Protein 6BBW (pdb70)

InterPro domains:
  IPR022464 Streptococcal pilin isopeptide linkage domain [PF12892] (14-154)
  IPR022464 Streptococcal pilin isopeptide linkage domain [TIGR03786] (84-154)
  IPR038174 Streptococcal pilin isopeptide linker superfamily [G3DSA:2.60.40.3050] (8-154)
  IPR055382 Domain of unknown function DUF7601 [PF24547] (158-256)

Structure (mmCIF, N/CA/C/O backbone):
data_6BBW
#
_entry.id   6BBW
#
_cell.length_a   32.050
_cell.length_b   60.570
_cell.length_c   72.790
_cell.angle_alpha   90.77
_cell.angle_beta   91.77
_cell.angle_gamma   104.07
#
_symmetry.space_group_name_H-M   'P 1'
#
loop_
_entity.id
_entity.type
_entity.pdbx_description
1 polymer 'Major pilin backbone protein T-antigen, T3.2.'
2 non-polymer 'CALCIUM ION'
3 water water
#
loop_
_atom_site.group_PDB
_atom_site.id
_atom_site.type_symbol
_atom_site.label_atom_id
_atom_site.label_alt_id
_atom_site.label_comp_id
_atom_site.label_asym_id
_atom_site.label_entity_id
_atom_site.label_seq_id
_atom_site.pdbx_PDB_ins_code
_atom_site.Cartn_x
_atom_site.Cartn_y
_atom_site.Cartn_z
_atom_site.occupancy
_atom_site.B_iso_or_equiv
_atom_site.auth_seq_id
_atom_site.auth_comp_id
_atom_site.auth_asym_id
_atom_site.auth_atom_id
_atom_site.pdbx_PDB_model_num
ATOM 1 N N . ALA A 1 3 ? 7.171 41.589 20.298 1.00 31.06 3 ALA A N 1
ATOM 2 C CA . ALA A 1 3 ? 8.194 41.103 21.289 1.00 30.40 3 ALA A CA 1
ATOM 3 C C . ALA A 1 3 ? 8.761 39.761 20.843 1.00 28.05 3 ALA A C 1
ATOM 4 O O . ALA A 1 3 ? 8.031 38.768 20.698 1.00 28.32 3 ALA A O 1
ATOM 6 N N . GLY A 1 4 ? 10.062 39.760 20.588 1.00 25.03 4 GLY A N 1
ATOM 7 C CA . GLY A 1 4 ? 10.742 38.591 20.071 1.00 22.89 4 GLY A CA 1
ATOM 8 C C . GLY A 1 4 ? 10.533 38.352 18.591 1.00 21.80 4 GLY A C 1
ATOM 9 O O . GLY A 1 4 ? 10.948 37.311 18.103 1.00 19.28 4 GLY A O 1
ATOM 10 N N . VAL A 1 5 ? 9.901 39.298 17.878 1.00 21.49 5 VAL A N 1
ATOM 11 C CA . VAL A 1 5 ? 9.714 39.191 16.420 1.00 23.07 5 VAL A CA 1
ATOM 12 C C . VAL A 1 5 ? 10.290 40.440 15.719 1.00 23.91 5 VAL A C 1
ATOM 13 O O . VAL A 1 5 ? 9.765 41.532 15.882 1.00 24.99 5 VAL A O 1
ATOM 17 N N . SER A 1 6 ? 11.362 40.269 14.943 1.00 26.29 6 SER A N 1
ATOM 18 C CA . SER A 1 6 ? 11.968 41.353 14.173 1.00 27.42 6 SER A CA 1
ATOM 19 C C . SER A 1 6 ? 11.549 41.180 12.710 1.00 28.05 6 SER A C 1
ATOM 20 O O . SER A 1 6 ? 11.604 40.072 12.170 1.00 26.17 6 SER A O 1
ATOM 23 N N . GLU A 1 7 ? 11.125 42.266 12.071 1.00 28.73 7 GLU A N 1
ATOM 24 C CA . GLU A 1 7 ? 10.664 42.197 10.681 1.00 33.66 7 GLU A CA 1
ATOM 25 C C . GLU A 1 7 ? 11.731 42.555 9.651 1.00 34.00 7 GLU A C 1
ATOM 26 O O . GLU A 1 7 ? 11.404 42.934 8.521 1.00 37.08 7 GLU A O 1
ATOM 32 N N . ASN A 1 8 ? 12.998 42.453 10.029 1.00 32.32 8 ASN A N 1
ATOM 33 C CA . ASN A 1 8 ? 14.077 42.587 9.068 1.00 32.37 8 ASN A CA 1
ATOM 34 C C . ASN A 1 8 ? 14.947 41.309 9.091 1.00 28.86 8 ASN A C 1
ATOM 35 O O . ASN A 1 8 ? 14.463 40.228 9.498 1.00 27.19 8 ASN A O 1
ATOM 40 N N . ALA A 1 9 ? 16.171 41.417 8.584 1.00 24.84 9 ALA A N 1
ATOM 41 C CA . ALA A 1 9 ? 17.111 40.304 8.524 1.00 22.98 9 ALA A CA 1
ATOM 42 C C . ALA A 1 9 ? 18.154 40.370 9.643 1.00 20.68 9 ALA A C 1
ATOM 43 O O . ALA A 1 9 ? 19.149 39.633 9.612 1.00 19.45 9 ALA A O 1
ATOM 45 N N . LYS A 1 10 ? 17.923 41.224 10.648 1.00 19.70 10 LYS A N 1
ATOM 46 C CA . LYS A 1 10 ? 18.881 41.390 11.739 1.00 19.18 10 LYS A CA 1
ATOM 47 C C . LYS A 1 10 ? 18.284 40.873 13.035 1.00 17.87 10 LYS A C 1
ATOM 48 O O . LYS A 1 10 ? 17.113 41.120 13.328 1.00 17.77 10 LYS A O 1
ATOM 50 N N . LEU A 1 11 ? 19.094 40.135 13.784 1.00 16.33 11 LEU A N 1
ATOM 51 C CA . LEU A 1 11 ? 18.767 39.774 15.160 1.00 15.75 11 LEU A CA 1
ATOM 52 C C . LEU A 1 11 ? 19.599 40.628 16.119 1.00 14.61 11 LEU A C 1
ATOM 53 O O . LEU A 1 11 ? 20.825 40.544 16.143 1.00 14.55 11 LEU A O 1
ATOM 58 N N . ILE A 1 12 ? 18.909 41.373 16.963 1.00 14.14 12 ILE A N 1
ATOM 59 C CA . ILE A 1 12 ? 19.517 42.132 18.040 1.00 14.02 12 ILE A CA 1
ATOM 60 C C . ILE A 1 12 ? 19.736 41.195 19.215 1.00 13.27 12 ILE A C 1
ATOM 61 O O . ILE A 1 12 ? 18.850 40.448 19.589 1.00 13.01 12 ILE A O 1
ATOM 66 N N . VAL A 1 13 ? 20.926 41.250 19.777 1.00 13.05 13 VAL A N 1
ATOM 67 C CA . VAL A 1 13 ? 21.271 40.498 20.962 1.00 13.13 13 VAL A CA 1
ATOM 68 C C . VAL A 1 13 ? 21.724 41.532 21.961 1.00 13.29 13 VAL A C 1
ATOM 69 O O . VAL A 1 13 ? 22.634 42.308 21.681 1.00 13.61 13 VAL A O 1
ATOM 73 N N . LYS A 1 14 ? 21.096 41.540 23.136 1.00 13.13 14 LYS A N 1
ATOM 74 C CA . LYS A 1 14 ? 21.455 42.438 24.219 1.00 13.44 14 LYS A CA 1
ATOM 75 C C . LYS A 1 14 ? 22.225 41.731 25.340 1.00 12.42 14 LYS A C 1
ATOM 76 O O . LYS A 1 14 ? 22.096 40.533 25.558 1.00 11.43 14 LYS A O 1
ATOM 82 N N . LYS A 1 15 ? 23.058 42.502 26.023 1.00 11.78 15 LYS A N 1
ATOM 83 C CA . LYS A 1 15 ? 23.780 42.060 27.217 1.00 12.21 15 LYS A CA 1
ATOM 84 C C . LYS A 1 15 ? 23.347 42.966 28.356 1.00 12.20 15 LYS A C 1
ATOM 85 O O . LYS A 1 15 ? 23.310 44.190 28.184 1.00 12.18 15 LYS A O 1
ATOM 91 N N . THR A 1 16 ? 23.017 42.363 29.503 1.00 13.64 16 THR A N 1
ATOM 92 C CA . THR A 1 16 ? 22.618 43.080 30.720 1.00 13.82 16 THR A CA 1
ATOM 93 C C . THR A 1 16 ? 23.385 42.531 31.918 1.00 12.83 16 THR A C 1
ATOM 94 O O . THR A 1 16 ? 24.026 41.491 31.831 1.00 12.60 16 THR A O 1
ATOM 98 N N . PHE A 1 17 ? 23.339 43.265 33.022 1.00 13.05 17 PHE A N 1
ATOM 99 C CA . PHE A 1 17 ? 23.872 42.848 34.335 1.00 12.69 17 PHE A CA 1
ATOM 100 C C . PHE A 1 17 ? 22.789 43.261 35.321 1.00 13.68 17 PHE A C 1
ATOM 101 O O . PHE A 1 17 ? 22.835 44.347 35.880 1.00 12.16 17 PHE A O 1
ATOM 109 N N . ASP A 1 18 ? 21.788 42.395 35.471 1.00 14.94 18 ASP A N 1
ATOM 110 C CA . ASP A 1 18 ? 20.614 42.768 36.246 1.00 16.88 18 ASP A CA 1
ATOM 111 C C . ASP A 1 18 ? 20.932 43.146 37.692 1.00 16.97 18 ASP A C 1
ATOM 112 O O . ASP A 1 18 ? 20.273 44.043 38.244 1.00 17.84 18 ASP A O 1
ATOM 117 N N . SER A 1 19 ? 21.929 42.503 38.296 1.00 16.63 19 SER A N 1
ATOM 118 C CA . SER A 1 19 ? 22.281 42.788 39.704 1.00 17.26 19 SER A CA 1
ATOM 119 C C . SER A 1 19 ? 23.289 43.927 39.887 1.00 16.31 19 SER A C 1
ATOM 120 O O . SER A 1 19 ? 23.680 44.212 41.018 1.00 16.61 19 SER A O 1
ATOM 123 N N . TYR A 1 20 ? 23.717 44.575 38.797 1.00 14.59 20 TYR A N 1
ATOM 124 C CA . TYR A 1 20 ? 24.602 45.746 38.881 1.00 14.29 20 TYR A CA 1
ATOM 125 C C . TYR A 1 20 ? 23.805 47.036 38.994 1.00 14.52 20 TYR A C 1
ATOM 126 O O . TYR A 1 20 ? 23.322 47.582 37.987 1.00 15.77 20 TYR A O 1
ATOM 135 N N . THR A 1 21 ? 23.655 47.514 40.225 1.00 15.45 21 THR A N 1
ATOM 136 C CA . THR A 1 21 ? 22.846 48.696 40.498 1.00 16.22 21 THR A CA 1
ATOM 137 C C . THR A 1 21 ? 23.550 49.808 41.243 1.00 17.12 21 THR A C 1
ATOM 138 O O . THR A 1 21 ? 22.979 50.885 41.361 1.00 18.13 21 THR A O 1
ATOM 142 N N . ASP A 1 22 ? 24.778 49.580 41.714 1.00 18.00 22 ASP A N 1
ATOM 143 C CA . ASP A 1 22 ? 25.474 50.514 42.588 1.00 18.79 22 ASP A CA 1
ATOM 144 C C . ASP A 1 22 ? 26.517 51.249 41.765 1.00 21.16 22 ASP A C 1
ATOM 145 O O . ASP A 1 22 ? 27.476 50.638 41.317 1.00 18.66 22 ASP A O 1
ATOM 150 N N . ASN A 1 23 ? 26.320 52.554 41.566 1.00 22.41 23 ASN A N 1
ATOM 151 C CA . ASN A 1 23 ? 27.292 53.395 40.832 1.00 24.93 23 ASN A CA 1
ATOM 152 C C . ASN A 1 23 ? 28.715 53.358 41.367 1.00 23.32 23 ASN A C 1
ATOM 153 O O . ASN A 1 23 ? 29.654 53.513 40.599 1.00 22.06 23 ASN A O 1
ATOM 158 N N . GLU A 1 24 ? 28.869 53.178 42.672 1.00 22.97 24 GLU A N 1
ATOM 159 C CA . GLU A 1 24 ? 30.198 53.064 43.286 1.00 22.83 24 GLU A CA 1
ATOM 160 C C . GLU A 1 24 ? 30.975 51.843 42.826 1.00 20.05 24 GLU A C 1
ATOM 161 O O . GLU A 1 24 ? 32.210 51.849 42.874 1.00 20.36 24 GLU A O 1
ATOM 167 N N . VAL A 1 25 ? 30.259 50.790 42.434 1.00 16.02 25 VAL A N 1
ATOM 168 C CA . VAL A 1 25 ? 30.883 49.537 41.999 1.00 14.79 25 VAL A CA 1
ATOM 169 C C . VAL A 1 25 ? 31.470 49.713 40.595 1.00 13.10 25 VAL A C 1
ATOM 170 O O . VAL A 1 25 ? 30.861 50.324 39.737 1.00 12.35 25 VAL A O 1
A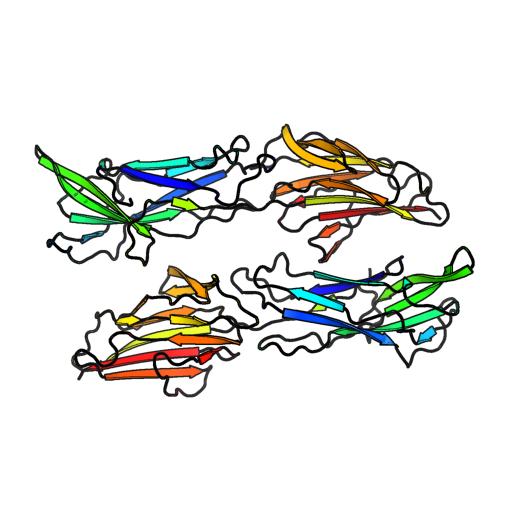TOM 174 N N . LEU A 1 26 ? 32.644 49.149 40.382 1.00 12.60 26 LEU A N 1
ATOM 175 C CA . LEU A 1 26 ? 33.331 49.251 39.094 1.00 12.87 26 LEU A CA 1
ATOM 176 C C . LEU A 1 26 ? 32.941 48.105 38.171 1.00 11.81 26 LEU A C 1
ATOM 177 O O . LEU A 1 26 ? 33.137 46.940 38.496 1.00 12.29 26 LEU A O 1
ATOM 182 N N . MET A 1 27 ? 32.405 48.455 37.009 1.00 12.53 27 MET A N 1
ATOM 183 C CA . MET A 1 27 ? 32.142 47.496 35.941 1.00 12.91 27 MET A CA 1
ATOM 184 C C . MET A 1 27 ? 33.474 46.942 35.431 1.00 13.27 27 MET A C 1
ATOM 185 O O . MET A 1 27 ? 34.352 47.729 35.061 1.00 13.41 27 MET A O 1
ATOM 190 N N . PRO A 1 28 ? 33.629 45.605 35.382 1.00 13.58 28 PRO A N 1
ATOM 191 C CA . PRO A 1 28 ? 34.906 45.133 34.808 1.00 13.28 28 PRO A CA 1
ATOM 192 C C . PRO A 1 28 ? 35.072 45.489 33.337 1.00 13.21 28 PRO A C 1
ATOM 193 O O . PRO A 1 28 ? 34.126 45.415 32.583 1.00 13.10 28 PRO A O 1
ATOM 197 N N . LYS A 1 29 ? 36.290 45.865 32.939 1.00 13.07 29 LYS A N 1
ATOM 198 C CA . LYS A 1 29 ? 36.618 46.006 31.526 1.00 13.91 29 LYS A CA 1
ATOM 199 C C . LYS A 1 29 ? 36.741 44.598 30.980 1.00 13.19 29 LYS A C 1
ATOM 200 O O . LYS A 1 29 ? 37.623 43.837 31.386 1.00 13.27 29 LYS A O 1
ATOM 206 N N . ALA A 1 30 ? 35.807 44.223 30.117 1.00 13.53 30 ALA A N 1
ATOM 207 C CA . ALA A 1 30 ? 35.641 42.836 29.691 1.00 13.51 30 ALA A CA 1
ATOM 208 C C . ALA A 1 30 ? 34.894 42.795 28.372 1.00 13.46 30 ALA A C 1
ATOM 209 O O . ALA A 1 30 ? 34.150 43.708 28.064 1.00 13.28 30 ALA A O 1
ATOM 211 N N . ASP A 1 31 ? 35.078 41.710 27.629 1.00 14.08 31 ASP A N 1
ATOM 212 C CA . ASP A 1 31 ? 34.366 41.453 26.383 1.00 14.95 31 ASP A CA 1
ATOM 213 C C . ASP A 1 31 ? 33.487 40.227 26.528 1.00 14.59 31 ASP A C 1
ATOM 214 O O . ASP A 1 31 ? 33.886 39.230 27.169 1.00 15.53 31 ASP A O 1
ATOM 219 N N . TYR A 1 32 ? 32.312 40.286 25.898 1.00 13.22 32 TYR A N 1
ATOM 220 C CA . TYR A 1 32 ? 31.372 39.171 25.864 1.00 12.63 32 TYR A CA 1
ATOM 221 C C . TYR A 1 32 ? 31.191 38.743 24.431 1.00 12.61 32 TYR A C 1
ATOM 222 O O . TYR A 1 32 ? 31.018 39.574 23.548 1.00 12.10 32 TYR A O 1
ATOM 231 N N . THR A 1 33 ? 31.240 37.438 24.214 1.00 12.92 33 THR A N 1
ATOM 232 C CA . THR A 1 33 ? 31.274 36.888 22.871 1.00 13.45 33 THR A CA 1
ATOM 233 C C . THR A 1 33 ? 30.058 36.025 22.637 1.00 13.24 33 THR A C 1
ATOM 234 O O . THR A 1 33 ? 29.792 35.121 23.412 1.00 13.23 33 THR A O 1
ATOM 238 N N . PHE A 1 34 ? 29.377 36.279 21.525 1.00 13.42 34 PHE A N 1
ATOM 239 C CA . PHE A 1 34 ? 28.107 35.622 21.191 1.00 14.08 34 PHE A CA 1
ATOM 240 C C . PHE A 1 34 ? 28.290 34.868 19.895 1.00 15.52 34 PHE A C 1
ATOM 241 O O . PHE A 1 34 ? 28.959 35.355 18.978 1.00 15.55 34 PHE A O 1
ATOM 249 N N . LYS A 1 35 ? 27.712 33.673 19.841 1.00 16.69 35 LYS A N 1
ATOM 250 C CA . LYS A 1 35 ? 27.793 32.835 18.666 1.00 17.94 35 LYS A CA 1
ATOM 251 C C . LYS A 1 35 ? 26.436 32.343 18.253 1.00 16.96 35 LYS A C 1
ATOM 252 O O . LYS A 1 35 ? 25.540 32.106 19.080 1.00 14.84 35 LYS A O 1
ATOM 258 N N . VAL A 1 36 ? 26.293 32.179 16.950 1.00 16.51 36 VAL A N 1
ATOM 259 C CA . VAL A 1 36 ? 25.086 31.635 16.370 1.00 16.63 36 VAL A CA 1
ATOM 260 C C . VAL A 1 36 ? 25.464 30.304 15.739 1.00 17.35 36 VAL A C 1
ATOM 261 O O . VAL A 1 36 ? 26.374 30.257 14.886 1.00 16.66 36 VAL A O 1
ATOM 265 N N . GLU A 1 37 ? 24.797 29.232 16.155 1.00 16.87 37 GLU A N 1
ATOM 266 C CA . GLU A 1 37 ? 25.038 27.890 15.622 1.00 17.66 37 GLU A CA 1
ATOM 267 C C . GLU A 1 37 ? 23.799 27.400 14.899 1.00 16.67 37 GLU A C 1
ATOM 268 O O . GLU A 1 37 ? 22.693 27.892 15.148 1.00 15.07 37 GLU A O 1
ATOM 274 N N . ALA A 1 38 ? 23.984 26.433 13.998 1.00 16.18 38 ALA A N 1
ATOM 275 C CA . ALA A 1 38 ? 22.852 25.682 13.460 1.00 16.64 38 ALA A CA 1
ATOM 276 C C . ALA A 1 38 ? 22.156 24.890 14.559 1.00 15.95 38 ALA A C 1
ATOM 277 O O . ALA A 1 38 ? 22.821 24.374 15.450 1.00 15.52 38 ALA A O 1
ATOM 279 N N . ASP A 1 39 ? 20.836 24.784 14.498 1.00 15.93 39 ASP A N 1
ATOM 280 C CA . ASP A 1 39 ? 20.152 23.764 15.274 1.00 17.62 39 ASP A CA 1
ATOM 281 C C . ASP A 1 39 ? 20.081 22.543 14.377 1.00 18.67 39 ASP A C 1
ATOM 282 O O . ASP A 1 39 ? 19.219 22.468 13.491 1.00 18.79 39 ASP A O 1
ATOM 287 N N . SER A 1 40 ? 20.985 21.591 14.618 1.00 20.23 40 SER A N 1
ATOM 288 C CA A SER A 1 40 ? 21.098 20.395 13.770 0.40 22.03 40 SER A CA 1
ATOM 289 C CA B SER A 1 40 ? 21.098 20.392 13.768 0.60 21.62 40 SER A CA 1
ATOM 290 C C . SER A 1 40 ? 19.917 19.431 13.900 1.00 22.87 40 SER A C 1
ATOM 291 O O . SER A 1 40 ? 19.774 18.516 13.077 1.00 25.03 40 SER A O 1
ATOM 296 N N . THR A 1 41 ? 19.075 19.624 14.920 1.00 23.98 41 THR A N 1
ATOM 297 C CA . THR A 1 41 ? 17.895 18.781 15.128 1.00 25.86 41 THR A CA 1
ATOM 298 C C . THR A 1 41 ? 16.613 19.325 14.503 1.00 28.04 41 THR A C 1
ATOM 299 O O . THR A 1 41 ? 15.541 18.722 14.686 1.00 31.50 41 THR A O 1
ATOM 303 N N . ALA A 1 42 ? 16.696 20.453 13.788 1.00 27.42 42 ALA A N 1
ATOM 304 C CA . ALA A 1 42 ? 15.511 21.102 13.226 1.00 26.66 42 ALA A CA 1
ATOM 305 C C . ALA A 1 42 ? 14.868 20.234 12.131 1.00 28.05 42 ALA A C 1
ATOM 306 O O . ALA A 1 42 ? 15.557 19.771 11.217 1.00 26.91 42 ALA A O 1
ATOM 308 N N . SER A 1 43 ? 13.564 20.031 12.247 1.00 32.06 43 SER A N 1
ATOM 309 C CA . SER A 1 43 ? 12.773 19.194 11.339 1.00 35.80 43 SER A CA 1
ATOM 310 C C . SER A 1 43 ? 11.332 19.553 11.307 1.00 36.25 43 SER A C 1
ATOM 311 O O . SER A 1 43 ? 10.873 20.256 12.131 1.00 35.60 43 SER A O 1
ATOM 314 N N . GLY A 1 44 ? 10.612 19.028 10.324 1.00 41.64 44 GLY A N 1
ATOM 315 C CA . GLY A 1 44 ? 9.150 19.142 10.262 1.00 43.08 44 GLY A CA 1
ATOM 316 C C . GLY A 1 44 ? 8.638 20.353 9.511 1.00 44.32 44 GLY A C 1
ATOM 317 O O . GLY A 1 44 ? 9.285 20.810 8.560 1.00 46.14 44 GLY A O 1
ATOM 318 N N . LYS A 1 45 ? 7.473 20.856 9.938 1.00 44.37 45 LYS A N 1
ATOM 319 C CA . LYS A 1 45 ? 6.759 21.947 9.259 1.00 44.99 45 LYS A CA 1
ATOM 320 C C . LYS A 1 45 ? 5.964 22.846 10.213 1.00 44.58 45 LYS A C 1
ATOM 321 O O . LYS A 1 45 ? 5.485 22.386 11.246 1.00 47.40 45 LYS A O 1
ATOM 327 N N . THR A 1 46 ? 5.804 24.115 9.848 1.00 43.64 46 THR A N 1
ATOM 328 C CA . THR A 1 46 ? 5.071 25.069 10.683 1.00 43.87 46 THR A CA 1
ATOM 329 C C . THR A 1 46 ? 3.546 25.071 10.503 1.00 46.80 46 THR A C 1
ATOM 330 O O . THR A 1 46 ? 3.000 24.390 9.635 1.00 47.41 46 THR A O 1
ATOM 334 N N . LYS A 1 47 ? 2.884 25.857 11.349 1.00 46.20 47 LYS A N 1
ATOM 335 C CA . LYS A 1 47 ? 1.424 26.027 11.367 1.00 46.50 47 LYS A CA 1
ATOM 336 C C . LYS A 1 47 ? 0.791 26.197 9.977 1.00 45.62 47 LYS A C 1
ATOM 337 O O . LYS A 1 47 ? -0.250 25.598 9.702 1.00 44.00 47 LYS A O 1
ATOM 343 N N . ASP A 1 48 ? 1.408 27.012 9.116 1.00 43.35 48 ASP A N 1
ATOM 344 C CA . ASP A 1 48 ? 0.951 27.172 7.725 1.00 42.94 48 ASP A CA 1
ATOM 345 C C . ASP A 1 48 ? 1.665 26.213 6.741 1.00 43.07 48 ASP A C 1
ATOM 346 O O . ASP A 1 48 ? 1.624 26.438 5.533 1.00 45.63 48 ASP A O 1
ATOM 351 N N . GLY A 1 49 ? 2.313 25.181 7.272 1.00 41.99 49 GLY A N 1
ATOM 352 C CA . GLY A 1 49 ? 3.005 24.202 6.460 1.00 40.75 49 GLY A CA 1
ATOM 353 C C . GLY A 1 49 ? 4.407 24.476 5.922 1.00 40.21 49 GLY A C 1
ATOM 354 O O . GLY A 1 49 ? 4.844 23.777 5.053 1.00 39.42 49 GLY A O 1
ATOM 355 N N . LEU A 1 50 ? 5.084 25.491 6.450 1.00 38.96 50 LEU A N 1
ATOM 356 C CA . LEU A 1 50 ? 6.432 25.821 5.996 1.00 36.63 50 LEU A CA 1
ATOM 357 C C . LEU A 1 50 ? 7.454 24.837 6.558 1.00 36.38 50 LE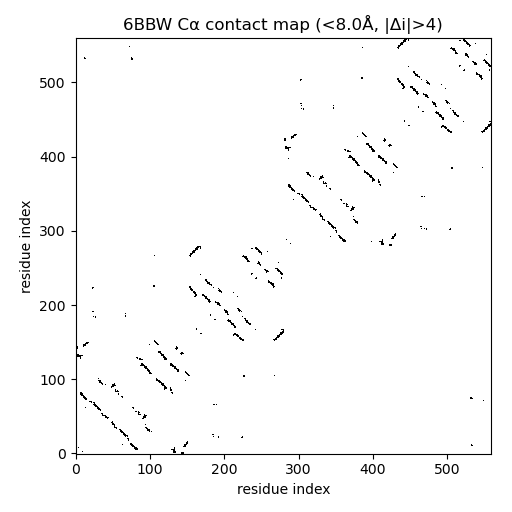U A C 1
ATOM 358 O O . LEU A 1 50 ? 7.325 24.384 7.695 1.00 37.63 50 LEU A O 1
ATOM 363 N N . GLU A 1 51 ? 8.468 24.507 5.762 1.00 34.42 51 GLU A N 1
ATOM 364 C CA . GLU A 1 51 ? 9.475 23.591 6.199 1.00 34.72 51 GLU A CA 1
ATOM 365 C C . GLU A 1 51 ? 10.532 24.138 7.211 1.00 33.06 51 GLU A C 1
ATOM 366 O O . GLU A 1 51 ? 11.132 25.139 6.980 1.00 25.65 51 GLU A O 1
ATOM 372 N N . ILE A 1 52 ? 10.718 23.397 8.305 1.00 30.49 52 ILE A N 1
ATOM 373 C CA . ILE A 1 52 ? 11.685 23.759 9.337 1.00 29.57 52 ILE A CA 1
ATOM 374 C C . ILE A 1 52 ? 12.986 23.005 9.072 1.00 28.24 52 ILE A C 1
ATOM 375 O O . ILE A 1 52 ? 12.978 21.774 8.940 1.00 30.13 52 ILE A O 1
ATOM 380 N N . LYS A 1 53 ? 14.086 23.753 9.010 1.00 25.12 53 LYS A N 1
ATOM 381 C CA . LYS A 1 53 ? 15.403 23.280 8.557 1.00 24.20 53 LYS A CA 1
ATOM 382 C C . LYS A 1 53 ? 16.536 23.793 9.470 1.00 21.66 53 LYS A C 1
ATOM 383 O O . LYS A 1 53 ? 16.415 24.869 10.041 1.00 20.70 53 LYS A O 1
ATOM 389 N N . PRO A 1 54 ? 17.674 23.075 9.544 1.00 20.05 54 PRO A N 1
ATOM 390 C CA . PRO A 1 54 ? 18.799 23.632 10.288 1.00 18.89 54 PRO A CA 1
ATOM 391 C C . PRO A 1 54 ? 19.308 24.926 9.677 1.00 18.76 54 PRO A C 1
ATOM 392 O O . PRO A 1 54 ? 19.376 25.062 8.457 1.00 17.17 54 PRO A O 1
ATOM 396 N N . GLY A 1 55 ? 19.650 25.875 10.535 1.00 17.69 55 GLY A N 1
ATOM 397 C CA . GLY A 1 55 ? 20.190 27.138 10.084 1.00 17.64 55 GLY A CA 1
ATOM 398 C C . GLY A 1 55 ? 21.518 26.994 9.360 1.00 17.92 55 GLY A C 1
ATOM 399 O O . GLY A 1 55 ? 22.301 26.093 9.656 1.00 17.05 55 GLY A O 1
ATOM 400 N N . ILE A 1 56 ? 21.733 27.871 8.381 1.00 17.93 56 ILE A N 1
ATOM 401 C CA . ILE A 1 56 ? 22.995 27.952 7.629 1.00 18.36 56 ILE A CA 1
ATOM 402 C C . ILE A 1 56 ? 23.855 29.032 8.266 1.00 17.67 56 ILE A C 1
ATOM 403 O O . ILE A 1 56 ? 23.442 30.192 8.333 1.00 17.61 56 ILE A O 1
ATOM 408 N N . VAL A 1 57 ? 25.044 28.668 8.734 1.00 19.24 57 VAL A N 1
ATOM 409 C CA . VAL A 1 57 ? 25.901 29.622 9.459 1.00 19.52 57 VAL A CA 1
ATOM 410 C C . VAL A 1 57 ? 26.978 30.294 8.610 1.00 20.33 57 VAL A C 1
ATOM 411 O O . VAL A 1 57 ? 27.566 31.280 9.038 1.00 19.18 57 VAL A O 1
ATOM 415 N N . ASN A 1 58 ? 27.277 29.753 7.433 1.00 21.30 58 ASN A N 1
ATOM 416 C CA . ASN A 1 58 ? 28.232 30.410 6.568 1.00 22.31 58 ASN A CA 1
ATOM 417 C C . ASN A 1 58 ? 27.740 31.805 6.167 1.00 21.18 58 ASN A C 1
ATOM 418 O O . ASN A 1 58 ? 26.640 31.953 5.643 1.00 20.57 58 ASN A O 1
ATOM 423 N N . GLY A 1 59 ? 28.555 32.822 6.452 1.00 18.50 59 GLY A N 1
ATOM 424 C CA . GLY A 1 59 ? 28.127 34.202 6.388 1.00 19.14 59 GLY A CA 1
ATOM 425 C C . GLY A 1 59 ? 28.035 34.879 7.739 1.00 19.40 59 GLY A C 1
ATOM 426 O O . GLY A 1 59 ? 28.129 36.100 7.807 1.00 20.64 59 GLY A O 1
ATOM 427 N N . LEU A 1 60 ? 27.855 34.095 8.805 1.00 20.02 60 LEU A N 1
ATOM 428 C CA . LEU A 1 60 ? 27.856 34.620 10.180 1.00 19.58 60 LEU A CA 1
ATOM 429 C C . LEU A 1 60 ? 29.227 34.453 10.843 1.00 19.96 60 LEU A C 1
ATOM 430 O O . LEU A 1 60 ? 29.986 33.542 10.520 1.00 19.64 60 LEU A O 1
ATOM 435 N N . THR A 1 61 ? 29.516 35.316 11.808 1.00 19.72 61 THR A N 1
ATOM 436 C CA . THR A 1 61 ? 30.714 35.221 12.630 1.00 20.28 61 THR A CA 1
ATOM 437 C C . THR A 1 61 ? 30.335 35.468 14.084 1.00 18.77 61 THR A C 1
ATOM 438 O O . THR A 1 61 ? 29.291 36.053 14.350 1.00 17.33 61 THR A O 1
ATOM 442 N N . GLU A 1 62 ? 31.213 35.076 14.995 1.00 18.03 62 GLU A N 1
ATOM 443 C CA . GLU A 1 62 ? 31.098 35.472 16.398 1.00 19.24 62 GLU A CA 1
ATOM 444 C C . GLU A 1 62 ? 31.096 37.003 16.495 1.00 18.57 62 GLU A C 1
ATOM 445 O O . GLU A 1 62 ? 31.788 37.676 15.735 1.00 18.82 62 GLU A O 1
ATOM 451 N N . GLN A 1 63 ? 30.298 37.558 17.404 1.00 17.42 63 GLN A N 1
ATOM 452 C CA . GLN A 1 63 ? 30.285 39.006 17.641 1.00 17.13 63 GLN A CA 1
ATOM 453 C C . GLN A 1 63 ? 30.504 39.337 19.097 1.00 16.20 63 GLN A C 1
ATOM 454 O O . GLN A 1 63 ? 30.191 38.533 19.962 1.00 15.15 63 GLN A O 1
ATOM 460 N N . ILE A 1 64 ? 31.097 40.504 19.340 1.00 15.55 64 ILE A N 1
ATOM 461 C CA . ILE A 1 64 ? 31.554 40.871 20.669 1.00 16.36 64 ILE A CA 1
ATOM 462 C C . ILE A 1 64 ? 30.840 42.132 21.132 1.00 15.78 64 ILE A C 1
ATOM 463 O O . ILE A 1 64 ? 30.604 43.054 20.351 1.00 16.19 64 ILE A O 1
ATOM 468 N N . ILE A 1 65 ? 30.497 42.145 22.422 1.00 14.58 65 ILE A N 1
ATOM 469 C CA . ILE A 1 65 ? 30.078 43.360 23.105 1.00 13.86 65 ILE A CA 1
ATOM 470 C C . ILE A 1 65 ? 31.112 43.669 24.183 1.00 13.61 65 ILE A C 1
ATOM 471 O O . ILE A 1 65 ? 31.455 42.790 24.972 1.00 14.37 65 ILE A O 1
ATOM 476 N N . SER A 1 66 ? 31.587 44.911 24.226 1.00 14.40 66 SER A N 1
ATOM 477 C CA . SER A 1 66 ? 32.655 45.299 25.123 1.00 14.46 66 SER A CA 1
ATOM 478 C C . SER A 1 66 ? 32.179 46.280 26.175 1.00 14.02 66 SER A C 1
ATOM 479 O O . SER A 1 66 ? 31.357 47.170 25.892 1.00 13.48 66 SER A O 1
ATOM 482 N N . TYR A 1 67 ? 32.717 46.107 27.378 1.00 13.44 67 TYR A N 1
ATOM 483 C CA . TYR A 1 67 ? 32.536 47.044 28.464 1.00 13.21 67 TYR A CA 1
ATOM 484 C C . TYR A 1 67 ? 33.839 47.572 28.997 1.00 13.62 67 TYR A C 1
ATOM 485 O O . TYR A 1 67 ? 34.862 46.885 28.934 1.00 12.92 67 TYR A O 1
ATOM 494 N N . THR A 1 68 ? 33.786 48.803 29.517 1.00 14.00 68 THR A N 1
ATOM 495 C CA . THR A 1 68 ? 34.899 49.401 30.258 1.00 14.66 68 THR A CA 1
ATOM 496 C C . THR A 1 68 ? 34.522 49.811 31.683 1.00 14.51 68 THR A C 1
ATOM 497 O O . THR A 1 68 ? 33.336 49.838 32.067 1.00 13.78 68 THR A O 1
ATOM 501 N N . ASN A 1 69 ? 35.538 50.197 32.459 1.00 14.32 69 ASN A N 1
ATOM 502 C CA . ASN A 1 69 ? 35.301 50.729 33.810 1.00 14.19 69 ASN A CA 1
ATOM 503 C C . ASN A 1 69 ? 34.447 52.000 33.814 1.00 14.88 69 ASN A C 1
ATOM 504 O O . ASN A 1 69 ? 33.871 52.335 34.850 1.00 14.47 69 ASN A O 1
ATOM 509 N N . THR A 1 70 ? 34.386 52.708 32.684 1.00 14.96 70 THR A N 1
ATOM 510 C CA . THR A 1 70 ? 33.539 53.889 32.536 1.00 16.35 70 THR A CA 1
ATOM 511 C C . THR A 1 70 ? 32.045 53.565 32.507 1.00 15.52 70 THR A C 1
ATOM 512 O O . THR A 1 70 ? 31.240 54.429 32.811 1.00 16.15 70 THR A O 1
ATOM 516 N N . ASP A 1 71 ? 31.671 52.336 32.153 1.00 15.65 71 ASP A N 1
ATOM 517 C CA . ASP A 1 71 ? 30.253 51.960 32.138 1.00 15.42 71 ASP A CA 1
ATOM 518 C C . ASP A 1 71 ? 29.719 51.834 33.556 1.00 15.21 71 ASP A C 1
ATOM 519 O O . ASP A 1 71 ? 30.433 51.440 34.450 1.00 13.58 71 ASP A O 1
ATOM 524 N N . LYS A 1 72 ? 28.447 52.199 33.728 1.00 15.28 72 LYS A N 1
ATOM 525 C CA . LYS A 1 72 ? 27.822 52.303 35.028 1.00 16.08 72 LYS A CA 1
ATOM 526 C C . LYS A 1 72 ? 26.438 51.643 34.965 1.00 15.47 72 LYS A C 1
ATOM 527 O O . LYS A 1 72 ? 25.991 51.236 33.887 1.00 16.64 72 LYS A O 1
ATOM 533 N N . PRO A 1 73 ? 25.739 51.532 36.059 1.00 16.63 73 PRO A N 1
ATOM 534 C CA . PRO A 1 73 ? 24.450 50.861 35.972 1.00 17.69 73 PRO A CA 1
ATOM 535 C C . PRO A 1 73 ? 23.507 51.442 34.915 1.00 19.82 73 PRO A C 1
ATOM 536 O O . PRO A 1 73 ? 22.777 50.722 34.300 1.00 20.58 73 PRO A O 1
ATOM 540 N N . ASP A 1 74 ? 23.583 52.728 34.684 1.00 22.17 74 ASP A N 1
ATOM 541 C CA . ASP A 1 74 ? 22.727 53.355 33.716 1.00 24.79 74 ASP A CA 1
ATOM 542 C C . ASP A 1 74 ? 23.134 53.096 32.248 1.00 24.19 74 ASP A C 1
ATOM 543 O O . ASP A 1 74 ? 22.345 53.304 31.356 1.00 23.39 74 ASP A O 1
ATOM 548 N N . SER A 1 75 ? 24.377 52.663 32.020 1.00 22.08 75 SER A N 1
ATOM 549 C CA . SER A 1 75 ? 24.861 52.319 30.678 1.00 20.41 75 SER A CA 1
ATOM 550 C C . SER A 1 75 ? 25.230 50.837 30.539 1.00 18.12 75 SER A C 1
ATOM 551 O O . SER A 1 75 ? 25.989 50.446 29.634 1.00 16.95 75 SER A O 1
ATOM 554 N N . LYS A 1 76 ? 24.656 50.007 31.409 1.00 15.51 76 LYS A N 1
ATOM 555 C CA . LYS A 1 76 ? 24.999 48.597 31.470 1.00 15.23 76 LYS A CA 1
ATOM 556 C C . LYS A 1 76 ? 24.398 47.734 30.374 1.00 14.20 76 LYS A C 1
ATOM 557 O O . LYS A 1 76 ? 24.868 46.622 30.174 1.00 14.17 76 LYS A O 1
ATOM 563 N N . VAL A 1 77 ? 23.381 48.219 29.657 1.00 14.22 77 VAL A N 1
ATOM 564 C CA . VAL A 1 77 ? 22.743 47.388 28.640 1.00 13.83 77 VAL A CA 1
ATOM 565 C C . VAL A 1 77 ? 23.344 47.803 27.303 1.00 13.96 77 VAL A C 1
ATOM 566 O O . VAL A 1 77 ? 23.255 48.956 26.949 1.00 15.30 77 VAL A O 1
ATOM 570 N N . LYS A 1 78 ? 23.953 46.854 26.597 1.00 13.49 78 LYS A N 1
ATOM 571 C CA . LYS A 1 78 ? 24.567 47.067 25.292 1.00 14.41 78 LYS A CA 1
ATOM 572 C C . LYS A 1 78 ? 24.053 46.004 24.336 1.00 14.90 78 LYS A C 1
ATOM 573 O O . LYS A 1 78 ? 23.340 45.089 24.739 1.00 15.11 78 LYS A O 1
ATOM 579 N N . SER A 1 79 ? 24.380 46.141 23.056 1.00 14.58 79 SER A N 1
ATOM 580 C CA . SER A 1 79 ? 23.882 45.202 22.074 1.00 15.43 79 SER A CA 1
ATOM 581 C C . SER A 1 79 ? 24.813 44.996 20.906 1.00 15.96 79 SER A C 1
ATOM 582 O O . SER A 1 79 ? 25.709 45.818 20.654 1.00 15.82 79 SER A O 1
ATOM 585 N N . THR A 1 80 ? 24.585 43.887 20.211 1.00 15.55 80 THR A N 1
ATOM 586 C CA . THR A 1 80 ? 25.222 43.594 18.923 1.00 16.47 80 THR A CA 1
ATOM 587 C C . THR A 1 80 ? 24.109 43.060 18.001 1.00 17.70 80 THR A C 1
ATOM 588 O O . THR A 1 80 ? 23.008 42.739 18.477 1.00 17.79 80 THR A O 1
ATOM 592 N N . GLU A 1 81 ? 24.367 43.033 16.694 1.00 19.40 81 GLU A N 1
ATOM 593 C CA . GLU A 1 81 ? 23.349 42.634 15.717 1.00 20.79 81 GLU A CA 1
ATOM 594 C C . GLU A 1 81 ? 23.909 41.627 14.740 1.00 20.87 81 GLU A C 1
ATOM 595 O O . GLU A 1 81 ? 24.936 41.887 14.103 1.00 22.10 81 GLU A O 1
ATOM 601 N N . PHE A 1 82 ? 23.249 40.478 14.622 1.00 19.14 82 PHE A N 1
ATOM 602 C CA . PHE A 1 82 ? 23.645 39.464 13.643 1.00 18.62 82 PHE A CA 1
ATOM 603 C C . PHE A 1 82 ? 22.847 39.680 12.363 1.00 18.11 82 PHE A C 1
ATOM 604 O O . PHE A 1 82 ? 21.624 39.715 12.387 1.00 18.66 82 PHE A O 1
ATOM 612 N N . ASP A 1 83 ? 23.549 39.828 11.246 1.00 17.44 83 ASP A N 1
ATOM 613 C CA . ASP A 1 83 ? 22.921 40.154 9.982 1.00 17.26 83 ASP A CA 1
ATOM 614 C C . ASP A 1 83 ? 22.725 38.876 9.161 1.00 16.23 83 ASP A C 1
ATOM 615 O O . ASP A 1 83 ? 23.683 38.364 8.547 1.00 16.04 83 ASP A O 1
ATOM 620 N N . PHE A 1 84 ? 21.494 38.361 9.154 1.00 14.45 84 PHE A N 1
ATOM 621 C CA . PHE A 1 84 ? 21.194 37.115 8.414 1.00 15.03 84 PHE A CA 1
ATOM 622 C C . PHE A 1 84 ? 21.095 37.303 6.915 1.00 16.27 84 PHE A C 1
ATOM 623 O O . PHE A 1 84 ? 21.065 36.308 6.168 1.00 17.13 84 PHE A O 1
ATOM 631 N N . SER A 1 85 ? 21.053 38.559 6.469 1.00 17.16 85 SER A N 1
ATOM 632 C CA . SER A 1 85 ? 21.095 38.859 5.034 1.00 18.83 85 SER A CA 1
ATOM 633 C C . SER A 1 85 ? 22.432 38.484 4.395 1.00 20.22 85 SER A C 1
ATOM 634 O O . SER A 1 85 ? 22.487 38.373 3.170 1.00 19.17 85 SER A O 1
ATOM 637 N N . LYS A 1 86 ? 23.489 38.299 5.202 1.00 20.86 86 LYS A N 1
ATOM 638 C CA . LYS A 1 86 ? 24.781 37.780 4.728 1.00 23.35 86 LYS A CA 1
ATOM 639 C C . LYS A 1 86 ? 24.815 36.274 4.456 1.00 22.34 86 LYS A C 1
ATOM 640 O O . LYS A 1 86 ? 25.806 35.777 3.909 1.00 22.10 86 LYS A O 1
ATOM 646 N N . VAL A 1 87 ? 23.773 35.551 4.874 1.00 19.59 87 VAL A N 1
ATOM 647 C CA . VAL A 1 87 ? 23.627 34.118 4.626 1.00 19.07 87 VAL A CA 1
ATOM 648 C C . VAL A 1 87 ? 22.889 33.910 3.303 1.00 18.36 87 VAL A C 1
ATOM 649 O O . VAL A 1 87 ? 21.952 34.626 2.982 1.00 17.34 87 VAL A O 1
ATOM 653 N N . VAL A 1 88 ? 23.343 32.933 2.535 1.00 18.38 88 VAL A N 1
ATOM 654 C CA . VAL A 1 88 ? 22.685 32.547 1.298 1.00 18.40 88 VAL A CA 1
ATOM 655 C C . VAL A 1 88 ? 21.727 31.412 1.606 1.00 17.87 88 VAL A C 1
ATOM 656 O O . VAL A 1 88 ? 22.164 30.310 1.927 1.00 18.34 88 VAL A O 1
ATOM 660 N N . PHE A 1 89 ? 20.418 31.694 1.563 1.00 17.44 89 PHE A N 1
ATOM 661 C CA . PHE A 1 89 ? 19.401 30.661 1.757 1.00 17.46 89 PHE A CA 1
ATOM 662 C C . PHE A 1 89 ? 18.999 30.124 0.387 1.00 17.67 89 PHE A C 1
ATOM 663 O O . PHE A 1 89 ? 18.693 30.912 -0.501 1.00 17.48 89 PHE A O 1
ATOM 671 N N . PRO A 1 90 ? 18.971 28.787 0.223 1.00 18.93 90 PRO A N 1
ATOM 672 C CA . PRO A 1 90 ? 18.617 28.164 -1.073 1.00 19.11 90 PRO A CA 1
ATOM 673 C C . PRO A 1 90 ? 17.133 28.019 -1.362 1.00 19.35 90 PRO A C 1
ATOM 674 O O . PRO A 1 90 ? 16.766 27.517 -2.430 1.00 20.23 90 PRO A O 1
ATOM 678 N N . GLY A 1 91 ? 16.272 28.430 -0.443 1.00 19.78 91 GLY A N 1
ATOM 679 C CA . GLY A 1 91 ? 14.846 28.276 -0.628 1.00 19.33 91 GLY A CA 1
ATOM 680 C C . GLY A 1 91 ? 14.031 28.776 0.545 1.00 19.67 91 GLY A C 1
ATOM 681 O O . GLY A 1 91 ? 14.584 29.106 1.611 1.00 17.84 91 GLY A O 1
ATOM 682 N N . ILE A 1 92 ? 12.718 28.781 0.327 1.00 20.77 92 ILE A N 1
ATOM 683 C CA . ILE A 1 92 ? 11.695 29.139 1.322 1.00 21.90 92 ILE A CA 1
ATOM 684 C C . ILE A 1 92 ? 11.801 28.186 2.522 1.00 21.31 92 ILE A C 1
ATOM 685 O O . ILE A 1 92 ? 12.063 26.999 2.363 1.00 20.43 92 ILE A O 1
ATOM 690 N N . GLY A 1 93 ? 11.600 28.708 3.725 1.00 19.51 93 GLY A N 1
ATOM 691 C CA . GLY A 1 93 ? 11.715 27.889 4.915 1.00 19.28 93 GLY A CA 1
ATOM 692 C C . GLY A 1 93 ? 11.914 28.665 6.196 1.00 17.90 93 GLY A C 1
ATOM 693 O O . GLY A 1 93 ? 12.107 29.874 6.182 1.00 16.90 93 GLY A O 1
ATOM 694 N N . VAL A 1 94 ? 11.838 27.931 7.298 1.00 18.34 94 VAL A N 1
ATOM 695 C CA . VAL A 1 94 ? 12.184 28.424 8.618 1.00 18.54 94 VAL A CA 1
ATOM 696 C C . VAL A 1 94 ? 13.516 27.790 8.950 1.00 17.37 94 VAL A C 1
ATOM 697 O O . VAL A 1 94 ? 13.634 26.586 9.004 1.00 17.93 94 VAL A O 1
ATOM 701 N N . TYR A 1 95 ? 14.527 28.623 9.139 1.00 16.74 95 TYR A N 1
ATOM 702 C CA . TYR A 1 95 ? 15.863 28.147 9.358 1.00 16.07 95 TYR A CA 1
ATOM 703 C C . TYR A 1 95 ? 16.147 28.417 10.829 1.00 15.35 95 TYR A C 1
ATOM 704 O O . TYR A 1 95 ? 16.032 29.557 11.285 1.00 14.23 95 TYR A O 1
ATOM 713 N N . ARG A 1 96 ? 16.517 27.362 11.552 1.00 15.54 96 ARG A N 1
ATOM 714 C CA . ARG A 1 96 ? 16.592 27.409 12.998 1.00 15.77 96 ARG A CA 1
ATOM 715 C C . ARG A 1 96 ? 18.003 27.391 13.530 1.00 14.60 96 ARG A C 1
ATOM 716 O O . ARG A 1 96 ? 18.794 26.499 13.213 1.00 14.77 96 ARG A O 1
ATOM 724 N N . TYR A 1 97 ? 18.280 28.359 14.398 1.00 12.92 97 TYR A N 1
ATOM 725 C CA . TYR A 1 97 ? 19.593 28.582 14.936 1.00 12.06 97 TYR A CA 1
ATOM 726 C C . TYR A 1 97 ? 19.529 28.541 16.456 1.00 11.93 97 TYR A C 1
ATOM 727 O O . TYR A 1 97 ? 18.457 28.658 17.042 1.00 11.32 97 TYR A O 1
ATOM 736 N N . ILE A 1 98 ? 20.690 28.381 17.074 1.00 12.18 98 ILE A N 1
ATOM 737 C CA . ILE A 1 98 ? 20.835 28.465 18.521 1.00 12.85 98 ILE A CA 1
ATOM 738 C C . ILE A 1 98 ? 21.824 29.583 18.778 1.00 12.93 98 ILE A C 1
ATOM 739 O O . ILE A 1 98 ? 22.929 29.568 18.198 1.00 13.58 98 ILE A O 1
ATOM 744 N N . VAL A 1 99 ? 21.461 30.531 19.646 1.00 12.39 99 VAL A N 1
ATOM 745 C CA . VAL A 1 99 ? 22.336 31.652 19.993 1.00 12.05 99 VAL A CA 1
ATOM 746 C C . VAL A 1 99 ? 22.771 31.519 21.448 1.00 12.19 99 VAL A C 1
ATOM 747 O O . VAL A 1 99 ? 21.950 31.220 22.319 1.00 12.37 99 VAL A O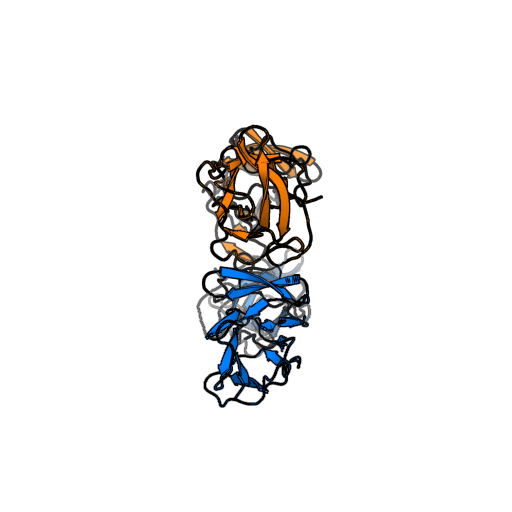 1
ATOM 751 N N . SER A 1 100 ? 24.066 31.718 21.699 1.00 11.69 100 SER A N 1
ATOM 752 C CA . SER A 1 100 ? 24.627 31.590 23.025 1.00 11.69 100 SER A CA 1
ATOM 753 C C . SER A 1 100 ? 25.762 32.566 23.310 1.00 12.32 100 SER A C 1
ATOM 754 O O . SER A 1 100 ? 26.243 33.271 22.414 1.00 11.59 100 SER A O 1
ATOM 757 N N . GLU A 1 101 ? 26.115 32.650 24.586 1.00 12.64 101 GLU A N 1
ATOM 758 C CA . GLU A 1 101 ? 27.256 33.436 25.039 1.00 13.82 101 GLU A CA 1
ATOM 759 C C . GLU A 1 101 ? 28.388 32.477 25.385 1.00 14.58 101 GLU A C 1
ATOM 760 O O . GLU A 1 101 ? 28.164 31.478 26.060 1.00 15.73 101 GLU A O 1
ATOM 766 N N . LYS A 1 102 ? 29.602 32.785 24.923 1.00 15.16 102 LYS A N 1
ATOM 767 C CA . LYS A 1 102 ? 30.753 32.003 25.280 1.00 15.70 102 LYS A CA 1
ATOM 768 C C . LYS A 1 102 ? 31.127 32.269 26.741 1.00 16.01 102 LYS A C 1
ATOM 769 O O . LYS A 1 102 ? 30.943 33.385 27.252 1.00 15.08 102 LYS A O 1
ATOM 775 N N . GLN A 1 103 ? 31.610 31.230 27.425 1.00 16.28 103 GLN A N 1
ATOM 776 C CA . GLN A 1 103 ? 32.204 31.388 28.754 1.00 17.68 103 GLN A CA 1
ATOM 777 C C . GLN A 1 103 ? 33.549 32.067 28.625 1.00 17.97 103 GLN A C 1
ATOM 778 O O . GLN A 1 103 ? 34.440 31.524 28.004 1.00 18.23 103 GLN A O 1
ATOM 784 N N . GLY A 1 104 ? 33.684 33.251 29.207 1.00 17.62 104 GLY A N 1
ATOM 785 C CA . GLY A 1 104 ? 34.967 33.942 29.288 1.00 16.92 104 GLY A CA 1
ATOM 786 C C . GLY A 1 104 ? 35.792 33.436 30.453 1.00 16.52 104 GLY A C 1
ATOM 787 O O . GLY A 1 104 ? 35.476 32.394 31.046 1.00 17.36 104 GLY A O 1
ATOM 788 N N . ASP A 1 105 ? 36.863 34.163 30.766 1.00 16.75 105 ASP A N 1
ATOM 789 C CA . ASP A 1 105 ? 37.825 33.754 31.807 1.00 16.95 105 ASP A CA 1
ATOM 790 C C . ASP A 1 105 ? 38.173 34.831 32.847 1.00 16.62 105 ASP A C 1
ATOM 791 O O . ASP A 1 105 ? 39.147 34.679 33.610 1.00 17.97 105 ASP A O 1
ATOM 796 N N . VAL A 1 106 ? 37.369 35.887 32.931 1.00 15.12 106 VAL A N 1
ATOM 797 C CA . VAL A 1 106 ? 37.662 36.981 33.858 1.00 15.69 106 VAL A CA 1
ATOM 798 C C . VAL A 1 106 ? 37.235 36.598 35.276 1.00 16.40 106 VAL A C 1
ATOM 799 O O . VAL A 1 106 ? 36.083 36.224 35.498 1.00 16.21 106 VAL A O 1
ATOM 803 N N . GLU A 1 107 ? 38.169 36.707 36.220 1.00 16.86 107 GLU A N 1
ATOM 804 C CA . GLU A 1 107 ? 37.890 36.500 37.645 1.00 17.10 107 GLU A CA 1
ATOM 805 C C . GLU A 1 107 ? 36.709 37.318 38.145 1.00 15.89 107 GLU A C 1
ATOM 806 O O . GLU A 1 107 ? 36.594 38.505 37.870 1.00 15.70 107 GLU A O 1
ATOM 808 N N . GLY A 1 108 ? 35.808 36.649 38.847 1.00 16.51 108 GLY A N 1
ATOM 809 C CA . GLY A 1 108 ? 34.674 37.317 39.435 1.00 16.54 108 GLY A CA 1
ATOM 810 C C . GLY A 1 108 ? 33.454 37.387 38.550 1.00 16.43 108 GLY A C 1
ATOM 811 O O . GLY A 1 108 ? 32.398 37.773 39.034 1.00 16.64 108 GLY A O 1
ATOM 812 N N . ILE A 1 109 ? 33.562 37.017 37.273 1.00 15.84 109 ILE A N 1
ATOM 813 C CA . ILE A 1 109 ? 32.439 37.180 36.341 1.00 14.59 109 ILE A CA 1
ATOM 814 C C . ILE A 1 109 ? 31.726 35.862 36.144 1.00 14.05 109 ILE A C 1
ATOM 815 O O . ILE A 1 109 ? 32.347 34.827 35.963 1.00 15.30 109 ILE A O 1
ATOM 820 N N . THR A 1 110 ? 30.405 35.916 36.198 1.00 13.79 110 THR A N 1
ATOM 821 C CA . THR A 1 110 ? 29.571 34.760 35.893 1.00 13.58 110 THR A CA 1
ATOM 822 C C . THR A 1 110 ? 28.921 35.023 34.533 1.00 12.90 110 THR A C 1
ATOM 823 O O . THR A 1 110 ? 28.213 36.005 34.359 1.00 12.56 110 THR A O 1
ATOM 827 N N . TYR A 1 111 ? 29.180 34.128 33.593 1.00 13.72 111 TYR A N 1
ATOM 828 C CA . TYR A 1 111 ? 28.709 34.253 32.219 1.00 13.67 111 TYR A CA 1
ATOM 829 C C . TYR A 1 111 ? 27.434 33.437 32.052 1.00 13.96 111 TYR A C 1
ATOM 830 O O . TYR A 1 111 ? 27.418 32.262 32.396 1.00 14.47 111 TYR A O 1
ATOM 839 N N . ASP A 1 112 ? 26.400 34.074 31.506 1.00 13.61 112 ASP A N 1
ATOM 840 C CA . ASP A 1 112 ? 25.097 33.444 31.229 1.00 13.16 112 ASP A CA 1
ATOM 841 C C . ASP A 1 112 ? 25.284 32.153 30.416 1.00 13.81 112 ASP A C 1
ATOM 842 O O . ASP A 1 112 ? 25.969 32.146 29.367 1.00 12.79 112 ASP A O 1
ATOM 847 N N . THR A 1 113 ? 24.701 31.062 30.915 1.00 13.72 113 THR A N 1
ATOM 848 C CA . THR A 1 113 ? 24.699 29.775 30.219 1.00 14.24 113 THR A CA 1
ATOM 849 C C . THR A 1 113 ? 23.447 29.506 29.388 1.00 13.86 113 THR A C 1
ATOM 850 O O . THR A 1 113 ? 23.406 28.504 28.671 1.00 13.91 113 THR A O 1
ATOM 854 N N . LYS A 1 114 ? 22.440 30.368 29.474 1.00 14.30 114 LYS A N 1
ATOM 855 C CA . LYS A 1 114 ? 21.169 30.159 28.764 1.00 14.43 114 LYS A CA 1
ATOM 856 C C . LYS A 1 114 ? 21.374 30.296 27.265 1.00 14.74 114 LYS A C 1
ATOM 857 O O . LYS A 1 114 ? 22.214 31.067 26.826 1.00 14.55 114 LYS A O 1
ATOM 859 N N . LYS A 1 115 ? 20.622 29.543 26.484 1.00 14.62 115 LYS A N 1
ATOM 860 C CA . LYS A 1 115 ? 20.650 29.707 25.037 1.00 15.26 115 LYS A CA 1
ATOM 861 C C . LYS A 1 115 ? 19.267 30.056 24.507 1.00 14.57 115 LYS A C 1
ATOM 862 O O . LYS A 1 115 ? 18.251 29.899 25.199 1.00 14.68 115 LYS A O 1
ATOM 868 N N . TRP A 1 116 ? 19.255 30.507 23.263 1.00 13.56 116 TRP A N 1
ATOM 869 C CA . TRP A 1 116 ? 18.079 31.050 22.611 1.00 13.08 116 TRP A CA 1
ATOM 870 C C . TRP A 1 116 ? 17.887 30.338 21.283 1.00 13.20 116 TRP A C 1
ATOM 871 O O . TRP A 1 116 ? 18.863 30.126 20.551 1.00 12.18 116 TRP A O 1
ATOM 882 N N . THR A 1 117 ? 16.645 29.925 21.012 1.00 12.72 117 THR A N 1
ATOM 883 C CA A THR A 1 117 ? 16.236 29.429 19.704 0.55 13.60 117 THR A CA 1
ATOM 884 C CA B THR A 1 117 ? 16.231 29.440 19.701 0.45 13.46 117 THR A CA 1
ATOM 885 C C . THR A 1 117 ? 15.838 30.629 18.826 1.00 13.69 117 THR A C 1
ATOM 886 O O . THR A 1 117 ? 15.042 31.464 19.237 1.00 13.81 117 THR A O 1
ATOM 893 N N . VAL A 1 118 ? 16.417 30.708 17.625 1.00 13.43 118 VAL A N 1
ATOM 894 C CA . VAL A 1 118 ? 16.165 31.791 16.693 1.00 13.15 118 VAL A CA 1
ATOM 895 C C . VAL A 1 118 ? 15.705 31.175 15.370 1.00 13.61 118 VAL A C 1
ATOM 896 O O . VAL A 1 118 ? 16.445 30.404 14.744 1.00 13.26 118 VAL A O 1
ATOM 900 N N . ASP A 1 119 ? 14.452 31.456 15.012 1.00 14.96 119 ASP A N 1
ATOM 901 C CA . ASP A 1 119 ? 13.828 30.971 13.780 1.00 15.63 119 ASP A CA 1
ATOM 902 C C . ASP A 1 119 ? 13.807 32.094 12.746 1.00 14.91 119 ASP A C 1
ATOM 903 O O . ASP A 1 119 ? 13.159 33.118 12.931 1.00 13.96 119 ASP A O 1
ATOM 908 N N . VAL A 1 120 ? 14.491 31.877 11.631 1.00 15.09 120 VAL A N 1
ATOM 909 C CA . VAL A 1 120 ? 14.566 32.844 10.566 1.00 15.12 120 VAL A CA 1
ATOM 910 C C . VAL A 1 120 ? 13.616 32.379 9.466 1.00 15.45 120 VAL A C 1
ATOM 911 O O . VAL A 1 120 ? 13.844 31.347 8.831 1.00 14.86 120 VAL A O 1
ATOM 915 N N . TYR A 1 121 ? 12.552 33.147 9.262 1.00 16.24 121 TYR A N 1
ATOM 916 C CA . TYR A 1 121 ? 11.519 32.834 8.279 1.00 17.33 121 TYR A CA 1
ATOM 917 C C . TYR A 1 121 ? 11.954 33.448 6.985 1.00 16.10 121 TYR A C 1
ATOM 918 O O . TYR A 1 121 ? 12.054 34.659 6.872 1.00 16.59 121 TYR A O 1
ATOM 927 N N . VAL A 1 122 ? 12.216 32.601 6.000 1.00 15.85 122 VAL A N 1
ATOM 928 C CA . VAL A 1 122 ? 12.812 33.028 4.742 1.00 15.43 122 VAL A CA 1
ATOM 929 C C . VAL A 1 122 ? 11.746 32.947 3.630 1.00 16.15 122 VAL A C 1
ATOM 930 O O . VAL A 1 122 ? 11.081 31.915 3.461 1.00 15.87 122 VAL A O 1
ATOM 934 N N . GLY A 1 123 ? 11.601 34.057 2.900 1.00 17.03 123 GLY A N 1
ATOM 935 C CA . GLY A 1 123 ? 10.648 34.218 1.798 1.00 17.76 123 GLY A CA 1
ATOM 936 C C . GLY A 1 123 ? 11.345 34.548 0.473 1.00 18.73 123 GLY A C 1
ATOM 937 O O . GLY A 1 123 ? 12.582 34.583 0.374 1.00 16.50 123 GLY A O 1
ATOM 938 N N . ASN A 1 124 ? 10.541 34.819 -0.549 1.00 20.67 124 ASN A N 1
ATOM 939 C CA . ASN A 1 124 ? 11.066 35.206 -1.868 1.00 21.93 124 ASN A CA 1
ATOM 940 C C . ASN A 1 124 ? 11.600 36.634 -1.834 1.00 21.18 124 ASN A C 1
ATOM 941 O O . ASN A 1 124 ? 10.989 37.515 -1.256 1.00 21.87 124 ASN A O 1
ATOM 946 N N . LYS A 1 125 ? 12.763 36.858 -2.425 1.00 22.56 125 LYS A N 1
ATOM 947 C CA . LYS A 1 125 ? 13.324 38.196 -2.514 1.00 22.52 125 LYS A CA 1
ATOM 948 C C . LYS A 1 125 ? 12.892 38.770 -3.848 1.00 22.72 125 LYS A C 1
ATOM 949 O O . LYS A 1 125 ? 12.847 38.045 -4.846 1.00 21.96 125 LYS A O 1
ATOM 955 N N . GLU A 1 126 ? 12.572 40.061 -3.867 1.00 23.58 126 GLU A N 1
ATOM 956 C CA . GLU A 1 126 ? 12.196 40.694 -5.113 1.00 24.20 126 GLU A CA 1
ATOM 957 C C . GLU A 1 126 ? 13.415 40.693 -6.045 1.00 22.61 126 GLU A C 1
ATOM 958 O O . GLU A 1 126 ? 14.512 41.060 -5.638 1.00 21.09 126 GLU A O 1
ATOM 964 N N . GLY A 1 127 ? 13.211 40.219 -7.274 1.00 24.28 127 GLY A N 1
ATOM 965 C CA . GLY A 1 127 ? 14.284 40.113 -8.265 1.00 25.04 127 GLY A CA 1
ATOM 966 C C . GLY A 1 127 ? 14.979 38.756 -8.338 1.00 25.77 127 GLY A C 1
ATOM 967 O O . GLY A 1 127 ? 15.841 38.547 -9.195 1.00 26.10 127 GLY A O 1
ATOM 968 N N . GLY A 1 128 ? 14.633 37.844 -7.434 1.00 24.00 128 GLY A N 1
ATOM 969 C CA . GLY A 1 128 ? 15.139 36.479 -7.464 1.00 23.80 128 GLY A CA 1
ATOM 970 C C . GLY A 1 128 ? 15.797 36.098 -6.158 1.00 22.25 128 GLY A C 1
ATOM 971 O O . GLY A 1 128 ? 16.273 36.951 -5.421 1.00 22.44 128 GLY A O 1
ATOM 972 N N . GLY A 1 129 ? 15.809 34.803 -5.871 1.00 21.78 129 GLY A N 1
ATOM 973 C CA . GLY A 1 129 ? 16.429 34.302 -4.649 1.00 20.49 129 GLY A CA 1
ATOM 974 C C . GLY A 1 129 ? 15.572 34.541 -3.426 1.00 19.55 129 GLY A C 1
ATOM 975 O O . GLY A 1 129 ? 14.369 34.781 -3.533 1.00 19.69 129 GLY A O 1
ATOM 976 N N . PHE A 1 130 ? 16.210 34.491 -2.256 1.00 18.37 130 PHE A N 1
ATOM 977 C CA . PHE A 1 130 ? 15.502 34.380 -0.982 1.00 18.58 130 PHE A CA 1
ATOM 978 C C . PHE A 1 130 ? 16.152 35.252 0.082 1.00 18.04 130 PHE A C 1
ATOM 979 O O . PHE A 1 130 ? 17.350 35.576 0.024 1.00 16.94 130 PHE A O 1
ATOM 987 N N . GLU A 1 131 ? 15.347 35.627 1.063 1.00 17.83 131 GLU A N 1
ATOM 988 C CA . GLU A 1 131 ? 15.847 36.457 2.164 1.00 17.47 131 GLU A CA 1
ATOM 989 C C . GLU A 1 131 ? 15.010 36.269 3.398 1.00 16.36 131 GLU A C 1
ATOM 990 O O . GLU A 1 131 ? 13.837 35.901 3.280 1.00 15.29 131 GLU A O 1
ATOM 996 N N . PRO A 1 132 ? 15.592 36.569 4.581 1.00 16.35 132 PRO A N 1
ATOM 997 C CA . PRO A 1 132 ? 14.767 36.642 5.797 1.00 16.20 132 PRO A CA 1
ATOM 998 C C . PRO A 1 132 ? 13.635 37.667 5.692 1.00 16.52 132 PRO A C 1
ATOM 999 O O . PRO A 1 132 ? 13.875 38.790 5.227 1.00 17.04 132 PRO A O 1
ATOM 1003 N N . LYS A 1 133 ? 12.428 37.269 6.097 1.00 17.76 133 LYS A N 1
ATOM 1004 C CA . LYS A 1 133 ? 11.272 38.181 6.266 1.00 18.21 133 LYS A CA 1
ATOM 1005 C C . LYS A 1 133 ? 10.919 38.506 7.724 1.00 19.78 133 LYS A C 1
ATOM 1006 O O . LYS A 1 133 ? 10.521 39.638 8.033 1.00 20.75 133 LYS A O 1
ATOM 1012 N N . PHE A 1 134 ? 11.012 37.501 8.594 1.00 20.68 134 PHE A N 1
ATOM 1013 C CA . PHE A 1 134 ? 10.784 37.665 10.042 1.00 21.11 134 PHE A CA 1
ATOM 1014 C C . PHE A 1 134 ? 11.852 36.870 10.779 1.00 18.63 134 PHE A C 1
ATOM 1015 O O . PHE A 1 134 ? 12.265 35.829 10.294 1.00 18.60 134 PHE A O 1
ATOM 1023 N N . ILE A 1 135 ? 12.255 37.324 11.961 1.00 15.64 135 ILE A N 1
ATOM 1024 C CA . ILE A 1 135 ? 13.116 36.524 12.842 1.00 15.01 135 ILE A CA 1
ATOM 1025 C C . ILE A 1 135 ? 12.391 36.417 14.196 1.00 14.43 135 ILE A C 1
ATOM 1026 O O . ILE A 1 135 ? 11.978 37.430 14.752 1.00 15.90 135 ILE A O 1
ATOM 1031 N N . VAL A 1 136 ? 12.235 35.192 14.684 1.00 14.25 136 VAL A N 1
ATOM 1032 C CA . VAL A 1 136 ? 11.532 34.919 15.946 1.00 13.68 136 VAL A CA 1
ATOM 1033 C C . VAL A 1 136 ? 12.497 34.290 16.951 1.00 12.93 136 VAL A C 1
ATOM 1034 O O . VAL A 1 136 ? 13.154 33.280 16.643 1.00 12.31 136 VAL A O 1
ATOM 1038 N N . SER A 1 137 ? 12.590 34.876 18.138 1.00 12.74 137 SER A N 1
ATOM 1039 C CA . SER A 1 137 ? 13.474 34.362 19.176 1.00 13.42 137 SER A CA 1
ATOM 1040 C C . SER A 1 137 ? 12.693 33.957 20.410 1.00 13.64 137 SER A C 1
ATOM 1041 O O . SER A 1 137 ? 11.687 34.599 20.796 1.00 13.18 137 SER A O 1
ATOM 1044 N N . LYS A 1 138 ? 13.167 32.888 21.030 1.00 14.37 138 LYS A N 1
ATOM 1045 C CA . LYS A 1 138 ? 12.608 32.379 22.288 1.00 15.50 138 LYS A CA 1
ATOM 1046 C C . LYS A 1 138 ? 13.738 31.800 23.101 1.00 15.46 138 LYS A C 1
ATOM 1047 O O . LYS A 1 138 ? 14.739 31.346 22.537 1.00 15.12 138 LYS A O 1
ATOM 1053 N N A GLU A 1 139 ? 13.601 31.802 24.420 0.43 16.16 139 GLU A N 1
ATOM 1054 N N B GLU A 1 139 ? 13.596 31.810 24.420 0.57 16.40 139 GLU A N 1
ATOM 1055 C CA A GLU A 1 139 ? 14.565 31.116 25.271 0.43 16.90 139 GLU A CA 1
ATOM 1056 C CA B GLU A 1 139 ? 14.532 31.086 25.278 0.57 17.34 139 GLU A CA 1
ATOM 1057 C C A GLU A 1 139 ? 14.470 29.632 24.928 0.43 17.69 139 GLU A C 1
ATOM 1058 C C B GLU A 1 139 ? 14.463 29.622 24.867 0.57 17.95 139 GLU A C 1
ATOM 1059 O O A GLU A 1 139 ? 13.371 29.112 24.741 0.43 17.62 139 GLU A O 1
ATOM 1060 O O B GLU A 1 139 ? 13.380 29.104 24.571 0.57 17.40 139 GLU A O 1
ATOM 1071 N N . GLN A 1 140 ? 15.619 28.973 24.784 1.00 18.08 140 GLN A N 1
ATOM 1072 C CA . GLN A 1 140 ? 15.667 27.562 24.412 1.00 20.11 140 GLN A CA 1
ATOM 1073 C C . GLN A 1 140 ? 14.952 26.746 25.510 1.00 22.21 140 GLN A C 1
ATOM 1074 O O . GLN A 1 140 ? 15.076 27.052 26.695 1.00 24.08 140 GLN A O 1
ATOM 1080 N N . GLY A 1 141 ? 14.168 25.768 25.088 1.00 24.31 141 GLY A N 1
ATOM 1081 C CA . GLY A 1 141 ? 13.269 25.033 25.991 1.00 28.17 141 GLY A CA 1
ATOM 1082 C C . GLY A 1 141 ? 12.011 25.785 26.438 1.00 28.43 141 GLY A C 1
ATOM 1083 O O . GLY A 1 141 ? 11.368 25.376 27.416 1.00 32.56 141 GLY A O 1
ATOM 1084 N N . THR A 1 142 ? 11.668 26.886 25.750 1.00 28.81 142 THR A N 1
ATOM 1085 C CA . THR A 1 142 ? 10.422 27.635 26.016 1.00 27.26 142 THR A CA 1
ATOM 1086 C C . THR A 1 142 ? 9.680 27.914 24.709 1.00 26.85 142 THR A C 1
ATOM 1087 O O . THR A 1 142 ? 10.264 27.838 23.622 1.00 27.81 142 THR A O 1
ATOM 1091 N N . ASP A 1 143 ? 8.389 28.224 24.823 1.00 26.72 143 ASP A N 1
ATOM 1092 C CA . ASP A 1 143 ? 7.522 28.595 23.691 1.00 26.92 143 ASP A CA 1
ATOM 1093 C C . ASP A 1 143 ? 7.114 30.081 23.770 1.00 23.93 143 ASP A C 1
ATOM 1094 O O . ASP A 1 143 ? 6.146 30.505 23.144 1.00 25.41 143 ASP A O 1
ATOM 1099 N N . VAL A 1 144 ? 7.868 30.878 24.514 1.00 21.56 144 VAL A N 1
ATOM 1100 C CA . VAL A 1 144 ? 7.533 32.274 24.760 1.00 20.26 144 VAL A CA 1
ATOM 1101 C C . VAL A 1 144 ? 8.401 33.185 23.900 1.00 19.59 144 VAL A C 1
ATOM 1102 O O . VAL A 1 144 ? 9.622 33.224 24.097 1.00 18.66 144 VAL A O 1
ATOM 1106 N N . LYS A 1 145 ? 7.787 33.938 22.977 1.00 18.50 145 LYS A N 1
ATOM 1107 C CA . LYS A 1 145 ? 8.549 34.861 22.114 1.00 18.43 145 LYS A CA 1
ATOM 1108 C C . LYS A 1 145 ? 9.086 36.007 22.972 1.00 17.07 145 LYS A C 1
ATOM 1109 O O . LYS A 1 145 ? 8.346 36.624 23.737 1.00 15.10 145 LYS A O 1
ATOM 1115 N N . LYS A 1 146 ? 10.376 36.295 22.843 1.00 15.38 146 LYS A N 1
ATOM 1116 C CA . LYS A 1 146 ? 11.075 37.184 23.753 1.00 16.03 146 LYS A CA 1
ATOM 1117 C C . LYS A 1 146 ? 12.365 37.684 23.055 1.00 15.99 146 LYS A C 1
ATOM 1118 O O . LYS A 1 146 ? 13.022 36.868 22.415 1.00 14.24 146 LYS A O 1
ATOM 1124 N N . PRO A 1 147 ? 12.718 38.982 23.187 1.00 15.41 147 PRO A N 1
ATOM 1125 C CA . PRO A 1 147 ? 13.992 39.413 22.576 1.00 15.03 147 PRO A CA 1
ATOM 1126 C C . PRO A 1 147 ? 15.191 38.777 23.277 1.00 14.60 147 PRO A C 1
ATOM 1127 O O . PRO A 1 147 ? 15.153 38.488 24.484 1.00 13.52 147 PRO A O 1
ATOM 1131 N N . VAL A 1 148 ? 16.262 38.572 22.518 1.00 13.73 148 VAL A N 1
ATOM 1132 C CA . VAL A 1 148 ? 17.429 37.866 23.022 1.00 13.46 148 VAL A CA 1
ATOM 1133 C C . VAL A 1 148 ? 18.195 38.774 23.965 1.00 13.81 148 VAL A C 1
ATOM 1134 O O . VAL A 1 148 ? 18.597 39.886 23.608 1.00 14.11 148 VAL A O 1
ATOM 1138 N N . ASN A 1 149 ? 18.408 38.278 25.173 1.00 14.03 149 ASN A N 1
ATOM 1139 C CA . ASN A 1 149 ? 19.069 39.013 26.212 1.00 15.92 149 ASN A CA 1
ATOM 1140 C C . ASN A 1 149 ? 19.911 38.029 26.995 1.00 14.90 149 ASN A C 1
ATOM 1141 O O . ASN A 1 149 ? 19.416 36.961 27.370 1.00 16.25 149 ASN A O 1
ATOM 1146 N N . PHE A 1 150 ? 21.181 38.372 27.213 1.00 12.44 150 PHE A N 1
ATOM 1147 C CA . PHE A 1 150 ? 22.063 37.585 28.050 1.00 12.15 150 PHE A CA 1
ATOM 1148 C C . PHE A 1 150 ? 22.395 38.390 29.277 1.00 12.14 150 PHE A C 1
ATOM 1149 O O . PHE A 1 150 ? 22.691 39.573 29.184 1.00 12.75 150 PHE A O 1
ATOM 1157 N N . ASN A 1 151 ? 22.311 37.754 30.434 1.00 12.75 151 ASN A N 1
ATOM 1158 C CA . ASN A 1 151 ? 22.512 38.415 31.692 1.00 12.73 151 ASN A CA 1
ATOM 1159 C C . ASN A 1 151 ? 23.737 37.879 32.365 1.00 12.26 151 ASN A C 1
ATOM 1160 O O . ASN A 1 151 ? 23.831 36.676 32.634 1.00 12.21 151 ASN A O 1
ATOM 1165 N N . ASN A 1 152 ? 24.713 38.753 32.598 1.00 12.64 152 ASN A N 1
ATOM 1166 C CA . ASN A 1 152 ? 25.896 38.373 33.346 1.00 12.60 152 ASN A CA 1
ATOM 1167 C C . ASN A 1 152 ? 25.899 39.004 34.713 1.00 12.66 152 ASN A C 1
ATOM 1168 O O . ASN A 1 152 ? 25.159 39.950 34.961 1.00 13.25 152 ASN A O 1
ATOM 1172 N N . SER A 1 153 ? 26.751 38.496 35.596 1.00 13.24 153 SER A N 1
ATOM 1173 C CA . SER A 1 153 ? 26.983 39.155 36.863 1.00 13.82 153 SER A CA 1
ATOM 1174 C C . SER A 1 153 ? 28.468 39.155 37.198 1.00 13.38 153 SER A C 1
ATOM 1175 O O . SER A 1 153 ? 29.270 38.391 36.635 1.00 13.77 153 SER A O 1
ATOM 1178 N N . PHE A 1 154 ? 28.831 39.998 38.137 1.00 12.77 154 PHE A N 1
ATOM 1179 C CA . PHE A 1 154 ? 30.164 39.944 38.668 1.00 12.90 154 PHE A CA 1
ATOM 1180 C C . PHE A 1 154 ? 30.164 40.219 40.163 1.00 12.69 154 PHE A C 1
ATOM 1181 O O . PHE A 1 154 ? 29.375 41.026 40.640 1.00 14.12 154 PHE A O 1
ATOM 1189 N N . ALA A 1 155 ? 31.050 39.535 40.871 1.00 13.03 155 ALA A N 1
ATOM 1190 C CA . ALA A 1 155 ? 31.222 39.677 42.327 1.00 12.78 155 ALA A CA 1
ATOM 1191 C C . ALA A 1 155 ? 32.101 40.874 42.674 1.00 13.18 155 ALA A C 1
ATOM 1192 O O . ALA A 1 155 ? 32.968 41.260 41.894 1.00 12.05 155 ALA A O 1
ATOM 1194 N N . THR A 1 156 ? 31.887 41.428 43.865 1.00 12.68 156 THR A N 1
ATOM 1195 C CA . THR A 1 156 ? 32.827 42.368 44.481 1.00 12.88 156 THR A CA 1
ATOM 1196 C C . THR A 1 156 ? 33.267 41.768 45.798 1.00 12.75 156 THR A C 1
ATOM 1197 O O . THR A 1 156 ? 32.719 40.776 46.233 1.00 13.55 156 THR A O 1
ATOM 1201 N N . THR A 1 157 ? 34.286 42.340 46.413 1.00 12.33 157 THR A N 1
ATOM 1202 C CA . THR A 1 157 ? 34.807 41.811 47.663 1.00 12.35 157 THR A CA 1
ATOM 1203 C C . THR A 1 157 ? 35.141 43.003 48.545 1.00 12.15 157 THR A C 1
ATOM 1204 O O . THR A 1 157 ? 34.635 44.089 48.312 1.00 12.23 157 THR A O 1
ATOM 1208 N N . SER A 1 158 ? 35.921 42.781 49.598 1.00 12.84 158 SER A N 1
ATOM 1209 C CA . SER A 1 158 ? 36.181 43.805 50.583 1.00 13.00 158 SER A CA 1
ATOM 1210 C C . SER A 1 158 ? 37.507 43.600 51.275 1.00 12.63 158 SER A C 1
ATOM 1211 O O . SER A 1 158 ? 38.072 42.500 51.299 1.00 12.61 158 SER A O 1
ATOM 1214 N N . LEU A 1 159 ? 37.986 44.684 51.855 1.00 13.17 159 LEU A N 1
ATOM 1215 C CA . LEU A 1 159 ? 39.169 44.671 52.692 1.00 13.93 159 LEU A CA 1
ATOM 1216 C C . LEU A 1 159 ? 38.993 45.596 53.859 1.00 14.71 159 LEU A C 1
ATOM 1217 O O . LEU A 1 159 ? 38.615 46.760 53.691 1.00 14.70 159 LEU A O 1
ATOM 1222 N N . LYS A 1 160 ? 39.305 45.073 55.039 1.00 16.14 160 LYS A N 1
ATOM 1223 C CA . LYS A 1 160 ? 39.338 45.840 56.268 1.00 17.79 160 LYS A CA 1
ATOM 1224 C C . LYS A 1 160 ? 40.747 45.711 56.842 1.00 18.20 160 LYS A C 1
ATOM 1225 O O . LYS A 1 160 ? 41.336 44.620 56.828 1.00 16.60 160 LYS A O 1
ATOM 1231 N N . VAL A 1 161 ? 41.279 46.838 57.313 1.00 18.28 161 VAL A N 1
ATOM 1232 C CA . VAL A 1 161 ? 42.568 46.891 57.966 1.00 18.93 161 VAL A CA 1
ATOM 1233 C C . VAL A 1 161 ? 42.380 47.564 59.315 1.00 20.35 161 VAL A C 1
ATOM 1234 O O . VAL A 1 161 ? 41.902 48.692 59.371 1.00 19.63 161 VAL A O 1
ATOM 1238 N N . LYS A 1 162 ? 42.762 46.863 60.390 1.00 21.27 162 LYS A N 1
ATOM 1239 C CA . LYS A 1 162 ? 42.591 47.350 61.763 1.00 22.08 162 LYS A CA 1
ATOM 1240 C C . LYS A 1 162 ? 43.933 47.380 62.500 1.00 22.94 162 LYS A C 1
ATOM 1241 O O . LYS A 1 162 ? 44.777 46.507 62.292 1.00 23.45 162 LYS A O 1
ATOM 1247 N N . LYS A 1 163 ? 44.119 48.390 63.353 1.00 25.27 163 LYS A N 1
ATOM 1248 C CA . LYS A 1 163 ? 45.296 48.485 64.238 1.00 24.88 163 LYS A CA 1
ATOM 1249 C C . LYS A 1 163 ? 44.876 48.122 65.647 1.00 25.19 163 LYS A C 1
ATOM 1250 O O . LYS A 1 163 ? 43.903 48.658 66.157 1.00 23.53 163 LYS A O 1
ATOM 1256 N N . ASN A 1 164 ? 45.621 47.193 66.256 1.00 26.87 164 ASN A N 1
ATOM 1257 C CA . ASN A 1 164 ? 45.564 46.923 67.689 1.00 28.58 164 ASN A CA 1
ATOM 1258 C C . ASN A 1 164 ? 46.946 47.204 68.267 1.00 29.52 164 ASN A C 1
ATOM 1259 O O . ASN A 1 164 ? 47.965 46.796 67.718 1.00 28.19 164 ASN A O 1
ATOM 1264 N N . VAL A 1 165 ? 46.974 47.947 69.364 1.00 34.80 165 VAL A N 1
ATOM 1265 C CA . VAL A 1 165 ? 48.217 48.244 70.065 1.00 34.82 165 VAL A CA 1
ATOM 1266 C C . VAL A 1 165 ? 48.088 47.511 71.388 1.00 35.30 165 VAL A C 1
ATOM 1267 O O . VAL A 1 165 ? 47.073 47.650 72.077 1.00 33.17 165 VAL A O 1
ATOM 1271 N N . SER A 1 166 ? 49.102 46.709 71.711 1.00 37.51 166 SER A N 1
ATOM 1272 C CA . SER A 1 166 ? 49.067 45.824 72.883 1.00 39.96 166 SER A CA 1
ATOM 1273 C C . SER A 1 166 ? 50.324 45.991 73.722 1.00 41.64 166 SER A C 1
ATOM 1274 O O . SER A 1 166 ? 51.264 46.694 73.327 1.00 41.71 166 SER A O 1
ATOM 1277 N N . GLY A 1 167 ? 50.319 45.347 74.889 1.00 44.28 167 GLY A N 1
ATOM 1278 C CA . GLY A 1 167 ? 51.462 45.337 75.806 1.00 45.01 167 GLY A CA 1
ATOM 1279 C C . GLY A 1 167 ? 51.250 46.276 76.982 1.00 47.02 167 GLY A C 1
ATOM 1280 O O . GLY A 1 167 ? 50.326 47.098 76.981 1.00 43.24 167 GLY A O 1
ATOM 1281 N N . ASN A 1 168 ? 52.093 46.127 78.002 1.00 48.69 168 ASN A N 1
ATOM 1282 C CA . ASN A 1 168 ? 52.063 47.003 79.176 1.00 49.33 168 ASN A CA 1
ATOM 1283 C C . ASN A 1 168 ? 52.341 48.468 78.821 1.00 49.76 168 ASN A C 1
ATOM 1284 O O . ASN A 1 168 ? 51.655 49.366 79.323 1.00 51.77 168 ASN A O 1
ATOM 1286 N N . THR A 1 169 ? 53.320 48.698 77.941 1.00 46.44 169 THR A N 1
ATOM 1287 C CA . THR A 1 169 ? 53.726 50.062 77.550 1.00 46.12 169 THR A CA 1
ATOM 1288 C C . THR A 1 169 ? 53.354 50.437 76.104 1.00 45.74 169 THR A C 1
ATOM 1289 O O . THR A 1 169 ? 54.003 51.294 75.496 1.00 44.66 169 THR A O 1
ATOM 1293 N N . GLY A 1 170 ? 52.318 49.793 75.561 1.00 45.01 170 GLY A N 1
ATOM 1294 C CA . GLY A 1 170 ? 51.777 50.155 74.253 1.00 42.01 170 GLY A CA 1
ATOM 1295 C C . GLY A 1 170 ? 50.997 51.452 74.370 1.00 39.77 170 GLY A C 1
ATOM 1296 O O . GLY A 1 170 ? 50.100 51.569 75.212 1.00 35.12 170 GLY A O 1
ATOM 1297 N N . GLU A 1 171 ? 51.338 52.418 73.514 1.00 39.60 171 GLU A N 1
ATOM 1298 C CA . GLU A 1 171 ? 50.775 53.771 73.568 1.00 37.63 171 GLU A CA 1
ATOM 1299 C C . GLU A 1 171 ? 49.409 53.778 72.886 1.00 37.39 171 GLU A C 1
ATOM 1300 O O . GLU A 1 171 ? 49.308 53.746 71.651 1.00 36.40 171 GLU A O 1
ATOM 1306 N N . LEU A 1 172 ? 48.362 53.848 73.698 1.00 35.42 172 LEU A N 1
ATOM 1307 C CA . LEU A 1 172 ? 46.997 53.632 73.225 1.00 36.29 172 LEU A CA 1
ATOM 1308 C C . LEU A 1 172 ? 46.389 54.782 72.382 1.00 37.00 172 LEU A C 1
ATOM 1309 O O . LEU A 1 172 ? 45.255 54.651 71.910 1.00 35.37 172 LEU A O 1
ATOM 1314 N N . GLN A 1 173 ? 47.138 55.878 72.195 1.00 37.36 173 GLN A N 1
ATOM 1315 C CA . GLN A 1 173 ? 46.745 56.979 71.293 1.00 37.50 173 GLN A CA 1
ATOM 1316 C C . GLN A 1 173 ? 47.780 57.328 70.209 1.00 35.67 173 GLN A C 1
ATOM 1317 O O . GLN A 1 173 ? 47.560 58.259 69.428 1.00 36.19 173 GLN A O 1
ATOM 1323 N N . LYS A 1 174 ? 48.889 56.594 70.144 1.00 35.11 174 LYS A N 1
ATOM 1324 C CA . LYS A 1 174 ? 49.888 56.791 69.092 1.00 34.32 174 LYS A CA 1
ATOM 1325 C C . LYS A 1 174 ? 49.275 56.551 67.702 1.00 36.28 174 LYS A C 1
ATOM 1326 O O . LYS A 1 174 ? 48.445 55.646 67.530 1.00 31.44 174 LYS A O 1
ATOM 1332 N N . GLU A 1 175 ? 49.686 57.370 66.731 1.00 36.77 175 GLU A N 1
ATOM 1333 C CA . GLU A 1 175 ? 49.183 57.277 65.362 1.00 36.88 175 GLU A CA 1
ATOM 1334 C C . GLU A 1 175 ? 50.237 56.621 64.508 1.00 36.93 175 GLU A C 1
ATOM 1335 O O . GLU A 1 175 ? 51.358 57.126 64.393 1.00 35.92 175 GLU A O 1
ATOM 1341 N N . PHE A 1 176 ? 49.873 55.482 63.917 1.00 34.91 176 PHE A N 1
ATOM 1342 C CA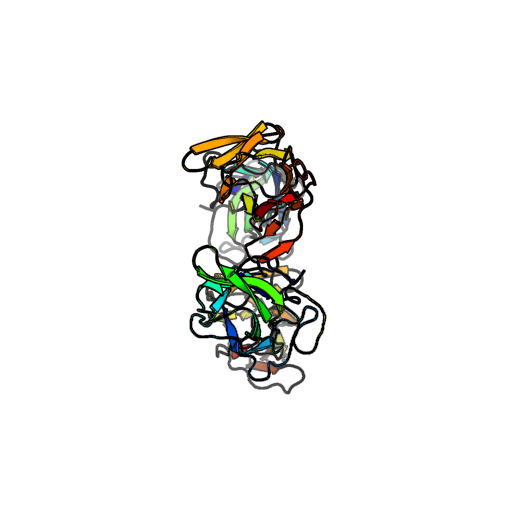 . PHE A 1 176 ? 50.758 54.761 63.022 1.00 33.46 176 PHE A CA 1
ATOM 1343 C C . PHE A 1 176 ? 50.359 55.102 61.604 1.00 32.43 176 PHE A C 1
ATOM 1344 O O . PHE A 1 176 ? 49.178 55.136 61.269 1.00 31.75 176 PHE A O 1
ATOM 1352 N N . ASP A 1 177 ? 51.363 55.375 60.788 1.00 34.26 177 ASP A N 1
ATOM 1353 C CA . ASP A 1 177 ? 51.178 55.696 59.396 1.00 35.29 177 ASP A CA 1
ATOM 1354 C C . ASP A 1 177 ? 51.020 54.392 58.627 1.00 31.94 177 ASP A C 1
ATOM 1355 O O . ASP A 1 177 ? 51.730 53.414 58.890 1.00 31.60 177 ASP A O 1
ATOM 1360 N N . PHE A 1 178 ? 50.072 54.384 57.697 1.00 28.97 178 PHE A N 1
ATOM 1361 C CA . PHE A 1 178 ? 49.839 53.248 56.818 1.00 28.60 178 PHE A CA 1
ATOM 1362 C C . PHE A 1 178 ? 49.768 53.717 55.379 1.00 26.58 178 PHE A C 1
ATOM 1363 O O . PHE A 1 178 ? 49.416 54.874 55.114 1.00 28.48 178 PHE A O 1
ATOM 1371 N N . THR A 1 179 ? 50.084 52.804 54.462 1.00 25.50 179 THR A N 1
ATOM 1372 C CA A THR A 1 179 ? 49.851 53.002 53.028 0.18 24.70 179 THR A CA 1
ATOM 1373 C CA B THR A 1 179 ? 49.863 53.012 53.039 0.82 25.10 179 THR A CA 1
ATOM 1374 C C . THR A 1 179 ? 49.086 51.803 52.474 1.00 24.23 179 THR A C 1
ATOM 1375 O O . THR A 1 179 ? 49.389 50.647 52.799 1.00 23.42 179 THR A O 1
ATOM 1382 N N . LEU A 1 180 ? 48.086 52.086 51.652 1.00 22.83 180 LEU A N 1
ATOM 1383 C CA . LEU A 1 180 ? 47.339 51.082 50.909 1.00 21.42 180 LEU A CA 1
ATOM 1384 C C . LEU A 1 180 ? 47.521 51.427 49.453 1.00 19.94 180 LEU A C 1
ATOM 1385 O O . LEU A 1 180 ? 47.275 52.554 49.059 1.00 19.50 180 LEU A O 1
ATOM 1390 N N . THR A 1 181 ? 47.895 50.436 48.656 1.00 20.01 181 THR A N 1
ATOM 1391 C CA . THR A 1 181 ? 48.002 50.599 47.222 1.00 20.63 181 THR A CA 1
ATOM 1392 C C . THR A 1 181 ? 47.194 49.511 46.540 1.00 19.56 181 THR A C 1
ATOM 1393 O O . THR A 1 181 ? 47.408 48.332 46.807 1.00 20.40 181 THR A O 1
ATOM 1397 N N . LEU A 1 182 ? 46.282 49.924 45.658 1.00 19.21 182 LEU A N 1
ATOM 1398 C CA . LEU A 1 182 ? 45.548 49.031 44.769 1.00 18.60 182 LEU A CA 1
ATOM 1399 C C . LEU A 1 182 ? 46.201 49.083 43.403 1.00 18.89 182 LEU A C 1
ATOM 1400 O O . LEU A 1 182 ? 46.305 50.155 42.834 1.00 18.98 182 LEU A O 1
ATOM 1405 N N . ASN A 1 183 ? 46.633 47.933 42.894 1.00 17.86 183 ASN A N 1
ATOM 1406 C CA . ASN A 1 183 ? 47.283 47.847 41.589 1.00 19.13 183 ASN A CA 1
ATOM 1407 C C . ASN A 1 183 ? 46.295 47.542 40.468 1.00 19.13 183 ASN A C 1
ATOM 1408 O O . ASN A 1 183 ? 45.325 46.773 40.625 1.00 18.58 183 ASN A O 1
ATOM 1413 N N . GLU A 1 184 ? 46.570 48.152 39.323 1.00 18.92 184 GLU A N 1
ATOM 1414 C CA . GLU A 1 184 ? 45.806 47.986 38.090 1.00 19.12 184 GLU A CA 1
ATOM 1415 C C . GLU A 1 184 ? 45.876 46.549 37.599 1.00 18.40 184 GLU A C 1
ATOM 1416 O O . GLU A 1 184 ? 46.854 45.837 37.873 1.00 16.85 184 GLU A O 1
ATOM 1422 N N . SER A 1 185 ? 44.825 46.116 36.899 1.00 17.69 185 SER A N 1
ATOM 1423 C CA . SER A 1 185 ? 44.777 44.772 36.328 1.00 17.48 185 SER A CA 1
ATOM 1424 C C . SER A 1 185 ? 44.249 44.887 34.931 1.00 16.46 185 SER A C 1
ATOM 1425 O O . SER A 1 185 ? 43.874 45.971 34.502 1.00 16.72 185 SER A O 1
ATOM 1428 N N . THR A 1 186 ? 44.144 43.762 34.233 1.00 16.99 186 THR A N 1
ATOM 1429 C CA . THR A 1 186 ? 43.586 43.763 32.893 1.00 17.42 186 THR A CA 1
ATOM 1430 C C . THR A 1 186 ? 42.178 44.331 32.870 1.00 16.57 186 THR A C 1
ATOM 1431 O O . THR A 1 186 ? 41.798 44.979 31.915 1.00 15.61 186 THR A O 1
ATOM 1435 N N . ASN A 1 187 ? 41.413 44.092 33.941 1.00 15.08 187 ASN A N 1
ATOM 1436 C CA . ASN A 1 187 ? 39.999 44.468 33.958 1.00 14.22 187 ASN A CA 1
ATOM 1437 C C . ASN A 1 187 ? 39.672 45.709 34.767 1.00 13.28 187 ASN A C 1
ATOM 1438 O O . ASN A 1 187 ? 38.542 46.201 34.661 1.00 13.18 187 ASN A O 1
ATOM 1443 N N . PHE A 1 188 ? 40.635 46.231 35.541 1.00 13.09 188 PHE A N 1
ATOM 1444 C CA . PHE A 1 188 ? 40.432 47.436 36.360 1.00 13.00 188 PHE A CA 1
ATOM 1445 C C . PHE A 1 188 ? 41.625 48.361 36.255 1.00 14.01 188 PHE A C 1
ATOM 1446 O O . PHE A 1 188 ? 42.700 48.014 36.686 1.00 14.59 188 PHE A O 1
ATOM 1454 N N . LYS A 1 189 ? 41.400 49.536 35.688 1.00 15.93 189 LYS A N 1
ATOM 1455 C CA . LYS A 1 189 ? 42.498 50.379 35.212 1.00 18.03 189 LYS A CA 1
ATOM 1456 C C . LYS A 1 189 ? 42.871 51.498 36.159 1.00 18.61 189 LYS A C 1
ATOM 1457 O O . LYS A 1 189 ? 42.098 51.889 37.025 1.00 17.48 189 LYS A O 1
ATOM 1463 N N . LYS A 1 190 ? 44.080 52.031 35.949 1.00 19.81 190 LYS A N 1
ATOM 1464 C CA . LYS A 1 190 ? 44.614 53.148 36.725 1.00 21.03 190 LYS A CA 1
ATOM 1465 C C . LYS A 1 190 ? 43.670 54.345 36.734 1.00 20.47 190 LYS A C 1
ATOM 1466 O O . LYS A 1 190 ? 43.031 54.636 35.730 1.00 19.78 190 LYS A O 1
ATOM 1472 N N . ASP A 1 191 ? 43.626 55.026 37.875 1.00 19.64 191 ASP A N 1
ATOM 1473 C CA . ASP A 1 191 ? 42.796 56.214 38.122 1.00 20.26 191 ASP A CA 1
ATOM 1474 C C . ASP A 1 191 ? 41.313 55.945 38.373 1.00 18.79 191 ASP A C 1
ATOM 1475 O O . ASP A 1 191 ? 40.597 56.881 38.716 1.00 18.93 191 ASP A O 1
ATOM 1480 N N . GLN A 1 192 ? 40.847 54.701 38.233 1.00 17.96 192 GLN A N 1
ATOM 1481 C CA . GLN A 1 192 ? 39.503 54.354 38.713 1.00 17.22 192 GLN A CA 1
ATOM 1482 C C . GLN A 1 192 ? 39.435 54.420 40.231 1.00 17.78 192 GLN A C 1
ATOM 1483 O O . GLN A 1 192 ? 40.403 54.123 40.916 1.00 17.18 192 GLN A O 1
ATOM 1489 N N . ILE A 1 193 ? 38.255 54.767 40.751 1.00 18.45 193 ILE A N 1
ATOM 1490 C CA . ILE A 1 193 ? 38.048 55.019 42.173 1.00 19.75 193 ILE A CA 1
ATOM 1491 C C . ILE A 1 193 ? 37.367 53.866 42.886 1.00 19.55 193 ILE A C 1
ATOM 1492 O O . ILE A 1 193 ? 36.427 53.285 42.349 1.00 19.03 193 ILE A O 1
ATOM 1497 N N . VAL A 1 194 ? 37.818 53.598 44.118 1.00 20.96 194 VAL A N 1
ATOM 1498 C CA . VAL A 1 194 ? 37.165 52.693 45.066 1.00 21.08 194 VAL A CA 1
ATOM 1499 C C . VAL A 1 194 ? 36.921 53.461 46.375 1.00 21.88 194 VAL A C 1
ATOM 1500 O O . VAL A 1 194 ? 37.778 54.211 46.817 1.00 22.42 194 VAL A O 1
ATOM 1504 N N . SER A 1 195 ? 35.750 53.280 46.987 1.00 21.83 195 SER A N 1
ATOM 1505 C CA . SER A 1 195 ? 35.415 54.014 48.200 1.00 23.29 195 SER A CA 1
ATOM 1506 C C . SER A 1 195 ? 36.069 53.364 49.420 1.00 22.21 195 SER A C 1
ATOM 1507 O O . SER A 1 195 ? 36.079 52.129 49.543 1.00 22.92 195 SER A O 1
ATOM 1510 N N . LEU A 1 196 ? 36.653 54.194 50.278 1.00 22.07 196 LEU A N 1
ATOM 1511 C CA . LEU A 1 196 ? 37.240 53.762 51.548 1.00 22.70 196 LEU A CA 1
ATOM 1512 C C . LEU A 1 196 ? 36.511 54.506 52.666 1.00 24.89 196 LEU A C 1
ATOM 1513 O O . LEU A 1 196 ? 36.210 55.699 52.553 1.00 24.43 196 LEU A O 1
ATOM 1518 N N . GLN A 1 197 ? 36.236 53.792 53.744 1.00 25.47 197 GLN A N 1
ATOM 1519 C CA . GLN A 1 197 ? 35.508 54.332 54.873 1.00 28.51 197 GLN A CA 1
ATOM 1520 C C . GLN A 1 197 ? 36.432 54.266 56.088 1.00 27.13 197 GLN A C 1
ATOM 1521 O O . GLN A 1 197 ? 37.028 53.228 56.356 1.00 25.25 197 GLN A O 1
ATOM 1527 N N . LYS A 1 198 ? 36.598 55.395 56.769 1.00 26.37 198 LYS A N 1
ATOM 1528 C CA . LYS A 1 198 ? 37.280 55.440 58.055 1.00 26.68 198 LYS A CA 1
ATOM 1529 C C . LYS A 1 198 ? 36.302 56.137 59.002 1.00 28.47 198 LYS A C 1
ATOM 1530 O O . LYS A 1 198 ? 36.039 57.333 58.846 1.00 25.80 198 LYS A O 1
ATOM 1536 N N . GLY A 1 199 ? 35.740 55.373 59.942 1.00 29.45 199 GLY A N 1
ATOM 1537 C CA . GLY A 1 199 ? 34.706 55.882 60.833 1.00 31.58 199 GLY A CA 1
ATOM 1538 C C . GLY A 1 199 ? 33.457 56.192 60.046 1.00 32.20 199 GLY A C 1
ATOM 1539 O O . GLY A 1 199 ? 32.958 55.347 59.307 1.00 33.19 199 GLY A O 1
ATOM 1540 N N . ASN A 1 200 ? 32.975 57.422 60.156 1.00 33.92 200 ASN A N 1
ATOM 1541 C CA . ASN A 1 200 ? 31.812 57.845 59.385 1.00 38.12 200 ASN A CA 1
ATOM 1542 C C . ASN A 1 200 ? 32.158 58.728 58.187 1.00 37.15 200 ASN A C 1
ATOM 1543 O O . ASN A 1 200 ? 31.255 59.308 57.582 1.00 38.44 200 ASN A O 1
ATOM 1548 N N . GLU A 1 201 ? 33.447 58.800 57.830 1.00 36.17 201 GLU A N 1
ATOM 1549 C CA . GLU A 1 201 ? 33.913 59.568 56.676 1.00 36.41 201 GLU A CA 1
ATOM 1550 C C . GLU A 1 201 ? 34.237 58.645 55.497 1.00 32.84 201 GLU A C 1
ATOM 1551 O O . GLU A 1 201 ? 34.799 57.564 55.693 1.00 29.97 201 GLU A O 1
ATOM 1557 N N . LYS A 1 202 ? 33.897 59.106 54.291 1.00 30.25 202 LYS A N 1
ATOM 1558 C CA . LYS A 1 202 ? 34.162 58.402 53.027 1.00 29.80 202 LYS A CA 1
ATOM 1559 C C . LYS A 1 202 ? 35.348 59.069 52.315 1.00 27.25 202 LYS A C 1
ATOM 1560 O O . LYS A 1 202 ? 35.476 60.289 52.340 1.00 25.78 202 LYS A O 1
ATOM 1566 N N . PHE A 1 203 ? 36.218 58.266 51.704 1.00 24.90 203 PHE A N 1
ATOM 1567 C CA . PHE A 1 203 ? 37.393 58.753 50.970 1.00 24.24 203 PHE A CA 1
ATOM 1568 C C . PHE A 1 203 ? 37.517 58.021 49.647 1.00 22.91 203 PHE A C 1
ATOM 1569 O O . PHE A 1 203 ? 36.977 56.931 49.481 1.00 22.44 203 PHE A O 1
ATOM 1577 N N . GLU A 1 204 ? 38.230 58.622 48.706 1.00 22.21 204 GLU A N 1
ATOM 1578 C CA . GLU A 1 204 ? 38.402 58.035 47.375 1.00 23.15 204 GLU A CA 1
ATOM 1579 C C . GLU A 1 204 ? 39.828 57.514 47.246 1.00 22.64 204 GLU A C 1
ATOM 1580 O O . GLU A 1 204 ? 40.777 58.261 47.480 1.00 22.52 204 GLU A O 1
ATOM 1586 N N . VAL A 1 205 ? 39.962 56.232 46.899 1.00 21.58 205 VAL A N 1
ATOM 1587 C CA . VAL A 1 205 ? 41.258 55.605 46.601 1.00 20.32 205 VAL A CA 1
ATOM 1588 C C . VAL A 1 205 ? 41.334 55.407 45.098 1.00 19.85 205 VAL A C 1
ATOM 1589 O O . VAL A 1 205 ? 40.437 54.818 44.505 1.00 18.27 205 VAL A O 1
ATOM 1593 N N . LYS A 1 206 ? 42.427 55.858 44.490 1.00 18.91 206 LYS A N 1
ATOM 1594 C CA . LYS A 1 206 ? 42.642 55.679 43.062 1.00 20.44 206 LYS A CA 1
ATOM 1595 C C . LYS A 1 206 ? 43.514 54.470 42.824 1.00 18.20 206 LYS A C 1
ATOM 1596 O O . LYS A 1 206 ? 44.551 54.354 43.456 1.00 17.72 206 LYS A O 1
ATOM 1602 N N . ILE A 1 207 ? 43.083 53.577 41.929 1.00 16.38 207 ILE A N 1
ATOM 1603 C CA . ILE A 1 207 ? 43.882 52.431 41.515 1.00 16.26 207 ILE A CA 1
ATOM 1604 C C . ILE A 1 207 ? 45.199 52.964 40.917 1.00 17.03 207 ILE A C 1
ATOM 1605 O O . ILE A 1 207 ? 45.168 53.844 40.081 1.00 15.72 207 ILE A O 1
ATOM 1610 N N . GLY A 1 208 ? 46.327 52.458 41.392 1.00 18.80 208 GLY A N 1
ATOM 1611 C CA . GLY A 1 208 ? 47.640 52.893 40.909 1.00 20.59 208 GLY A CA 1
ATOM 1612 C C . GLY A 1 208 ? 48.282 54.049 41.670 1.00 21.91 208 GLY A C 1
ATOM 1613 O O . GLY A 1 208 ? 49.409 54.428 41.344 1.00 23.90 208 GLY A O 1
ATOM 1614 N N . THR A 1 209 ? 47.598 54.622 42.661 1.00 22.37 209 THR A N 1
ATOM 1615 C CA . THR A 1 209 ? 48.192 55.675 43.515 1.00 23.05 209 THR A CA 1
ATOM 1616 C C . THR A 1 209 ? 48.164 55.258 44.978 1.00 24.59 209 THR A C 1
ATOM 1617 O O . THR A 1 209 ? 47.080 55.160 45.565 1.00 21.79 209 THR A O 1
ATOM 1621 N N . PRO A 1 210 ? 49.356 55.059 45.591 1.00 25.12 210 PRO A N 1
ATOM 1622 C CA . PRO A 1 210 ? 49.389 54.717 47.004 1.00 25.40 210 PRO A CA 1
ATOM 1623 C C . PRO A 1 210 ? 48.564 55.686 47.854 1.00 25.50 210 PRO A C 1
ATOM 1624 O O . PRO A 1 210 ? 48.642 56.904 47.654 1.00 25.67 210 PRO A O 1
ATOM 1628 N N . TYR A 1 211 ? 47.749 55.140 48.756 1.00 24.18 211 TYR A N 1
ATOM 1629 C CA . TYR A 1 211 ? 46.867 55.935 49.604 1.00 23.97 211 TYR A CA 1
ATOM 1630 C C . TYR A 1 211 ? 47.378 55.955 51.039 1.00 24.51 211 TYR A C 1
ATOM 1631 O O . TYR A 1 211 ? 47.446 54.912 51.692 1.00 23.64 211 TYR A O 1
ATOM 1640 N N . LYS A 1 212 ? 47.719 57.139 51.546 1.00 25.88 212 LYS A N 1
ATOM 1641 C CA . LYS A 1 212 ? 48.240 57.254 52.914 1.00 27.98 212 LYS A CA 1
ATOM 1642 C C . LYS A 1 212 ? 47.124 57.522 53.918 1.00 28.75 212 LYS A C 1
ATOM 1643 O O . LYS A 1 212 ? 46.225 58.302 53.640 1.00 31.26 212 LYS A O 1
ATOM 1649 N N . PHE A 1 213 ? 47.168 56.843 55.068 1.00 27.81 213 PHE A N 1
ATOM 1650 C CA . PHE A 1 213 ? 46.221 57.069 56.154 1.00 27.09 213 PHE A CA 1
ATOM 1651 C C . PHE A 1 213 ? 46.884 56.733 57.484 1.00 27.25 213 PHE A C 1
ATOM 1652 O O . PHE A 1 213 ? 48.026 56.272 57.518 1.00 25.33 213 PHE A O 1
ATOM 1660 N N . LYS A 1 214 ? 46.175 56.991 58.571 1.00 28.03 214 LYS A N 1
ATOM 1661 C CA . LYS A 1 214 ? 46.710 56.754 59.898 1.00 29.13 214 LYS A CA 1
ATOM 1662 C C . LYS A 1 214 ? 45.703 56.019 60.725 1.00 28.17 214 LYS A C 1
ATOM 1663 O O . LYS A 1 214 ? 44.498 56.191 60.544 1.00 30.14 214 LYS A O 1
ATOM 1669 N N . LEU A 1 215 ? 46.203 55.208 61.648 1.00 28.05 215 LEU A N 1
ATOM 1670 C CA . LEU A 1 215 ? 45.350 54.463 62.568 1.00 27.46 215 LEU A CA 1
ATOM 1671 C C . LEU A 1 215 ? 45.973 54.519 63.948 1.00 27.66 215 LEU A C 1
ATOM 1672 O O . LEU A 1 215 ? 47.179 54.366 64.099 1.00 28.44 215 LEU A O 1
ATOM 1677 N N . LYS A 1 216 ? 45.131 54.756 64.933 1.00 28.44 216 LYS A N 1
ATOM 1678 C CA . LYS A 1 216 ? 45.452 54.541 66.333 1.00 30.28 216 LYS A CA 1
ATOM 1679 C C . LYS A 1 216 ? 44.842 53.198 66.755 1.00 30.09 216 LYS A C 1
ATOM 1680 O O . LYS A 1 216 ? 44.154 52.545 65.962 1.00 29.69 216 LYS A O 1
ATOM 1686 N N . ASN A 1 217 ? 45.080 52.805 68.006 1.00 29.87 217 ASN A N 1
ATOM 1687 C CA . ASN A 1 217 ? 44.502 51.590 68.585 1.00 30.76 217 ASN A CA 1
ATOM 1688 C C . ASN A 1 217 ? 42.993 51.539 68.436 1.00 30.22 217 ASN A C 1
ATOM 1689 O O . ASN A 1 217 ? 42.311 52.514 68.731 1.00 28.29 217 ASN A O 1
ATOM 1694 N N . GLY A 1 218 ? 42.479 50.399 67.965 1.00 28.75 218 GLY A N 1
ATOM 1695 C CA . GLY A 1 218 ? 41.061 50.217 67.752 1.00 26.61 218 GLY A CA 1
ATOM 1696 C C . GLY A 1 218 ? 40.526 50.644 66.391 1.00 26.21 218 GLY A C 1
ATOM 1697 O O . GLY A 1 218 ? 39.446 50.212 66.014 1.00 26.38 218 GLY A O 1
ATOM 1698 N N . GLU A 1 219 ? 41.265 51.468 65.654 1.00 25.33 219 GLU A N 1
ATOM 1699 C CA . GLU A 1 219 ? 40.742 52.075 64.438 1.00 25.41 219 GLU A CA 1
ATOM 1700 C C . GLU A 1 219 ? 40.940 51.181 63.231 1.00 23.77 219 GLU A C 1
ATOM 1701 O O . GLU A 1 219 ? 41.837 50.346 63.204 1.00 22.51 219 GLU A O 1
ATOM 1707 N N . SER A 1 220 ? 40.092 51.388 62.225 1.00 23.34 220 SER A N 1
ATOM 1708 C CA . SER A 1 220 ? 40.195 50.651 60.974 1.00 21.88 220 SER A CA 1
ATOM 1709 C C . SER A 1 220 ? 39.736 51.467 59.780 1.00 21.68 220 SER A C 1
ATOM 1710 O O . SER A 1 220 ? 39.046 52.478 59.932 1.00 20.00 220 SER A O 1
ATOM 1713 N N . ILE A 1 221 ? 40.191 51.033 58.608 1.00 20.75 221 ILE A N 1
ATOM 1714 C CA . ILE A 1 221 ? 39.619 51.441 57.329 1.00 20.15 221 ILE A CA 1
ATOM 1715 C C . ILE A 1 221 ? 38.971 50.234 56.697 1.00 19.79 221 ILE A C 1
ATOM 1716 O O . ILE A 1 221 ? 39.356 49.091 57.000 1.00 18.41 221 ILE A O 1
ATOM 1721 N N . GLN A 1 222 ? 37.971 50.483 55.853 1.00 19.18 222 GLN A N 1
ATOM 1722 C CA . GLN A 1 222 ? 37.409 49.422 55.046 1.00 19.49 222 GLN A CA 1
ATOM 1723 C C . GLN A 1 222 ? 36.990 49.888 53.666 1.00 17.72 222 GLN A C 1
ATOM 1724 O O . GLN A 1 222 ? 36.544 51.011 53.483 1.00 15.66 222 GLN A O 1
ATOM 1730 N N . LEU A 1 223 ? 37.170 48.986 52.711 1.00 16.95 223 LEU A N 1
ATOM 1731 C CA . LEU A 1 223 ? 36.699 49.160 51.360 1.00 17.07 223 LEU A CA 1
ATOM 1732 C C . LEU A 1 223 ? 35.678 48.040 51.137 1.00 16.57 223 LEU A C 1
ATOM 1733 O O . LEU A 1 223 ? 36.028 46.878 51.113 1.00 16.06 223 LEU A O 1
ATOM 1738 N N . ASP A 1 224 ? 34.401 48.405 51.051 1.00 15.64 224 ASP A N 1
ATOM 1739 C CA . ASP A 1 224 ? 33.317 47.414 50.992 1.00 16.74 224 ASP A CA 1
ATOM 1740 C C . ASP A 1 224 ? 32.997 46.897 49.604 1.00 15.73 224 ASP A C 1
ATOM 1741 O O . ASP A 1 224 ? 32.224 45.959 49.491 1.00 16.55 224 ASP A O 1
ATOM 1746 N N . LYS A 1 225 ? 33.518 47.540 48.556 1.00 14.58 225 LYS A N 1
ATOM 1747 C CA . LYS A 1 225 ? 33.059 47.304 47.181 1.00 14.74 225 LYS A CA 1
ATOM 1748 C C . LYS A 1 225 ? 34.288 47.238 46.266 1.00 1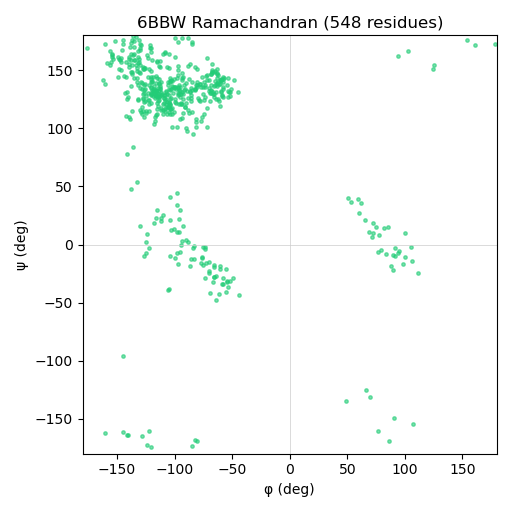4.21 225 LYS A C 1
ATOM 1749 O O . LYS A 1 225 ? 34.336 47.857 45.208 1.00 14.39 225 LYS A O 1
ATOM 1755 N N . LEU A 1 226 ? 35.264 46.460 46.719 1.00 14.16 226 LEU A N 1
ATOM 1756 C CA . LEU A 1 226 ? 36.534 46.261 46.024 1.00 15.38 226 LEU A CA 1
ATOM 1757 C C . LEU A 1 226 ? 36.339 45.357 44.800 1.00 14.53 226 LEU A C 1
ATOM 1758 O O . LEU A 1 226 ? 35.634 44.340 44.882 1.00 14.60 226 LEU A O 1
ATOM 1763 N N . PRO A 1 227 ? 36.970 45.698 43.660 1.00 13.23 227 PRO A N 1
ATOM 1764 C CA . PRO A 1 227 ? 36.937 44.772 42.531 1.00 13.16 227 PRO A CA 1
ATOM 1765 C C . PRO A 1 227 ? 37.652 43.449 42.792 1.00 13.10 227 PRO A C 1
ATOM 1766 O O . PRO A 1 227 ? 38.599 43.392 43.586 1.00 13.47 227 PRO A O 1
ATOM 1770 N N . VAL A 1 228 ? 37.168 42.396 42.149 1.00 13.18 228 VAL A N 1
ATOM 1771 C CA . VAL A 1 228 ? 37.759 41.071 42.219 1.00 13.19 228 VAL A CA 1
ATOM 1772 C C . VAL A 1 228 ? 38.806 40.956 41.120 1.00 13.95 228 VAL A C 1
ATOM 1773 O O . VAL A 1 228 ? 38.547 41.280 39.942 1.00 13.64 228 VAL A O 1
ATOM 1777 N N . GLY A 1 229 ? 39.969 40.461 41.518 1.00 13.79 229 GLY A N 1
ATOM 1778 C CA . GLY A 1 229 ? 41.043 40.141 40.577 1.00 14.89 229 GLY A CA 1
ATOM 1779 C C . GLY A 1 229 ? 42.138 41.186 40.476 1.00 15.31 229 GLY A C 1
ATOM 1780 O O . GLY A 1 229 ? 42.977 41.094 39.571 1.00 17.41 229 GLY A O 1
ATOM 1781 N N . ILE A 1 230 ? 42.151 42.183 41.354 1.00 16.06 230 ILE A N 1
ATOM 1782 C CA . ILE A 1 230 ? 43.273 43.130 41.420 1.00 15.87 230 ILE A CA 1
ATOM 1783 C C . ILE A 1 230 ? 44.214 42.692 42.524 1.00 16.69 230 ILE A C 1
ATOM 1784 O O . ILE A 1 230 ? 43.922 41.747 43.250 1.00 16.40 230 ILE A O 1
ATOM 1789 N N . THR A 1 231 ? 45.351 43.366 42.657 1.00 17.38 231 THR A N 1
ATOM 1790 C CA . THR A 1 231 ? 46.181 43.152 43.845 1.00 18.31 231 THR A CA 1
ATOM 1791 C C . THR A 1 231 ? 46.203 44.403 44.695 1.00 17.70 231 THR A C 1
ATOM 1792 O O . THR A 1 231 ? 45.908 45.517 44.233 1.00 17.99 231 THR A O 1
ATOM 1796 N N . TYR A 1 232 ? 46.514 44.214 45.970 1.00 17.56 232 TYR A N 1
ATOM 1797 C CA . TYR A 1 232 ? 46.782 45.308 46.852 1.00 17.87 232 TYR A CA 1
ATOM 1798 C C . TYR A 1 232 ? 47.985 44.989 47.7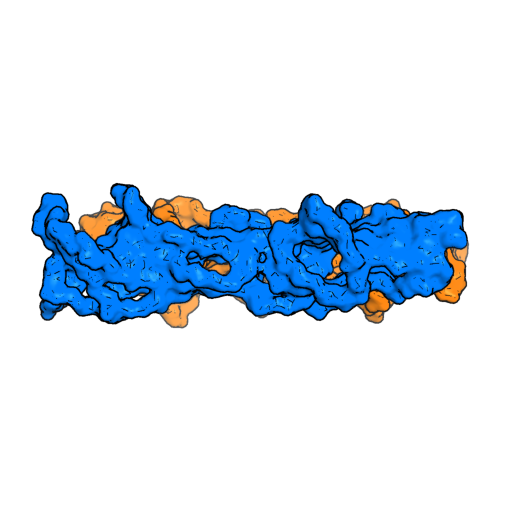46 1.00 19.38 232 TYR A C 1
ATOM 1799 O O . TYR A 1 232 ? 48.361 43.818 47.920 1.00 19.51 232 TYR A O 1
ATOM 1808 N N . LYS A 1 233 ? 48.585 46.054 48.277 1.00 20.68 233 LYS A N 1
ATOM 1809 C CA . LYS A 1 233 ? 49.612 45.996 49.314 1.00 21.89 233 LYS A CA 1
ATOM 1810 C C . LYS A 1 233 ? 49.180 46.888 50.468 1.00 22.23 233 LYS A C 1
ATOM 1811 O O . LYS A 1 233 ? 48.673 47.988 50.243 1.00 22.23 233 LYS A O 1
ATOM 1817 N N . VAL A 1 234 ? 49.358 46.413 51.702 1.00 22.30 234 VAL A N 1
ATOM 1818 C CA . VAL A 1 234 ? 49.169 47.232 52.899 1.00 23.47 234 VAL A CA 1
ATOM 1819 C C . VAL A 1 234 ? 50.533 47.311 53.585 1.00 24.68 234 VAL A C 1
ATOM 1820 O O . VAL A 1 234 ? 51.209 46.287 53.746 1.00 22.55 234 VAL A O 1
ATOM 1824 N N . ASN A 1 235 ? 50.935 48.524 53.958 1.00 26.53 235 ASN A N 1
ATOM 1825 C CA . ASN A 1 235 ? 52.195 48.741 54.674 1.00 29.29 235 ASN A CA 1
ATOM 1826 C C . ASN A 1 235 ? 51.970 49.615 55.894 1.00 28.84 235 ASN A C 1
ATOM 1827 O O . ASN A 1 235 ? 51.066 50.451 55.912 1.00 27.30 235 ASN A O 1
ATOM 1832 N N . GLU A 1 236 ? 52.768 49.387 56.933 1.00 30.58 236 GLU A N 1
ATOM 1833 C CA . GLU A 1 236 ? 52.760 50.238 58.119 1.00 32.14 236 GLU A CA 1
ATOM 1834 C C . GLU A 1 236 ? 54.170 50.769 58.229 1.00 34.42 236 GLU A C 1
ATOM 1835 O O . GLU A 1 236 ? 55.119 49.992 58.328 1.00 32.43 236 GLU A O 1
ATOM 1841 N N . MET A 1 237 ? 54.295 52.096 58.213 1.00 37.84 237 MET A N 1
ATOM 1842 C CA . MET A 1 237 ? 55.583 52.747 57.959 1.00 39.80 237 MET A CA 1
ATOM 1843 C C . MET A 1 237 ? 56.575 52.560 59.111 1.00 39.95 237 MET A C 1
ATOM 1844 O O . MET A 1 237 ? 57.747 52.291 58.860 1.00 39.83 237 MET A O 1
ATOM 1849 N N . GLU A 1 238 ? 56.100 52.670 60.353 1.00 40.48 238 GLU A N 1
ATOM 1850 C CA . GLU A 1 238 ? 56.963 52.524 61.543 1.00 42.95 238 GLU A CA 1
ATOM 1851 C C . GLU A 1 238 ? 56.888 51.116 62.157 1.00 41.75 238 GLU A C 1
ATOM 1852 O O . GLU A 1 238 ? 56.975 50.976 63.381 1.00 40.62 238 GLU A O 1
ATOM 1854 N N . ALA A 1 239 ? 56.724 50.082 61.329 1.00 39.34 239 ALA A N 1
ATOM 1855 C CA . ALA A 1 239 ? 56.645 48.713 61.831 1.00 39.53 239 ALA A CA 1
ATOM 1856 C C . ALA A 1 239 ? 57.974 48.299 62.486 1.00 38.34 239 ALA A C 1
ATOM 1857 O O . ALA A 1 239 ? 59.050 48.480 61.914 1.00 39.34 239 ALA A O 1
ATOM 1859 N N . ASN A 1 240 ? 57.861 47.750 63.691 1.00 39.00 240 ASN A N 1
ATOM 1860 C CA . ASN A 1 240 ? 58.987 47.289 64.512 1.00 38.46 240 ASN A CA 1
ATOM 1861 C C . ASN A 1 240 ? 59.969 48.363 65.003 1.00 39.33 240 ASN A C 1
ATOM 1862 O O . ASN A 1 240 ? 61.094 48.047 65.389 1.00 39.46 240 ASN A O 1
ATOM 1867 N N . LYS A 1 241 ? 59.513 49.615 65.036 1.00 40.42 241 LYS A N 1
ATOM 1868 C CA . LYS A 1 241 ? 60.292 50.736 65.561 1.00 40.34 241 LYS A CA 1
ATOM 1869 C C . LYS A 1 241 ? 59.752 51.142 66.932 1.00 41.57 241 LYS A C 1
ATOM 1870 O O . LYS A 1 241 ? 58.651 50.742 67.328 1.00 39.48 241 LYS A O 1
ATOM 1872 N N . ASP A 1 242 ? 60.557 51.916 67.665 1.00 41.57 242 ASP A N 1
ATOM 1873 C CA . ASP A 1 242 ? 60.158 52.522 68.951 1.00 42.46 242 ASP A CA 1
ATOM 1874 C C . ASP A 1 242 ? 59.761 51.550 70.078 1.00 39.26 242 ASP A C 1
ATOM 1875 O O . ASP A 1 242 ? 58.991 51.900 70.980 1.00 41.30 242 ASP A O 1
ATOM 1880 N N . GLY A 1 243 ? 60.311 50.341 70.037 1.00 38.61 243 GLY A N 1
ATOM 1881 C CA . GLY A 1 243 ? 60.009 49.306 71.029 1.00 38.67 243 GLY A CA 1
ATOM 1882 C C . GLY A 1 243 ? 58.895 48.344 70.642 1.00 37.96 243 GLY A C 1
ATOM 1883 O O . GLY A 1 243 ? 58.694 47.338 71.330 1.00 35.19 243 GLY A O 1
ATOM 1884 N N . TYR A 1 244 ? 58.205 48.617 69.526 1.00 35.92 244 TYR A N 1
ATOM 1885 C CA . TYR A 1 244 ? 57.002 47.845 69.147 1.00 34.13 244 TYR A CA 1
ATOM 1886 C C . TYR A 1 244 ? 57.329 46.538 68.428 1.00 32.80 244 TYR A C 1
ATOM 1887 O O . TYR A 1 244 ? 58.175 46.512 67.537 1.00 33.19 244 TYR A O 1
ATOM 1896 N N . LYS A 1 245 ? 56.675 45.448 68.846 1.00 31.55 245 LYS A N 1
ATOM 1897 C CA . LYS A 1 245 ? 56.704 44.186 68.107 1.00 30.47 245 LYS A CA 1
ATOM 1898 C C . LYS A 1 245 ? 55.493 44.231 67.189 1.00 29.52 245 LYS A C 1
ATOM 1899 O O . LYS A 1 245 ? 54.366 44.256 67.672 1.00 32.29 245 LYS A O 1
ATOM 1901 N N . THR A 1 246 ? 55.723 44.297 65.884 1.00 31.14 246 THR A N 1
ATOM 1902 C CA . THR A 1 246 ? 54.638 44.434 64.912 1.00 31.07 246 THR A CA 1
ATOM 1903 C C . THR A 1 246 ? 54.396 43.099 64.213 1.00 29.24 246 THR A C 1
ATOM 1904 O O . THR A 1 246 ? 55.308 42.554 63.605 1.00 31.19 246 THR A O 1
ATOM 1908 N N . THR A 1 247 ? 53.167 42.588 64.296 1.00 30.47 247 THR A N 1
ATOM 1909 C CA . THR A 1 247 ? 52.755 41.410 63.528 1.00 28.80 247 THR A CA 1
ATOM 1910 C C . THR A 1 247 ? 51.467 41.715 62.767 1.00 26.78 247 THR A C 1
ATOM 1911 O O . THR A 1 247 ? 50.563 42.371 63.293 1.00 25.78 247 THR A O 1
ATOM 1915 N N . ALA A 1 248 ? 51.402 41.249 61.525 1.00 25.12 248 ALA A N 1
ATOM 1916 C CA . ALA A 1 248 ? 50.249 41.486 60.668 1.00 22.07 248 ALA A CA 1
ATOM 1917 C C . ALA A 1 248 ? 49.688 40.131 60.276 1.00 21.09 248 ALA A C 1
ATOM 1918 O O . ALA A 1 248 ? 50.459 39.215 59.971 1.00 19.49 248 ALA A O 1
ATOM 1920 N N . SER A 1 249 ? 48.361 39.997 60.341 1.00 19.45 249 SER A N 1
ATOM 1921 C CA . SER A 1 249 ? 47.684 38.767 59.920 1.00 18.65 249 SER A CA 1
ATOM 1922 C C . SER A 1 249 ? 46.564 39.040 58.926 1.00 17.31 249 SER A C 1
ATOM 1923 O O . SER A 1 249 ? 45.970 40.109 58.949 1.00 16.67 249 SER A O 1
ATOM 1926 N N . LEU A 1 250 ? 46.277 38.056 58.076 1.00 16.17 250 LEU A N 1
ATOM 1927 C CA . LEU A 1 250 ? 45.150 38.080 57.135 1.00 15.96 250 LEU A CA 1
ATOM 1928 C C . LEU A 1 250 ? 44.173 36.939 57.429 1.00 15.64 250 LEU A C 1
ATOM 1929 O O . LEU A 1 250 ? 44.575 35.768 57.600 1.00 15.74 250 LEU A O 1
ATOM 1934 N N . LYS A 1 251 ? 42.890 37.282 57.474 1.00 16.48 251 LYS A N 1
ATOM 1935 C CA . LYS A 1 251 ? 41.792 36.315 57.621 1.00 17.93 251 LYS A CA 1
ATOM 1936 C C . LYS A 1 251 ? 40.847 36.500 56.430 1.00 16.38 251 LYS A C 1
ATOM 1937 O O . LYS A 1 251 ? 40.420 37.613 56.143 1.00 15.95 251 LYS A O 1
ATOM 1943 N N . GLU A 1 252 ? 40.508 35.403 55.761 1.00 16.17 252 GLU A N 1
ATOM 1944 C CA . GLU A 1 252 ? 39.633 35.415 54.608 1.00 16.02 252 GLU A CA 1
ATOM 1945 C C . GLU A 1 252 ? 38.337 34.683 54.932 1.00 17.66 252 GLU A C 1
ATOM 1946 O O . GLU A 1 252 ? 38.371 33.551 55.410 1.00 17.60 252 GLU A O 1
ATOM 1952 N N . GLY A 1 253 ? 37.202 35.349 54.702 1.00 19.50 253 GLY A N 1
ATOM 1953 C CA . GLY A 1 253 ? 35.897 34.862 55.149 1.00 21.65 253 GLY A CA 1
ATOM 1954 C C . GLY A 1 253 ? 35.901 34.442 56.609 1.00 24.01 253 GLY A C 1
ATOM 1955 O O . GLY A 1 253 ? 36.465 35.128 57.470 1.00 24.07 253 GLY A O 1
ATOM 1956 N N . ASP A 1 254 ? 35.311 33.284 56.877 1.00 26.63 254 ASP A N 1
ATOM 1957 C CA . ASP A 1 254 ? 35.330 32.680 58.210 1.00 29.13 254 ASP A CA 1
ATOM 1958 C C . ASP A 1 254 ? 36.464 31.673 58.347 1.00 29.07 254 ASP A C 1
ATOM 1959 O O . ASP A 1 254 ? 36.345 30.717 59.112 1.00 29.80 254 ASP A O 1
ATOM 1964 N N . GLY A 1 255 ? 37.571 31.885 57.621 1.00 26.87 255 GLY A N 1
ATOM 1965 C CA . GLY A 1 255 ? 38.726 31.017 57.713 1.00 24.46 255 GLY A CA 1
ATOM 1966 C C . GLY A 1 255 ? 39.678 31.370 58.840 1.00 23.57 255 GLY A C 1
ATOM 1967 O O . GLY A 1 255 ? 39.426 32.254 59.669 1.00 21.73 255 GLY A O 1
ATOM 1968 N N . GLN A 1 256 ? 40.809 30.668 58.843 1.00 22.78 256 GLN A N 1
ATOM 1969 C CA . GLN A 1 256 ? 41.847 30.826 59.858 1.00 22.24 256 GLN A CA 1
ATOM 1970 C C . GLN A 1 256 ? 42.781 31.962 59.513 1.00 20.89 256 GLN A C 1
ATOM 1971 O O . GLN A 1 256 ? 43.190 32.094 58.359 1.00 20.26 256 GLN A O 1
ATOM 1977 N N . SER A 1 257 ? 43.179 32.740 60.519 1.00 20.33 257 SER A N 1
ATOM 1978 C CA . SER A 1 257 ? 44.169 33.790 60.335 1.00 19.74 257 SER A CA 1
ATOM 1979 C C . SER A 1 257 ? 45.505 33.172 59.927 1.00 18.55 257 SER A C 1
ATOM 1980 O O . SER A 1 257 ? 45.887 32.114 60.448 1.00 17.12 257 SER A O 1
ATOM 1983 N N . LYS A 1 258 ? 46.180 33.818 58.979 1.00 19.02 258 LYS A N 1
ATOM 1984 C CA . LYS A 1 258 ? 47.563 33.509 58.627 1.00 19.92 258 LYS A CA 1
ATOM 1985 C C . LYS A 1 258 ? 48.397 34.791 58.612 1.00 20.99 258 LYS A C 1
ATOM 1986 O O . LYS A 1 258 ? 47.843 35.897 58.611 1.00 20.56 258 LYS A O 1
ATOM 1992 N N . MET A 1 259 ? 49.717 34.631 58.570 1.00 21.16 259 MET A N 1
ATOM 1993 C CA . MET A 1 259 ? 50.639 35.773 58.526 1.00 23.29 259 MET A CA 1
ATOM 1994 C C . MET A 1 259 ? 50.411 36.573 57.240 1.00 21.85 259 MET A C 1
ATOM 1995 O O . MET A 1 259 ? 50.195 36.003 56.178 1.00 22.52 259 MET A O 1
ATOM 2000 N N . TYR A 1 260 ? 50.388 37.895 57.372 1.00 21.73 260 TYR A N 1
ATOM 2001 C CA . TYR A 1 260 ? 50.401 38.802 56.259 1.00 21.64 260 TYR A CA 1
ATOM 2002 C C . TYR A 1 260 ? 51.717 39.562 56.307 1.00 22.54 260 TYR A C 1
ATOM 2003 O O . TYR A 1 260 ? 52.042 40.179 57.321 1.00 23.30 260 TYR A O 1
ATOM 2012 N N . GLN A 1 261 ? 52.462 39.504 55.214 1.00 25.39 261 GLN A N 1
ATOM 2013 C CA . GLN A 1 261 ? 53.750 40.180 55.116 1.00 27.13 261 GLN A CA 1
ATOM 2014 C C . GLN A 1 261 ? 53.490 41.611 54.687 1.00 26.67 261 GLN A C 1
ATOM 2015 O O . GLN A 1 261 ? 53.039 41.843 53.573 1.00 25.95 261 GLN A O 1
ATOM 2021 N N . LEU A 1 262 ? 53.778 42.575 55.559 1.00 27.39 262 LEU A N 1
ATOM 2022 C CA . LEU A 1 262 ? 53.525 43.977 55.217 1.00 27.11 262 LEU A CA 1
ATOM 2023 C C . LEU A 1 262 ? 54.215 44.344 53.910 1.00 28.42 262 LEU A C 1
ATOM 2024 O O . LEU A 1 262 ? 55.355 43.949 53.662 1.00 29.62 262 LEU A O 1
ATOM 2029 N N . ASP A 1 263 ? 53.489 45.089 53.082 1.00 28.82 263 ASP A N 1
ATOM 2030 C CA . ASP A 1 263 ? 53.897 45.496 51.738 1.00 29.59 263 ASP A CA 1
ATOM 2031 C C . ASP A 1 263 ? 53.922 44.387 50.660 1.00 29.35 263 ASP A C 1
ATOM 2032 O O . ASP A 1 263 ? 54.337 44.656 49.545 1.00 30.47 263 ASP A O 1
ATOM 2037 N N . MET A 1 264 ? 53.454 43.169 50.956 1.00 29.20 264 MET A N 1
ATOM 2038 C CA . MET A 1 264 ? 53.376 42.099 49.943 1.00 29.97 264 MET A CA 1
ATOM 2039 C C . MET A 1 264 ? 52.047 42.172 49.193 1.00 27.98 264 MET A C 1
ATOM 2040 O O . MET A 1 264 ? 51.007 42.446 49.801 1.00 26.18 264 MET A O 1
ATOM 2045 N N . GLU A 1 265 ? 52.104 41.896 47.891 1.00 25.50 265 GLU A N 1
ATOM 2046 C CA . GLU A 1 265 ? 50.920 41.835 47.022 1.00 25.62 265 GLU A CA 1
ATOM 2047 C C . GLU A 1 265 ? 49.935 40.768 47.501 1.00 21.77 265 GLU A C 1
ATOM 2048 O O . GLU A 1 265 ? 50.351 39.663 47.797 1.00 21.31 265 GLU A O 1
ATOM 2054 N N . GLN A 1 266 ? 48.650 41.103 47.593 1.00 19.35 266 GLN A N 1
ATOM 2055 C CA . GLN A 1 266 ? 47.587 40.105 47.872 1.00 17.83 266 GLN A CA 1
ATOM 2056 C C . GLN A 1 266 ? 46.549 40.258 46.776 1.00 16.39 266 GLN A C 1
ATOM 2057 O O . GLN A 1 266 ? 46.118 41.366 46.529 1.00 16.39 266 GLN A O 1
ATOM 2063 N N . LYS A 1 267 ? 46.141 39.161 46.126 1.00 16.37 267 LYS A N 1
ATOM 2064 C CA . LYS A 1 267 ? 45.145 39.233 45.066 1.00 16.38 267 LYS A CA 1
ATOM 2065 C C . LYS A 1 267 ? 43.742 39.183 45.667 1.00 15.97 267 LYS A C 1
ATOM 2066 O O . LYS A 1 267 ? 43.488 38.376 46.549 1.00 16.82 267 LYS A O 1
ATOM 2072 N N . THR A 1 268 ? 42.857 40.063 45.201 1.00 15.21 268 THR A N 1
ATOM 2073 C CA . THR A 1 268 ? 41.456 40.063 45.658 1.00 14.59 268 THR A CA 1
ATOM 2074 C C . THR A 1 268 ? 40.694 38.942 44.961 1.00 14.79 268 THR A C 1
ATOM 2075 O O . THR A 1 268 ? 40.885 38.696 43.767 1.00 14.17 268 THR A O 1
ATOM 2079 N N . ASP A 1 269 ? 39.852 38.252 45.724 1.00 14.26 269 ASP A N 1
ATOM 2080 C CA . ASP A 1 269 ? 39.033 37.160 45.210 1.00 15.20 269 ASP A CA 1
ATOM 2081 C C . ASP A 1 269 ? 37.682 37.192 45.949 1.00 15.80 269 ASP A C 1
ATOM 2082 O O . ASP A 1 269 ? 37.378 38.195 46.551 1.00 15.82 269 ASP A O 1
ATOM 2087 N N . GLU A 1 270 ? 36.899 36.113 45.953 1.00 17.99 270 GLU A N 1
ATOM 2088 C CA A GLU A 1 270 ? 35.526 36.152 46.504 0.51 18.82 270 GLU A CA 1
ATOM 2089 C CA B GLU A 1 270 ? 35.531 36.200 46.496 0.49 19.11 270 GLU A CA 1
ATOM 2090 C C . GLU A 1 270 ? 35.412 35.959 48.014 1.00 20.08 270 GLU A C 1
ATOM 2091 O O . GLU A 1 270 ? 34.297 35.803 48.536 1.00 23.43 270 GLU A O 1
ATOM 2102 N N . SER A 1 271 ? 36.526 35.963 48.739 1.00 18.40 271 SER A N 1
ATOM 2103 C CA . SER A 1 271 ? 36.453 35.894 50.194 1.00 17.21 271 SER A CA 1
ATOM 2104 C C . SER A 1 271 ? 36.810 37.250 50.746 1.00 17.04 271 SER A C 1
ATOM 2105 O O . SER A 1 271 ? 37.818 37.815 50.374 1.00 15.38 271 SER A O 1
ATOM 2108 N N . ALA A 1 272 ? 35.990 37.760 51.652 1.00 16.93 272 ALA A N 1
ATOM 2109 C CA . ALA A 1 272 ? 36.263 39.040 52.297 1.00 16.53 272 ALA A CA 1
ATOM 2110 C C . ALA A 1 272 ? 37.588 38.975 53.062 1.00 16.76 272 ALA A C 1
ATOM 2111 O O . ALA A 1 272 ? 37.875 37.967 53.706 1.00 17.81 272 ALA A O 1
ATOM 2113 N N . ASP A 1 273 ? 38.388 40.040 52.974 1.00 15.91 273 ASP A N 1
ATOM 2114 C CA . ASP A 1 273 ? 39.685 40.091 53.632 1.00 15.62 273 ASP A CA 1
ATOM 2115 C C . ASP A 1 273 ? 39.632 41.002 54.852 1.00 15.45 273 ASP A C 1
ATOM 2116 O O . ASP A 1 273 ? 39.089 42.111 54.804 1.00 15.17 273 ASP A O 1
ATOM 2121 N N . GLU A 1 274 ? 40.261 40.539 55.923 1.00 16.08 274 GLU A N 1
ATOM 2122 C CA . GLU A 1 274 ? 40.497 41.364 57.108 1.00 17.71 274 GLU A CA 1
ATOM 2123 C C . GLU A 1 274 ? 41.944 41.219 57.521 1.00 16.43 274 GLU A C 1
ATOM 2124 O O . GLU A 1 274 ? 42.418 40.106 57.737 1.00 16.96 274 GLU A O 1
ATOM 2130 N N . ILE A 1 275 ? 42.632 42.347 57.620 1.00 17.43 275 ILE A N 1
ATOM 2131 C CA . ILE A 1 275 ? 44.006 42.394 58.046 1.00 17.63 275 ILE A CA 1
ATOM 2132 C C . ILE A 1 275 ? 44.031 43.082 59.409 1.00 18.69 275 ILE A C 1
ATOM 2133 O O . ILE A 1 275 ? 43.423 44.134 59.574 1.00 18.17 275 ILE A O 1
ATOM 2138 N N . VAL A 1 276 ? 44.688 42.445 60.380 1.00 19.59 276 VAL A N 1
ATOM 2139 C CA . VAL A 1 276 ? 44.920 43.039 61.706 1.00 21.51 276 VAL A CA 1
ATOM 2140 C C . VAL A 1 276 ? 46.422 43.249 61.845 1.00 23.17 276 VAL A C 1
ATOM 2141 O O . VAL A 1 276 ? 47.217 42.338 61.584 1.00 22.06 276 VAL A O 1
ATOM 2145 N N . VAL A 1 277 ? 46.817 44.475 62.191 1.00 25.28 277 VAL A N 1
ATOM 2146 C CA . VAL A 1 277 ? 48.214 44.801 62.446 1.00 27.19 277 VAL A CA 1
ATOM 2147 C C . VAL A 1 277 ? 48.263 45.043 63.949 1.00 28.87 277 VAL A C 1
ATOM 2148 O O . VAL A 1 277 ? 47.570 45.919 64.461 1.00 29.16 277 VAL A O 1
ATOM 2152 N N . THR A 1 278 ? 49.006 44.196 64.656 1.00 29.88 278 THR A N 1
ATOM 2153 C CA . THR A 1 278 ? 49.174 44.307 66.099 1.00 30.29 278 THR A CA 1
ATOM 2154 C C . THR A 1 278 ? 50.544 44.941 66.327 1.00 30.51 278 THR A C 1
ATOM 2155 O O . THR A 1 278 ? 51.526 44.521 65.713 1.00 30.73 278 THR A O 1
ATOM 2159 N N . ASN A 1 279 ? 50.596 45.975 67.161 1.00 31.48 279 ASN A N 1
ATOM 2160 C CA . ASN A 1 279 ? 51.868 46.583 67.578 1.00 30.84 279 ASN A CA 1
ATOM 2161 C C . ASN A 1 279 ? 51.987 46.420 69.091 1.00 30.70 279 ASN A C 1
ATOM 2162 O O . ASN A 1 279 ? 51.302 47.109 69.847 1.00 27.91 279 ASN A O 1
ATOM 2166 N N . LYS A 1 280 ? 52.828 45.471 69.514 1.00 32.15 280 LYS A N 1
ATOM 2167 C CA . LYS A 1 280 ? 52.984 45.100 70.920 1.00 33.23 280 LYS A CA 1
ATOM 2168 C C . LYS A 1 280 ? 54.179 45.803 71.547 1.00 31.80 280 LYS A C 1
ATOM 2169 O O . LYS A 1 280 ? 55.245 45.859 70.938 1.00 31.23 280 LYS A O 1
ATOM 2171 N N . ARG A 1 281 ? 54.003 46.333 72.757 1.00 34.79 281 ARG A N 1
ATOM 2172 C CA . ARG A 1 281 ? 55.141 46.803 73.560 1.00 35.31 281 ARG A CA 1
ATOM 2173 C C . ARG A 1 281 ? 54.970 46.497 75.045 1.00 36.52 281 ARG A C 1
ATOM 2174 O O . ARG A 1 281 ? 54.137 47.095 75.731 1.00 35.32 281 ARG A O 1
ATOM 2182 N N . ASP A 1 282 ? 55.797 45.569 75.524 1.00 40.24 282 ASP A N 1
ATOM 2183 C CA . ASP A 1 282 ? 55.785 45.133 76.918 1.00 42.31 282 ASP A CA 1
ATOM 2184 C C . ASP A 1 282 ? 56.480 46.156 77.814 1.00 44.58 282 ASP A C 1
ATOM 2185 O O . ASP A 1 282 ? 57.361 46.915 77.378 1.00 45.99 282 ASP A O 1
ATOM 2191 N N . ALA B 1 3 ? 50.332 81.230 46.495 1.00 34.98 3 ALA B N 1
ATOM 2192 C CA . ALA B 1 3 ? 49.429 80.121 46.016 1.00 34.39 3 ALA B CA 1
ATOM 2193 C C . ALA B 1 3 ? 49.007 79.225 47.176 1.00 32.52 3 ALA B C 1
ATOM 2194 O O . ALA B 1 3 ? 49.829 78.528 47.780 1.00 31.55 3 ALA B O 1
ATOM 2196 N N . GLY B 1 4 ? 47.716 79.260 47.490 1.00 31.48 4 GLY B N 1
ATOM 2197 C CA . GLY B 1 4 ? 47.209 78.629 48.699 1.00 28.60 4 GLY B CA 1
ATOM 2198 C C . GLY B 1 4 ? 47.567 79.352 49.980 1.00 28.45 4 GLY B C 1
ATOM 2199 O O . GLY B 1 4 ? 47.364 78.795 51.067 1.00 26.08 4 GLY B O 1
ATOM 2200 N N . VAL B 1 5 ? 48.119 80.566 49.877 1.00 27.92 5 VAL B N 1
ATOM 2201 C CA . VAL B 1 5 ? 48.342 81.417 51.046 1.00 29.01 5 VAL B CA 1
ATOM 2202 C C . VAL B 1 5 ? 47.736 82.780 50.735 1.00 30.50 5 VAL B C 1
ATOM 2203 O O . VAL B 1 5 ? 48.213 83.481 49.849 1.00 33.01 5 VAL B O 1
ATOM 2207 N N . SER B 1 6 ? 46.663 83.119 51.445 1.00 32.06 6 SER B N 1
ATOM 2208 C CA . SER B 1 6 ? 46.018 84.428 51.342 1.00 31.79 6 SER B CA 1
ATOM 2209 C C . SER B 1 6 ? 46.675 85.336 52.389 1.00 31.51 6 SER B C 1
ATOM 2210 O O . SER B 1 6 ? 46.868 84.915 53.517 1.00 31.57 6 SER B O 1
ATOM 2213 N N . GLU B 1 7 ? 47.031 86.563 52.006 1.00 33.65 7 GLU B N 1
ATOM 2214 C CA . GLU B 1 7 ? 47.635 87.541 52.929 1.00 33.78 7 GLU B CA 1
ATOM 2215 C C . GLU B 1 7 ? 46.585 88.523 53.458 1.00 33.73 7 GLU B C 1
ATOM 2216 O O . GLU B 1 7 ? 46.825 89.740 53.482 1.00 34.72 7 GLU B O 1
ATOM 2218 N N . ASN B 1 8 ? 45.422 87.998 53.855 1.00 30.79 8 ASN B N 1
ATOM 2219 C CA . ASN B 1 8 ? 44.354 88.793 54.461 1.00 30.34 8 ASN B CA 1
ATOM 2220 C C . ASN B 1 8 ? 43.372 87.876 55.233 1.00 27.67 8 ASN B C 1
ATOM 2221 O O . ASN B 1 8 ? 43.736 86.744 55.550 1.00 28.79 8 ASN B O 1
ATOM 2226 N N . ALA B 1 9 ? 42.164 88.352 55.547 1.00 24.67 9 ALA B N 1
ATOM 2227 C CA . ALA B 1 9 ? 41.178 87.561 56.311 1.00 23.43 9 ALA B CA 1
ATOM 2228 C C . ALA B 1 9 ? 40.122 86.872 55.431 1.00 21.92 9 ALA B C 1
ATOM 2229 O O . ALA B 1 9 ? 39.133 86.324 55.956 1.00 21.26 9 ALA B O 1
ATOM 2231 N N . LYS B 1 10 ? 40.336 86.880 54.112 1.00 21.27 10 LYS B N 1
ATOM 2232 C CA . LYS B 1 10 ? 39.382 86.369 53.148 1.00 21.38 10 LYS B CA 1
ATOM 2233 C C . LYS B 1 10 ? 39.945 85.142 52.452 1.00 21.00 10 LYS B C 1
ATOM 2234 O O . LYS B 1 10 ? 41.143 85.078 52.123 1.00 19.51 10 LYS B O 1
ATOM 2240 N N . LEU B 1 11 ? 39.076 84.153 52.278 1.00 19.06 11 LEU B N 1
ATOM 2241 C CA . LEU B 1 11 ? 39.391 82.936 51.549 1.00 19.35 11 LEU B CA 1
ATOM 2242 C C . LEU B 1 11 ? 38.564 82.970 50.285 1.00 18.76 11 LEU B C 1
ATOM 2243 O O . LEU B 1 11 ? 37.329 82.992 50.338 1.00 17.96 11 LEU B O 1
ATOM 2248 N N . ILE B 1 12 ? 39.246 82.994 49.144 1.00 19.34 12 ILE B N 1
ATOM 2249 C CA . ILE B 1 12 ? 38.590 82.966 47.845 1.00 19.59 12 ILE B CA 1
ATOM 2250 C C . ILE B 1 12 ? 38.333 81.500 47.487 1.00 19.36 12 ILE B C 1
ATOM 2251 O O . ILE B 1 12 ? 39.245 80.679 47.550 1.00 18.42 12 ILE B O 1
ATOM 2256 N N . VAL B 1 13 ? 37.080 81.176 47.168 1.00 19.82 13 VAL B N 1
ATOM 2257 C CA . VAL B 1 13 ? 36.691 79.825 46.763 1.00 20.11 13 VAL B CA 1
ATOM 2258 C C . VAL B 1 13 ? 36.228 79.908 45.316 1.00 22.48 13 VAL B C 1
ATOM 2259 O O . VAL B 1 13 ? 35.261 80.611 45.020 1.00 21.97 13 VAL B O 1
ATOM 2263 N N . LYS B 1 14 ? 36.947 79.222 44.415 1.00 23.02 14 LYS B N 1
ATOM 2264 C CA . LYS B 1 14 ? 36.574 79.194 43.001 1.00 24.20 14 LYS B CA 1
ATOM 2265 C C . LYS B 1 14 ? 35.773 77.955 42.625 1.00 22.94 14 LYS B C 1
ATOM 2266 O O . LYS B 1 14 ? 35.994 76.850 43.143 1.00 21.46 14 LYS B O 1
ATOM 2272 N N . LYS B 1 15 ? 34.854 78.157 41.689 1.00 23.51 15 LYS B N 1
ATOM 2273 C CA . LYS B 1 15 ? 34.139 77.077 41.043 1.00 22.96 15 LYS B CA 1
ATOM 2274 C C . LYS B 1 15 ? 34.524 77.053 39.571 1.00 22.63 15 LYS B C 1
ATOM 2275 O O . LYS B 1 15 ? 34.576 78.104 38.928 1.00 22.30 15 LYS B O 1
ATOM 2281 N N . THR B 1 16 ? 34.799 75.863 39.042 1.00 22.25 16 THR B N 1
ATOM 2282 C CA . THR B 1 16 ? 34.990 75.708 37.605 1.00 24.02 16 THR B CA 1
ATOM 2283 C C . THR B 1 16 ? 34.297 74.483 37.042 1.00 22.09 16 THR B C 1
ATOM 2284 O O . THR B 1 16 ? 33.653 73.732 37.761 1.00 19.67 16 THR B O 1
ATOM 2288 N N . PHE B 1 17 ? 34.377 74.366 35.720 1.00 23.46 17 PHE B N 1
ATOM 2289 C CA . PHE B 1 17 ? 33.785 73.274 34.972 1.00 24.25 17 PHE B CA 1
ATOM 2290 C C . PHE B 1 17 ? 34.792 72.956 33.896 1.00 24.78 17 PHE B C 1
ATOM 2291 O O . PHE B 1 17 ? 34.610 73.353 32.769 1.00 24.32 17 PHE B O 1
ATOM 2299 N N . ASP B 1 18 ? 35.861 72.249 34.257 1.00 26.61 18 ASP B N 1
ATOM 2300 C CA . ASP B 1 18 ? 36.993 72.018 33.347 1.00 29.27 18 ASP B CA 1
ATOM 2301 C C . ASP B 1 18 ? 36.570 71.427 32.000 1.00 28.08 18 ASP B C 1
ATOM 2302 O O . ASP B 1 18 ? 37.131 71.788 30.980 1.00 30.44 18 ASP B O 1
ATOM 2307 N N . SER B 1 19 ? 35.571 70.550 32.006 1.00 29.49 19 SER B N 1
ATOM 2308 C CA . SER B 1 19 ? 35.128 69.855 30.783 1.00 29.10 19 SER B CA 1
ATOM 2309 C C . SER B 1 19 ? 34.159 70.654 29.904 1.00 29.75 19 SER B C 1
ATOM 2310 O O . SER B 1 19 ? 33.919 70.282 28.755 1.00 29.73 19 SER B O 1
ATOM 2313 N N . TYR B 1 20 ? 33.613 71.752 30.427 1.00 27.96 20 TYR B N 1
ATOM 2314 C CA . TYR B 1 20 ? 32.690 72.588 29.662 1.00 26.48 20 TYR B CA 1
ATOM 2315 C C . TYR B 1 20 ? 33.440 73.539 28.719 1.00 26.54 20 TYR B C 1
ATOM 2316 O O . TYR B 1 20 ? 33.967 74.560 29.150 1.00 30.65 20 TYR B O 1
ATOM 2325 N N . THR B 1 21 ? 33.494 73.188 27.433 1.00 27.12 21 THR B N 1
ATOM 2326 C CA . THR B 1 21 ? 34.265 73.943 26.436 1.00 26.74 21 THR B CA 1
ATOM 2327 C C . THR B 1 21 ? 33.489 74.391 25.188 1.00 26.97 21 THR B C 1
ATOM 2328 O O . THR B 1 21 ? 34.005 75.202 24.414 1.00 28.17 21 THR B O 1
ATOM 2332 N N . ASP B 1 22 ? 32.263 73.903 25.020 1.00 27.52 22 ASP B N 1
ATOM 2333 C CA . ASP B 1 22 ? 31.492 74.067 23.789 1.00 28.27 22 ASP B CA 1
ATOM 2334 C C . ASP B 1 22 ? 30.375 75.081 24.024 1.00 28.09 22 ASP B C 1
ATOM 2335 O O . ASP B 1 22 ? 29.439 74.802 24.774 1.00 27.65 22 ASP B O 1
ATOM 2340 N N . ASN B 1 23 ? 30.480 76.247 23.378 1.00 29.79 23 ASN B N 1
ATOM 2341 C CA . ASN B 1 23 ? 29.454 77.316 23.471 1.00 31.09 23 ASN B CA 1
ATOM 2342 C C . ASN B 1 23 ? 28.017 76.867 23.175 1.00 29.49 23 ASN B C 1
ATOM 2343 O O . ASN B 1 23 ? 27.068 77.424 23.742 1.00 27.96 23 ASN B O 1
ATOM 2348 N N . GLU B 1 24 ? 27.865 75.873 22.299 1.00 28.60 24 GLU B N 1
ATOM 2349 C CA . GLU B 1 24 ? 26.551 75.275 21.995 1.00 28.37 24 GLU B CA 1
ATOM 2350 C C . GLU B 1 24 ? 25.904 74.542 23.150 1.00 26.00 24 GLU B C 1
ATOM 2351 O O . GLU B 1 24 ? 24.686 74.440 23.185 1.00 25.55 24 GLU B O 1
ATOM 2357 N N . VAL B 1 25 ? 26.707 73.999 24.072 1.00 23.87 25 VAL B N 1
ATOM 2358 C CA . VAL B 1 25 ? 26.169 73.253 25.193 1.00 22.23 25 VAL B CA 1
ATOM 2359 C C . VAL B 1 25 ? 25.632 74.264 26.196 1.00 21.13 25 VAL B C 1
ATOM 2360 O O . VAL B 1 25 ? 26.269 75.298 26.454 1.00 20.36 25 VAL B O 1
ATOM 2364 N N . LEU B 1 26 ? 24.443 73.979 26.711 1.00 20.84 26 LEU B N 1
ATOM 2365 C CA . LEU B 1 26 ? 23.789 74.834 27.708 1.00 21.11 26 LEU B CA 1
ATOM 2366 C C . LEU B 1 26 ? 24.225 74.515 29.144 1.00 21.65 26 LEU B C 1
ATOM 2367 O O . LEU B 1 26 ? 24.044 73.382 29.632 1.00 21.10 26 LEU B O 1
ATOM 2372 N N . MET B 1 27 ? 24.732 75.536 29.841 1.00 22.50 27 MET B N 1
ATOM 2373 C CA . MET B 1 27 ? 24.966 75.458 31.293 1.00 21.51 27 MET B CA 1
ATOM 2374 C C . MET B 1 27 ? 23.652 75.279 32.073 1.00 21.63 27 MET B C 1
ATOM 2375 O O . MET B 1 27 ? 22.735 76.094 31.914 1.00 22.28 27 MET B O 1
ATOM 2380 N N . PRO B 1 28 ? 23.552 74.224 32.924 1.00 20.52 28 PRO B N 1
ATOM 2381 C CA . PRO B 1 28 ? 22.388 74.085 33.821 1.00 21.06 28 PRO B CA 1
ATOM 2382 C C . PRO B 1 28 ? 22.237 75.302 34.735 1.00 21.23 28 PRO B C 1
ATOM 2383 O O . PRO B 1 28 ? 23.249 75.855 35.188 1.00 20.21 28 PRO B O 1
ATOM 2387 N N . LYS B 1 29 ? 20.995 75.737 34.942 1.00 21.22 29 LYS B N 1
ATOM 2388 C CA . LYS B 1 29 ? 20.687 76.694 35.990 1.00 22.24 29 LYS B CA 1
ATOM 2389 C C . LYS B 1 29 ? 20.697 75.962 37.315 1.00 21.69 29 LYS B C 1
ATOM 2390 O O . LYS B 1 29 ? 19.800 75.154 37.601 1.00 24.85 29 LYS B O 1
ATOM 2396 N N . ALA B 1 30 ? 21.705 76.260 38.125 1.00 21.21 30 ALA B N 1
ATOM 2397 C CA . ALA B 1 30 ? 21.889 75.614 39.403 1.00 20.13 30 ALA B CA 1
ATOM 2398 C C . ALA B 1 30 ? 22.693 76.481 40.354 1.00 20.52 30 ALA B C 1
ATOM 2399 O O . ALA B 1 30 ? 23.503 77.299 39.922 1.00 20.92 30 ALA B O 1
ATOM 2401 N N . ASP B 1 31 ? 22.474 76.264 41.648 1.00 22.22 31 ASP B N 1
ATOM 2402 C CA . ASP B 1 31 ? 23.304 76.844 42.703 1.00 22.62 31 ASP B CA 1
ATOM 2403 C C . ASP B 1 31 ? 24.303 75.812 43.220 1.00 21.56 31 ASP B C 1
ATOM 2404 O O . ASP B 1 31 ? 23.962 74.644 43.356 1.00 21.72 31 ASP B O 1
ATOM 2409 N N . TYR B 1 32 ? 25.515 76.264 43.536 1.00 19.97 32 TYR B N 1
ATOM 2410 C CA . TYR B 1 32 ? 26.520 75.440 44.196 1.00 19.56 32 TYR B CA 1
ATOM 2411 C C . TYR B 1 32 ? 26.754 76.011 45.567 1.00 19.63 32 TYR B C 1
ATOM 2412 O O . TYR B 1 32 ? 26.873 77.228 45.727 1.00 18.55 32 TYR B O 1
ATOM 2421 N N . THR B 1 33 ? 26.753 75.140 46.566 1.00 19.34 33 THR B N 1
ATOM 2422 C CA . THR B 1 33 ? 26.800 75.584 47.956 1.00 19.68 33 THR B CA 1
ATOM 2423 C C . THR B 1 33 ? 28.077 75.109 48.605 1.00 18.56 33 THR B C 1
ATOM 2424 O O . THR B 1 33 ? 28.417 73.924 48.523 1.00 18.65 33 THR B O 1
ATOM 2428 N N . PHE B 1 34 ? 28.747 76.045 49.283 1.00 18.07 34 PHE B N 1
ATOM 2429 C CA . PHE B 1 34 ? 30.026 75.814 49.904 1.00 17.64 34 PHE B CA 1
ATOM 2430 C C . PHE B 1 34 ? 29.899 75.978 51.400 1.00 17.39 34 PHE B C 1
ATOM 2431 O O . PHE B 1 34 ? 29.301 76.947 51.895 1.00 16.59 34 PHE B O 1
ATOM 2439 N N . LYS B 1 35 ? 30.459 74.997 52.097 1.00 18.70 35 LYS B N 1
ATOM 2440 C CA . LYS B 1 35 ? 30.309 74.829 53.534 1.00 20.40 35 LYS B CA 1
ATOM 2441 C C . LYS B 1 35 ? 31.648 75.067 54.140 1.00 19.02 35 LYS B C 1
ATOM 2442 O O . LYS B 1 35 ? 32.654 74.583 53.620 1.00 16.94 35 LYS B O 1
ATOM 2448 N N . VAL B 1 36 ? 31.663 75.767 55.261 1.00 18.16 36 VAL B N 1
ATOM 2449 C CA . VAL B 1 36 ? 32.866 75.928 56.050 1.00 20.00 36 VAL B CA 1
ATOM 2450 C C . VAL B 1 36 ? 32.544 75.401 57.439 1.00 19.88 36 VAL B C 1
ATOM 2451 O O . VAL B 1 36 ? 31.636 75.898 58.083 1.00 21.16 36 VAL B O 1
ATOM 2455 N N . GLU B 1 37 ? 33.286 74.397 57.888 1.00 20.29 37 GLU B N 1
ATOM 2456 C CA . GLU B 1 37 ? 32.997 73.722 59.151 1.00 21.67 37 GLU B CA 1
ATOM 2457 C C . GLU B 1 37 ? 34.265 73.632 59.973 1.00 20.63 37 GL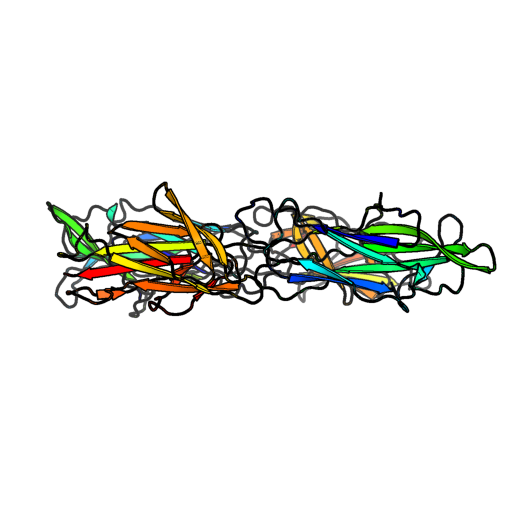U B C 1
ATOM 2458 O O . GLU B 1 37 ? 35.363 73.660 59.434 1.00 18.40 37 GLU B O 1
ATOM 2464 N N . ALA B 1 38 ? 34.112 73.497 61.287 1.00 20.91 38 ALA B N 1
ATOM 2465 C CA . ALA B 1 38 ? 35.262 73.372 62.168 1.00 21.39 38 ALA B CA 1
ATOM 2466 C C . ALA B 1 38 ? 35.864 71.997 61.963 1.00 22.78 38 ALA B C 1
ATOM 2467 O O . ALA B 1 38 ? 35.131 71.048 61.745 1.00 22.47 38 ALA B O 1
ATOM 2469 N N . ASP B 1 39 ? 37.187 71.894 61.989 1.00 23.79 39 ASP B N 1
ATOM 2470 C CA . ASP B 1 39 ? 37.815 70.596 62.125 1.00 26.56 39 ASP B CA 1
ATOM 2471 C C . ASP B 1 39 ? 37.845 70.305 63.618 1.00 27.97 39 ASP B C 1
ATOM 2472 O O . ASP B 1 39 ? 38.765 70.720 64.306 1.00 26.47 39 ASP B O 1
ATOM 2477 N N . SER B 1 40 ? 36.846 69.573 64.107 1.00 30.70 40 SER B N 1
ATOM 2478 C CA . SER B 1 40 ? 36.759 69.250 65.539 1.00 34.05 40 SER B CA 1
ATOM 2479 C C . SER B 1 40 ? 37.953 68.447 66.108 1.00 35.74 40 SER B C 1
ATOM 2480 O O . SER B 1 40 ? 38.135 68.416 67.325 1.00 40.81 40 SER B O 1
ATOM 2483 N N . THR B 1 41 ? 38.739 67.801 65.245 1.00 35.86 41 THR B N 1
ATOM 2484 C CA . THR B 1 41 ? 39.905 67.008 65.661 1.00 35.53 41 THR B CA 1
ATOM 2485 C C . THR B 1 41 ? 41.224 67.795 65.731 1.00 37.05 41 THR B C 1
ATOM 2486 O O . THR B 1 41 ? 42.273 67.203 66.012 1.00 38.00 41 THR B O 1
ATOM 2490 N N . ALA B 1 42 ? 41.189 69.110 65.493 1.00 35.80 42 ALA B N 1
ATOM 2491 C CA . ALA B 1 42 ? 42.409 69.912 65.412 1.00 36.54 42 ALA B CA 1
ATOM 2492 C C . ALA B 1 42 ? 43.091 70.053 66.774 1.00 37.28 42 ALA B C 1
ATOM 2493 O O . ALA B 1 42 ? 42.435 70.385 67.759 1.00 37.20 42 ALA B O 1
ATOM 2495 N N . SER B 1 43 ? 44.397 69.782 66.809 1.00 39.38 43 SER B N 1
ATOM 2496 C CA . SER B 1 43 ? 45.232 69.948 68.017 1.00 42.05 43 SER B CA 1
ATOM 2497 C C . SER B 1 43 ? 46.716 70.034 67.651 1.00 41.39 43 SER B C 1
ATOM 2498 O O . SER B 1 43 ? 47.074 69.852 66.491 1.00 42.58 43 SER B O 1
ATOM 2501 N N . GLY B 1 44 ? 47.565 70.336 68.641 1.00 43.95 44 GLY B N 1
ATOM 2502 C CA . GLY B 1 44 ? 49.032 70.366 68.464 1.00 44.13 44 GLY B CA 1
ATOM 2503 C C . GLY B 1 44 ? 49.642 71.762 68.441 1.00 44.77 44 GLY B C 1
ATOM 2504 O O . GLY B 1 44 ? 49.080 72.696 69.014 1.00 46.88 44 GLY B O 1
ATOM 2505 N N . LYS B 1 45 ? 50.802 71.889 67.789 1.00 44.97 45 LYS B N 1
ATOM 2506 C CA . LYS B 1 45 ? 51.498 73.172 67.640 1.00 44.73 45 LYS B CA 1
ATOM 2507 C C . LYS B 1 45 ? 52.234 73.271 66.299 1.00 47.39 45 LYS B C 1
ATOM 2508 O O . LYS B 1 45 ? 52.558 72.254 65.681 1.00 49.78 45 LYS B O 1
ATOM 2510 N N . THR B 1 46 ? 52.487 74.501 65.853 1.00 47.11 46 THR B N 1
ATOM 2511 C CA . THR B 1 46 ? 53.209 74.746 64.601 1.00 47.37 46 THR B CA 1
ATOM 2512 C C . THR B 1 46 ? 54.723 74.710 64.827 1.00 47.23 46 THR B C 1
ATOM 2513 O O . THR B 1 46 ? 55.198 74.654 65.971 1.00 46.35 46 THR B O 1
ATOM 2517 N N . LYS B 1 47 ? 55.471 74.772 63.725 1.00 47.76 47 LYS B N 1
ATOM 2518 C CA . LYS B 1 47 ? 56.939 74.889 63.757 1.00 51.76 47 LYS B CA 1
ATOM 2519 C C . LYS B 1 47 ? 57.461 75.990 64.690 1.00 52.63 47 LYS B C 1
ATOM 2520 O O . LYS B 1 47 ? 58.575 75.875 65.199 1.00 54.90 47 LYS B O 1
ATOM 2522 N N . ASP B 1 48 ? 56.664 77.046 64.894 1.00 53.86 48 ASP B N 1
ATOM 2523 C CA . ASP B 1 48 ? 56.992 78.131 65.831 1.00 53.51 48 ASP B CA 1
ATOM 2524 C C . ASP B 1 48 ? 56.209 78.085 67.164 1.00 52.07 48 ASP B C 1
ATOM 2525 O O . ASP B 1 48 ? 56.116 79.098 67.859 1.00 52.14 48 ASP B O 1
ATOM 2530 N N . GLY B 1 49 ? 55.675 76.922 67.539 1.00 49.73 49 GLY B N 1
ATOM 2531 C CA . GLY B 1 49 ? 54.967 76.765 68.822 1.00 50.05 49 GLY B CA 1
ATOM 2532 C C . GLY B 1 49 ? 53.584 77.398 68.975 1.00 49.50 49 GLY B C 1
ATOM 2533 O O . GLY B 1 49 ? 53.103 77.563 70.104 1.00 49.97 49 GLY B O 1
ATOM 2534 N N . LEU B 1 50 ? 52.929 77.724 67.860 1.00 47.39 50 LEU B N 1
ATOM 2535 C CA . LEU B 1 50 ? 51.584 78.330 67.880 1.00 45.62 50 LEU B CA 1
ATOM 2536 C C . LEU B 1 50 ? 50.492 77.268 68.078 1.00 42.56 50 LEU B C 1
ATOM 2537 O O . LEU B 1 50 ? 50.549 76.217 67.458 1.00 43.75 50 LEU B O 1
ATOM 2542 N N . GLU B 1 51 ? 49.499 77.555 68.923 1.00 41.85 51 GLU B N 1
ATOM 2543 C CA . GLU B 1 51 ? 48.424 76.595 69.240 1.00 40.18 51 GLU B CA 1
ATOM 2544 C C . GLU B 1 51 ? 47.458 76.356 68.054 1.00 40.03 51 GLU B C 1
ATOM 2545 O O . GLU B 1 51 ? 47.018 77.312 67.395 1.00 35.01 51 GLU B O 1
ATOM 2547 N N . ILE B 1 52 ? 47.150 75.080 67.803 1.00 38.10 52 ILE B N 1
ATOM 2548 C CA . ILE B 1 52 ? 46.198 74.659 66.775 1.00 37.99 52 ILE B CA 1
ATOM 2549 C C . ILE B 1 52 ? 44.877 74.276 67.456 1.00 38.36 52 ILE B C 1
ATOM 2550 O O . ILE B 1 52 ? 44.859 73.438 68.373 1.00 35.83 52 ILE B O 1
ATOM 2555 N N . LYS B 1 53 ? 43.785 74.901 66.993 1.00 34.05 53 LYS B N 1
ATOM 2556 C CA . LYS B 1 53 ? 42.455 74.766 67.576 1.00 30.74 53 LYS B CA 1
ATOM 2557 C C . LYS B 1 53 ? 41.414 74.530 66.478 1.00 27.96 53 LYS B C 1
ATOM 2558 O O . LYS B 1 53 ? 41.606 74.954 65.336 1.00 26.64 53 LYS B O 1
ATOM 2564 N N . PRO B 1 54 ? 40.292 73.886 66.819 1.00 25.42 54 PRO B N 1
ATOM 2565 C CA . PRO B 1 54 ? 39.170 73.838 65.881 1.00 24.23 54 PRO B CA 1
ATOM 2566 C C . PRO B 1 54 ? 38.711 75.248 65.490 1.00 23.39 54 PRO B C 1
ATOM 2567 O O . PRO B 1 54 ? 38.730 76.164 66.319 1.00 22.36 54 PRO B O 1
ATOM 2571 N N . GLY B 1 55 ? 38.311 75.417 64.237 1.00 21.54 55 GLY B N 1
ATOM 2572 C CA . GLY B 1 55 ? 37.813 76.695 63.761 1.00 21.51 55 GLY B CA 1
ATOM 2573 C C . GLY B 1 55 ? 36.501 77.122 64.422 1.00 20.62 55 GLY B C 1
ATOM 2574 O O . GLY B 1 55 ? 35.653 76.292 64.779 1.00 20.29 55 GLY B O 1
ATOM 2575 N N . ILE B 1 56 ? 36.334 78.428 64.563 1.00 19.95 56 ILE B N 1
ATOM 2576 C CA . ILE B 1 56 ? 35.088 79.004 65.050 1.00 19.49 56 ILE B CA 1
ATOM 2577 C C . ILE B 1 56 ? 34.256 79.363 63.824 1.00 19.42 56 ILE B C 1
ATOM 2578 O O . ILE B 1 56 ? 34.702 80.158 62.979 1.00 17.26 56 ILE B O 1
ATOM 2583 N N . VAL B 1 57 ? 33.055 78.791 63.735 1.00 19.70 57 VAL B N 1
ATOM 2584 C CA . VAL B 1 57 ? 32.151 79.013 62.597 1.00 20.22 57 VAL B CA 1
ATOM 2585 C C . VAL B 1 57 ? 31.082 80.066 62.875 1.00 20.74 57 VAL B C 1
ATOM 2586 O O . VAL B 1 57 ? 30.334 80.436 61.968 1.00 20.32 57 VAL B O 1
ATOM 2590 N N . ASN B 1 58 ? 31.003 80.536 64.123 1.00 21.36 58 ASN B N 1
ATOM 2591 C CA . ASN B 1 58 ? 30.070 81.610 64.485 1.00 22.70 58 ASN B CA 1
ATOM 2592 C C . ASN B 1 58 ? 30.370 82.872 63.705 1.00 20.94 58 ASN B C 1
ATOM 2593 O O . ASN B 1 58 ? 31.461 83.420 63.825 1.00 19.83 58 ASN B O 1
ATOM 2598 N N . GLY B 1 59 ? 29.388 83.327 62.917 1.00 19.92 59 GLY B N 1
ATOM 2599 C CA . GLY B 1 59 ? 29.528 84.475 62.047 1.00 19.46 59 GLY B CA 1
ATOM 2600 C C . GLY B 1 59 ? 29.642 84.095 60.574 1.00 19.24 59 GLY B C 1
ATOM 2601 O O . GLY B 1 59 ? 29.526 84.955 59.714 1.00 18.31 59 GLY B O 1
ATOM 2602 N N . LEU B 1 60 ? 29.886 82.814 60.296 1.00 19.60 60 LEU B N 1
ATOM 2603 C CA . LEU B 1 60 ? 29.993 82.312 58.929 1.00 19.43 60 LEU B CA 1
ATOM 2604 C C . LEU B 1 60 ? 28.746 81.521 58.609 1.00 20.35 60 LEU B C 1
ATOM 2605 O O . LEU B 1 60 ? 28.127 80.950 59.492 1.00 21.92 60 LEU B O 1
ATOM 2610 N N . THR B 1 61 ? 28.404 81.468 57.337 1.00 20.52 61 THR B N 1
ATOM 2611 C CA . THR B 1 61 ? 27.353 80.584 56.876 1.00 21.95 61 THR B CA 1
ATOM 2612 C C . THR B 1 61 ? 27.821 79.942 55.582 1.00 22.08 61 THR B C 1
ATOM 2613 O O . THR B 1 61 ? 28.858 80.309 55.013 1.00 19.95 61 THR B O 1
ATOM 2617 N N . GLU B 1 62 ? 27.012 79.006 55.108 1.00 22.42 62 GLU B N 1
ATOM 2618 C CA . GLU B 1 62 ? 27.168 78.459 53.772 1.00 23.56 62 GLU B CA 1
ATOM 2619 C C . GLU B 1 62 ? 27.076 79.603 52.798 1.00 22.12 62 GLU B C 1
ATOM 2620 O O . GLU B 1 62 ? 26.310 80.551 53.026 1.00 20.67 62 GLU B O 1
ATOM 2626 N N . GLN B 1 63 ? 27.863 79.539 51.725 1.00 21.25 63 GLN B N 1
ATOM 2627 C CA . GLN B 1 63 ? 27.783 80.530 50.651 1.00 21.37 63 GLN B CA 1
ATOM 2628 C C . GLN B 1 63 ? 27.568 79.873 49.307 1.00 20.67 63 GLN B C 1
ATOM 2629 O O . GLN B 1 63 ? 27.960 78.732 49.104 1.00 18.16 63 GLN B O 1
ATOM 2635 N N . ILE B 1 64 ? 26.916 80.608 48.405 1.00 21.00 64 ILE B N 1
ATOM 2636 C CA . ILE B 1 64 ? 26.420 80.042 47.149 1.00 22.38 64 ILE B CA 1
ATOM 2637 C C . ILE B 1 64 ? 27.043 80.749 45.960 1.00 21.51 64 ILE B C 1
ATOM 2638 O O . ILE B 1 64 ? 27.242 81.964 45.969 1.00 21.99 64 ILE B O 1
ATOM 2643 N N . ILE B 1 65 ? 27.339 79.972 44.922 1.00 19.68 65 ILE B N 1
ATOM 2644 C CA . ILE B 1 65 ? 27.676 80.511 43.617 1.00 19.49 65 ILE B CA 1
ATOM 2645 C C . ILE B 1 65 ? 26.560 80.008 42.716 1.00 19.96 65 ILE B C 1
ATOM 2646 O O . ILE B 1 65 ? 26.238 78.813 42.718 1.00 20.50 65 ILE B O 1
ATOM 2651 N N . SER B 1 66 ? 25.951 80.935 41.983 1.00 20.50 66 SER B N 1
ATOM 2652 C CA . SER B 1 66 ? 24.844 80.637 41.086 1.00 20.83 66 SER B CA 1
ATOM 2653 C C . SER B 1 66 ? 25.292 80.639 39.629 1.00 19.87 66 SER B C 1
ATOM 2654 O O . SER B 1 66 ? 26.135 81.448 39.232 1.00 20.30 66 SER B O 1
ATOM 2657 N N . TYR B 1 67 ? 24.710 79.719 38.855 1.00 18.80 67 TYR B N 1
ATOM 2658 C CA . TYR B 1 67 ? 24.827 79.667 37.411 1.00 18.49 67 TYR B CA 1
ATOM 2659 C C . TYR B 1 67 ? 23.448 79.617 36.773 1.00 18.62 67 TYR B C 1
ATOM 2660 O O . TYR B 1 67 ? 22.489 79.112 37.371 1.00 18.15 67 TYR B O 1
ATOM 2669 N N . THR B 1 68 ? 23.375 80.133 35.551 1.00 18.73 68 THR B N 1
ATOM 2670 C CA . THR B 1 68 ? 22.164 80.126 34.734 1.00 19.61 68 THR B CA 1
ATOM 2671 C C . THR B 1 68 ? 22.524 79.717 33.304 1.00 21.06 68 THR B C 1
ATOM 2672 O O . THR B 1 68 ? 23.711 79.694 32.934 1.00 20.95 68 THR B O 1
ATOM 2676 N N . ASN B 1 69 ? 21.501 79.462 32.483 1.00 22.02 69 ASN B N 1
ATOM 2677 C CA . ASN B 1 69 ? 21.711 79.156 31.046 1.00 22.50 69 ASN B CA 1
ATOM 2678 C C . ASN B 1 69 ? 22.503 80.208 30.255 1.00 22.49 69 ASN B C 1
ATOM 2679 O O . ASN B 1 69 ? 23.049 79.902 29.199 1.00 21.41 69 ASN B O 1
ATOM 2684 N N . THR B 1 70 ? 22.570 81.448 30.738 1.00 21.23 70 THR B N 1
ATOM 2685 C CA . THR B 1 70 ? 23.369 82.482 30.072 1.00 22.78 70 THR B CA 1
ATOM 2686 C C . THR B 1 70 ? 24.882 82.255 30.193 1.00 21.37 70 THR B C 1
ATOM 2687 O O . THR B 1 70 ? 25.667 82.719 29.353 1.00 20.14 70 THR B O 1
ATOM 2691 N N . ASP B 1 71 ? 25.279 81.522 31.230 1.00 21.08 71 ASP B N 1
ATOM 2692 C CA . ASP B 1 71 ? 26.669 81.209 31.453 1.00 20.50 71 ASP B CA 1
ATOM 2693 C C . ASP B 1 71 ? 27.182 80.263 30.369 1.00 20.54 71 ASP B C 1
ATOM 2694 O O . ASP B 1 71 ? 26.489 79.323 29.978 1.00 20.89 71 ASP B O 1
ATOM 2699 N N . LYS B 1 72 ? 28.388 80.567 29.894 1.00 21.09 72 LYS B N 1
ATOM 2700 C CA . LYS B 1 72 ? 29.064 79.860 28.809 1.00 21.63 72 LYS B CA 1
ATOM 2701 C C . LYS B 1 72 ? 30.493 79.512 29.212 1.00 23.63 72 LYS B C 1
ATOM 2702 O O . LYS B 1 72 ? 30.931 79.916 30.303 1.00 21.34 72 LYS B O 1
ATOM 2708 N N . PRO B 1 73 ? 31.234 78.800 28.370 1.00 25.15 73 PRO B N 1
ATOM 2709 C CA . PRO B 1 73 ? 32.583 78.393 28.722 1.00 27.14 73 PRO B CA 1
ATOM 2710 C C . PRO B 1 73 ? 33.438 79.554 29.104 1.00 27.61 73 PRO B C 1
ATOM 2711 O O . PRO B 1 73 ? 34.096 79.422 30.070 1.00 28.48 73 PRO B O 1
ATOM 2715 N N . ASP B 1 74 ? 33.353 80.672 28.429 1.00 27.71 74 ASP B N 1
ATOM 2716 C CA . ASP B 1 74 ? 34.205 81.798 28.778 1.00 29.27 74 ASP B CA 1
ATOM 2717 C C . ASP B 1 74 ? 33.829 82.521 30.073 1.00 28.02 74 ASP B C 1
ATOM 2718 O O . ASP B 1 74 ? 34.590 83.209 30.615 1.00 27.49 74 ASP B O 1
ATOM 2723 N N . SER B 1 75 ? 32.626 82.287 30.562 1.00 27.29 75 SER B N 1
ATOM 2724 C CA . SER B 1 75 ? 32.164 82.821 31.861 1.00 27.13 75 SER B CA 1
ATOM 2725 C C . SER B 1 75 ? 31.971 81.723 32.936 1.00 27.60 75 SER B C 1
ATOM 2726 O O . SER B 1 75 ? 31.262 81.923 33.937 1.00 29.20 75 SER B O 1
ATOM 2729 N N . LYS B 1 76 ? 32.655 80.590 32.756 1.00 25.17 76 LYS B N 1
ATOM 2730 C CA . LYS B 1 76 ? 32.451 79.388 33.567 1.00 24.26 76 LYS B CA 1
ATOM 2731 C C . LYS B 1 76 ? 33.024 79.477 34.992 1.00 22.79 76 LYS B C 1
ATOM 2732 O O . LYS B 1 76 ? 32.520 78.804 35.901 1.00 22.09 76 LYS B O 1
ATOM 2738 N N . VAL B 1 77 ? 34.078 80.272 35.171 1.00 20.67 77 VAL B N 1
ATOM 2739 C CA . VAL B 1 77 ? 34.804 80.351 36.442 1.00 20.50 77 VAL B CA 1
ATOM 2740 C C . VAL B 1 77 ? 34.226 81.486 37.259 1.00 20.42 77 VAL B C 1
ATOM 2741 O O . VAL B 1 77 ? 34.214 82.624 36.798 1.00 20.67 77 VAL B O 1
ATOM 2745 N N . LYS B 1 78 ? 33.734 81.156 38.448 1.00 20.47 78 LYS B N 1
ATOM 2746 C CA . LYS B 1 78 ? 33.171 82.125 39.395 1.00 21.74 78 LYS B CA 1
ATOM 2747 C C . LYS B 1 78 ? 33.786 81.922 40.764 1.00 22.37 78 LYS B C 1
ATOM 2748 O O . LYS B 1 78 ? 34.486 80.925 41.013 1.00 21.53 78 LYS B O 1
ATOM 2754 N N . SER B 1 79 ? 33.542 82.875 41.657 1.00 23.74 79 SER B N 1
ATOM 2755 C CA . SER B 1 79 ? 34.085 82.786 43.006 1.00 22.61 79 SER B CA 1
ATOM 2756 C C . SER B 1 79 ? 33.120 83.298 44.074 1.00 23.47 79 SER B C 1
ATOM 2757 O O . SER B 1 79 ? 32.178 84.040 43.784 1.00 21.86 79 SER B O 1
ATOM 2760 N N . THR B 1 80 ? 33.334 82.813 45.292 1.00 21.85 80 THR B N 1
ATOM 2761 C CA . THR B 1 80 ? 32.700 83.348 46.498 1.00 21.78 80 THR B CA 1
ATOM 2762 C C . THR B 1 80 ? 33.819 83.562 47.524 1.00 22.32 80 THR B C 1
ATOM 2763 O O . THR B 1 80 ? 34.899 82.988 47.405 1.00 21.91 80 THR B O 1
ATOM 2767 N N . GLU B 1 81 ? 33.570 84.410 48.508 1.00 23.34 81 GLU B N 1
ATOM 2768 C CA . GLU B 1 81 ? 34.605 84.774 49.471 1.00 24.64 81 GLU B CA 1
ATOM 2769 C C . GLU B 1 81 ? 34.097 84.506 50.870 1.00 22.92 81 GLU B C 1
ATOM 2770 O O . GLU B 1 81 ? 33.070 85.070 51.248 1.00 23.71 81 GLU B O 1
ATOM 2776 N N . PHE B 1 82 ? 34.826 83.692 51.637 1.00 20.39 82 PHE B N 1
ATOM 2777 C CA . PHE B 1 82 ? 34.562 83.547 53.076 1.00 18.39 82 PHE B CA 1
ATOM 2778 C C . PHE B 1 82 ? 35.415 84.561 53.827 1.00 17.70 82 PHE B C 1
ATOM 2779 O O . PHE B 1 82 ? 36.640 84.534 53.710 1.00 16.49 82 PHE B O 1
ATOM 2787 N N . ASP B 1 83 ? 34.745 85.479 54.534 1.00 16.45 83 ASP B N 1
ATOM 2788 C CA . ASP B 1 83 ? 35.405 86.586 55.230 1.00 15.67 83 ASP B CA 1
ATOM 2789 C C . ASP B 1 83 ? 35.463 86.244 56.710 1.00 15.49 83 ASP B C 1
ATOM 2790 O O . ASP B 1 83 ? 34.488 86.419 57.458 1.00 14.65 83 ASP B O 1
ATOM 2795 N N . PHE B 1 84 ? 36.640 85.795 57.130 1.00 14.55 84 PHE B N 1
ATOM 2796 C CA . PHE B 1 84 ? 36.860 85.395 58.505 1.00 14.56 84 PHE B CA 1
ATOM 2797 C C . PHE B 1 84 ? 36.983 86.554 59.488 1.00 14.12 84 PHE B C 1
ATOM 2798 O O . PHE B 1 84 ? 37.111 86.306 60.684 1.00 14.47 84 PHE B O 1
ATOM 2806 N N . SER B 1 85 ? 36.929 87.802 59.015 1.00 14.55 85 SER B N 1
ATOM 2807 C CA . SER B 1 85 ? 36.781 88.948 59.927 1.00 14.74 85 SER B CA 1
ATOM 2808 C C . SER B 1 85 ? 35.387 88.980 60.551 1.00 14.40 85 SER B C 1
ATOM 2809 O O . SER B 1 85 ? 35.174 89.694 61.537 1.00 15.35 85 SER B O 1
ATOM 2812 N N . LYS B 1 86 ? 34.439 88.224 59.992 1.00 14.26 86 LYS B N 1
ATOM 2813 C CA . LYS B 1 86 ? 33.117 88.033 60.648 1.00 14.48 86 LYS B CA 1
ATOM 2814 C C . LYS B 1 86 ? 33.189 87.259 61.965 1.00 15.00 86 LYS B C 1
ATOM 2815 O O . LYS B 1 86 ? 32.217 87.276 62.750 1.00 15.39 86 LYS B O 1
ATOM 2821 N N . VAL B 1 87 ? 34.292 86.528 62.173 1.00 14.80 87 VAL B N 1
ATOM 2822 C CA . VAL B 1 87 ? 34.478 85.623 63.297 1.00 15.08 87 VAL B CA 1
ATOM 2823 C C . VAL B 1 87 ? 35.246 86.370 64.382 1.00 15.73 87 VAL B C 1
ATOM 2824 O O . VAL B 1 87 ? 36.211 87.100 64.080 1.00 15.56 87 VAL B O 1
ATOM 2828 N N . VAL B 1 88 ? 34.815 86.199 65.639 1.00 16.36 88 VAL B N 1
ATOM 2829 C CA . VAL B 1 88 ? 35.535 86.769 66.775 1.00 17.05 88 VAL B CA 1
ATOM 2830 C C . VAL B 1 88 ? 36.464 85.709 67.334 1.00 17.27 88 VAL B C 1
ATOM 2831 O O . VAL B 1 88 ? 35.996 84.737 67.935 1.00 18.22 88 VAL B O 1
ATOM 2835 N N . PHE B 1 89 ? 37.770 85.891 67.105 1.00 17.06 89 PHE B N 1
ATOM 2836 C CA . PHE B 1 89 ? 38.787 84.993 67.616 1.00 17.69 89 PHE B CA 1
ATOM 2837 C C . PHE B 1 89 ? 39.203 85.469 68.995 1.00 18.95 89 PHE B C 1
ATOM 2838 O O . PHE B 1 89 ? 39.577 86.632 69.154 1.00 20.84 89 PHE B O 1
ATOM 2846 N N . PRO B 1 90 ? 39.136 84.579 69.994 1.00 21.12 90 PRO B N 1
ATOM 2847 C CA . PRO B 1 90 ? 39.443 85.037 71.366 1.00 21.44 90 PRO B CA 1
ATOM 2848 C C . PRO B 1 90 ? 40.937 85.056 71.712 1.00 23.15 90 PRO B C 1
ATOM 2849 O O . PRO B 1 90 ? 41.308 85.495 72.812 1.00 21.83 90 PRO B O 1
ATOM 2853 N N . GLY B 1 91 ? 41.794 84.608 70.798 1.00 23.83 91 GLY B N 1
ATOM 2854 C CA . GLY B 1 91 ? 43.219 84.559 71.061 1.00 23.65 91 GLY B CA 1
ATOM 2855 C C . GLY B 1 91 ? 44.011 84.103 69.860 1.00 24.88 91 GLY B C 1
ATOM 2856 O O . GLY B 1 91 ? 43.442 83.618 68.849 1.00 25.07 91 GLY B O 1
ATOM 2857 N N . ILE B 1 92 ? 45.324 84.250 69.962 1.00 25.49 92 ILE B N 1
ATOM 2858 C CA . ILE B 1 92 ? 46.213 83.872 68.857 1.00 25.79 92 ILE B CA 1
ATOM 2859 C C . ILE B 1 92 ? 46.189 82.357 68.688 1.00 25.90 92 ILE B C 1
ATOM 2860 O O . ILE B 1 92 ? 45.865 81.612 69.630 1.00 27.57 92 ILE B O 1
ATOM 2865 N N . GLY B 1 93 ? 46.496 81.906 67.479 1.00 24.47 93 GLY B N 1
ATOM 2866 C CA . GLY B 1 93 ? 46.433 80.483 67.166 1.00 24.26 93 GLY B CA 1
ATOM 2867 C C . GLY B 1 93 ? 46.186 80.210 65.697 1.00 24.25 93 GLY B C 1
ATOM 2868 O O . GLY B 1 93 ? 46.012 81.134 64.883 1.00 25.28 93 GLY B O 1
ATOM 2869 N N . VAL B 1 94 ? 46.210 78.927 65.370 1.00 23.85 94 VAL B N 1
ATOM 2870 C CA . VAL B 1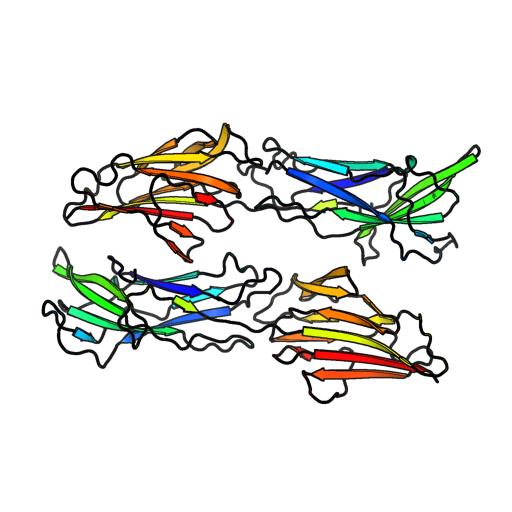 94 ? 45.821 78.443 64.049 1.00 23.15 94 VAL B CA 1
ATOM 2871 C C . VAL B 1 94 ? 44.452 77.810 64.228 1.00 21.99 94 VAL B C 1
ATOM 2872 O O . VAL B 1 94 ? 44.305 76.855 64.961 1.00 22.40 94 VAL B O 1
ATOM 2876 N N . TYR B 1 95 ? 43.465 78.360 63.533 1.00 20.66 95 TYR B N 1
ATOM 2877 C CA . TYR B 1 95 ? 42.102 77.924 63.627 1.00 19.83 95 TYR B CA 1
ATOM 2878 C C . TYR B 1 95 ? 41.786 77.100 62.377 1.00 19.51 95 TYR B C 1
ATOM 2879 O O . TYR B 1 95 ? 41.830 77.622 61.270 1.00 19.43 95 TYR B O 1
ATOM 2888 N N . ARG B 1 96 ? 41.491 75.816 62.579 1.00 20.62 96 ARG B N 1
ATOM 2889 C CA . ARG B 1 96 ? 41.382 74.840 61.485 1.00 21.03 96 ARG B CA 1
ATOM 2890 C C . ARG B 1 96 ? 39.957 74.549 61.043 1.00 19.49 96 ARG B C 1
ATOM 2891 O O . ARG B 1 96 ? 39.106 74.143 61.849 1.00 19.91 96 ARG B O 1
ATOM 2899 N N . TYR B 1 97 ? 39.721 74.734 59.743 1.00 17.78 97 TYR B N 1
ATOM 2900 C CA . TYR B 1 97 ? 38.430 74.492 59.120 1.00 16.91 97 TYR B CA 1
ATOM 2901 C C . TYR B 1 97 ? 38.546 73.489 57.994 1.00 16.20 97 TYR B C 1
ATOM 2902 O O . TYR B 1 97 ? 39.632 73.275 57.424 1.00 16.29 97 TYR B O 1
ATOM 2911 N N . ILE B 1 98 ? 37.400 72.920 57.646 1.00 17.41 98 ILE B N 1
ATOM 2912 C CA . ILE B 1 98 ? 37.244 72.082 56.467 1.00 16.67 98 ILE B CA 1
ATOM 2913 C C . ILE B 1 98 ? 36.244 72.755 55.532 1.00 16.27 98 ILE B C 1
ATOM 2914 O O . ILE B 1 98 ? 35.134 73.105 55.945 1.00 18.15 98 ILE B O 1
ATOM 2919 N N . VAL B 1 99 ? 36.615 72.907 54.266 1.00 15.00 99 VAL B N 1
ATOM 2920 C CA . VAL B 1 99 ? 35.792 73.569 53.257 1.00 14.65 99 VAL B CA 1
ATOM 2921 C C . VAL B 1 99 ? 35.410 72.529 52.204 1.00 15.04 99 VAL B C 1
ATOM 2922 O O . VAL B 1 99 ? 36.279 71.802 51.693 1.00 15.10 99 VAL B O 1
ATOM 2926 N N . SER B 1 100 ? 34.107 72.420 51.937 1.00 14.48 100 SER B N 1
ATOM 2927 C CA . SER B 1 100 ? 33.582 71.419 51.025 1.00 15.29 100 SER B CA 1
ATOM 2928 C C . SER B 1 100 ? 32.495 72.031 50.166 1.00 15.66 100 SER B C 1
ATOM 2929 O O . SER B 1 100 ? 32.081 73.170 50.396 1.00 13.45 100 SER B O 1
ATOM 2932 N N . GLU B 1 101 ? 32.085 71.274 49.147 1.00 16.79 101 GLU B N 1
ATOM 2933 C CA . GLU B 1 101 ? 30.917 71.580 48.342 1.00 19.31 101 GLU B CA 1
ATOM 2934 C C . GLU B 1 101 ? 29.796 70.610 48.674 1.00 19.17 101 GLU B C 1
ATOM 2935 O O . GLU B 1 101 ? 30.023 69.398 48.721 1.00 18.78 101 GLU B O 1
ATOM 2941 N N . LYS B 1 102 ? 28.593 71.138 48.893 1.00 19.39 102 LYS B N 1
ATOM 2942 C CA . LYS B 1 102 ? 27.420 70.292 49.143 1.00 20.31 102 LYS B CA 1
ATOM 2943 C C . LYS B 1 102 ? 27.033 69.527 47.881 1.00 22.37 102 LYS B C 1
ATOM 2944 O O . LYS B 1 102 ? 27.178 70.017 46.764 1.00 21.45 102 LYS B O 1
ATOM 2946 N N . GLN B 1 103 ? 26.533 68.317 48.096 1.00 26.89 103 GLN B N 1
ATOM 2947 C CA . GLN B 1 103 ? 26.059 67.450 47.031 1.00 30.15 103 GLN B CA 1
ATOM 2948 C C . GLN B 1 103 ? 24.656 67.930 46.704 1.00 29.15 103 GLN B C 1
ATOM 2949 O O . GLN B 1 103 ? 23.747 67.752 47.503 1.00 30.77 103 GLN B O 1
ATOM 2955 N N . GLY B 1 104 ? 24.483 68.566 45.555 1.00 27.60 104 GLY B N 1
ATOM 2956 C CA . GLY B 1 104 ? 23.156 69.014 45.105 1.00 28.39 104 GLY B CA 1
ATOM 2957 C C . GLY B 1 104 ? 22.340 67.899 44.464 1.00 28.23 104 GLY B C 1
ATOM 2958 O O . GLY B 1 104 ? 22.722 66.734 44.518 1.00 28.11 104 GLY B O 1
ATOM 2959 N N . ASP B 1 105 ? 21.225 68.264 43.833 1.00 29.08 105 ASP B N 1
ATOM 2960 C CA . ASP B 1 105 ? 20.246 67.270 43.338 1.00 28.60 105 ASP B CA 1
ATOM 2961 C C . ASP B 1 105 ? 19.920 67.352 41.842 1.00 28.83 105 ASP B C 1
ATOM 2962 O O . ASP B 1 105 ? 19.019 66.662 41.373 1.00 29.65 105 ASP B O 1
ATOM 2967 N N . VAL B 1 106 ? 20.658 68.158 41.086 1.00 27.25 106 VAL B N 1
ATOM 2968 C CA . VAL B 1 106 ? 20.275 68.424 39.710 1.00 28.30 106 VAL B CA 1
ATOM 2969 C C . VAL B 1 106 ? 20.681 67.253 38.811 1.00 28.36 106 VAL B C 1
ATOM 2970 O O . VAL B 1 106 ? 21.839 66.868 38.769 1.00 25.73 106 VAL B O 1
ATOM 2974 N N . GLU B 1 107 ? 19.704 66.700 38.094 1.00 29.02 107 GLU B N 1
ATOM 2975 C CA . GLU B 1 107 ? 19.968 65.617 37.160 1.00 30.16 107 GLU B CA 1
ATOM 2976 C C . GLU B 1 107 ? 21.059 66.022 36.196 1.00 26.88 107 GLU B C 1
ATOM 2977 O O . GLU B 1 107 ? 21.041 67.131 35.677 1.00 29.07 107 GLU B O 1
ATOM 2983 N N . GLY B 1 108 ? 22.033 65.142 36.006 1.00 25.79 108 GLY B N 1
ATOM 2984 C CA . GLY B 1 108 ? 23.109 65.372 35.050 1.00 24.12 108 GLY B CA 1
ATOM 2985 C C . GLY B 1 108 ? 24.343 66.053 35.606 1.00 23.38 108 GLY B C 1
ATOM 2986 O O . GLY B 1 108 ? 25.351 66.085 34.930 1.00 22.92 108 GLY B O 1
ATOM 2987 N N . ILE B 1 109 ? 24.289 66.560 36.842 1.00 22.07 109 ILE B N 1
ATOM 2988 C CA . ILE B 1 109 ? 25.440 67.270 37.426 1.00 22.09 109 ILE B CA 1
ATOM 2989 C C . ILE B 1 109 ? 26.177 66.348 38.384 1.00 21.67 109 ILE B C 1
ATOM 2990 O O . ILE B 1 109 ? 25.557 65.646 39.193 1.00 22.34 109 ILE B O 1
ATOM 2995 N N . THR B 1 110 ? 27.495 66.373 38.261 1.00 22.26 110 THR B N 1
ATOM 2996 C CA . THR B 1 110 ? 28.431 65.715 39.160 1.00 23.36 110 THR B CA 1
ATOM 2997 C C . THR B 1 110 ? 29.084 66.807 40.033 1.00 22.24 110 THR B C 1
ATOM 2998 O O . THR B 1 110 ? 29.772 67.677 39.507 1.00 22.12 110 THR B O 1
ATOM 3002 N N . TYR B 1 111 ? 28.881 66.726 41.349 1.00 22.03 111 TYR B N 1
ATOM 3003 C CA . TYR B 1 111 ? 29.389 67.725 42.300 1.00 22.35 111 TYR B CA 1
ATOM 3004 C C . TYR B 1 111 ? 30.728 67.261 42.880 1.00 22.98 111 TYR B C 1
ATOM 3005 O O . TYR B 1 111 ? 30.883 66.095 43.231 1.00 23.30 111 TYR B O 1
ATOM 3014 N N . ASP B 1 112 ? 31.693 68.177 42.948 1.00 21.82 112 ASP B N 1
ATOM 3015 C CA . ASP B 1 112 ? 33.034 67.889 43.461 1.00 22.28 112 ASP B CA 1
ATOM 3016 C C . ASP B 1 112 ? 32.961 67.381 44.903 1.00 21.20 112 ASP B C 1
ATOM 3017 O O . ASP B 1 112 ? 32.351 68.025 45.760 1.00 21.34 112 ASP B O 1
ATOM 3022 N N . THR B 1 113 ? 33.590 66.238 45.163 1.00 20.42 113 THR B N 1
ATOM 3023 C CA . THR B 1 113 ? 33.604 65.640 46.496 1.00 21.13 113 THR B CA 1
ATOM 3024 C C . THR B 1 113 ? 34.847 66.042 47.302 1.00 20.66 113 THR B C 1
ATOM 3025 O O . THR B 1 113 ? 34.993 65.633 48.456 1.00 20.87 113 THR B O 1
ATOM 3029 N N . LYS B 1 114 ? 35.728 66.848 46.717 1.00 20.52 114 LYS B N 1
ATOM 3030 C CA . LYS B 1 114 ? 36.989 67.157 47.365 1.00 21.61 114 LYS B CA 1
ATOM 3031 C C . LYS B 1 114 ? 36.786 68.047 48.585 1.00 20.51 114 LYS B C 1
ATOM 3032 O O . LYS B 1 114 ? 35.969 68.949 48.552 1.00 20.84 114 LYS B O 1
ATOM 3038 N N . LYS B 1 115 ? 37.558 67.783 49.639 1.00 19.61 115 LYS B N 1
ATOM 3039 C CA . LYS B 1 115 ? 37.570 68.608 50.830 1.00 20.14 115 LYS B CA 1
ATOM 3040 C C . LYS B 1 115 ? 38.915 69.306 50.969 1.00 18.66 115 LYS B C 1
ATOM 3041 O O . LYS B 1 115 ? 39.926 68.804 50.491 1.00 17.74 115 LYS B O 1
ATOM 3047 N N . TRP B 1 116 ? 38.897 70.463 51.628 1.00 17.38 116 TRP B N 1
ATOM 3048 C CA . TRP B 1 116 ? 40.055 71.324 51.816 1.00 17.17 116 TRP B CA 1
ATOM 3049 C C . TRP B 1 116 ? 40.232 71.639 53.295 1.00 17.26 116 TRP B C 1
ATOM 3050 O O . TRP B 1 116 ? 39.256 71.974 53.997 1.00 16.76 116 TRP B O 1
ATOM 3061 N N . THR B 1 117 ? 41.462 71.513 53.766 1.00 17.82 117 THR B N 1
ATOM 3062 C CA . THR B 1 117 ? 41.854 72.013 55.081 1.00 18.76 117 THR B CA 1
ATOM 3063 C C . THR B 1 117 ? 42.254 73.473 54.933 1.00 18.24 117 THR B C 1
ATOM 3064 O O . THR B 1 117 ? 43.009 73.841 54.029 1.00 17.50 117 THR B O 1
ATOM 3068 N N . VAL B 1 118 ? 41.722 74.308 55.815 1.00 17.02 118 VAL B N 1
ATOM 3069 C CA . VAL B 1 118 ? 41.891 75.740 55.744 1.00 17.16 118 VAL B CA 1
ATOM 3070 C C . VAL B 1 118 ? 42.338 76.194 57.131 1.00 17.58 118 VAL B C 1
ATOM 3071 O O . VAL B 1 118 ? 41.602 76.038 58.107 1.00 18.45 118 VAL B O 1
ATOM 3075 N N . ASP B 1 119 ? 43.557 76.712 57.196 1.00 19.11 119 ASP B N 1
ATOM 3076 C CA . ASP B 1 119 ? 44.194 77.135 58.439 1.00 20.44 119 ASP B CA 1
ATOM 3077 C C . ASP B 1 119 ? 44.259 78.643 58.474 1.00 19.65 119 ASP B C 1
ATOM 3078 O O . ASP B 1 119 ? 44.904 79.277 57.622 1.00 19.38 119 ASP B O 1
ATOM 3083 N N . VAL B 1 120 ? 43.561 79.224 59.443 1.00 19.21 120 VAL B N 1
ATOM 3084 C CA . VAL B 1 120 ? 43.497 80.662 59.590 1.00 19.69 120 VAL B CA 1
ATOM 3085 C C . VAL B 1 120 ? 44.484 81.027 60.697 1.00 20.40 120 VAL B C 1
ATOM 3086 O O . VAL B 1 120 ? 44.309 80.632 61.852 1.00 20.11 120 VAL B O 1
ATOM 3090 N N . TYR B 1 121 ? 45.536 81.748 60.326 1.00 22.01 121 TYR B N 1
ATOM 3091 C CA . TYR B 1 121 ? 46.578 82.160 61.280 1.00 22.86 121 TYR B CA 1
ATOM 3092 C C . TYR B 1 121 ? 46.152 83.456 61.913 1.00 21.16 121 TYR B C 1
ATOM 3093 O O . TYR B 1 121 ? 46.078 84.476 61.240 1.00 21.40 121 TYR B O 1
ATOM 3102 N N . VAL B 1 122 ? 45.878 83.407 63.214 1.00 21.23 122 VAL B N 1
ATOM 3103 C CA . VAL B 1 122 ? 45.307 84.550 63.927 1.00 21.34 122 VAL B CA 1
ATOM 3104 C C . VAL B 1 122 ? 46.372 85.148 64.850 1.00 21.97 122 VAL B C 1
ATOM 3105 O O . VAL B 1 122 ? 46.947 84.441 65.682 1.00 22.83 122 VAL B O 1
ATOM 3109 N N . GLY B 1 123 ? 46.597 86.448 64.702 1.00 24.27 123 GLY B N 1
ATOM 3110 C CA . GLY B 1 123 ? 47.602 87.180 65.467 1.00 25.05 123 GLY B CA 1
ATOM 3111 C C . GLY B 1 123 ? 46.991 88.349 66.208 1.00 25.97 123 GLY B C 1
ATOM 3112 O O . GLY B 1 123 ? 45.768 88.499 66.257 1.00 22.20 123 GLY B O 1
ATOM 3113 N N . ASN B 1 124 ? 47.857 89.161 66.814 1.00 27.94 124 ASN B N 1
ATOM 3114 C CA . ASN B 1 124 ? 47.423 90.351 67.543 1.00 30.07 124 ASN B CA 1
ATOM 3115 C C . ASN B 1 124 ? 47.030 91.434 66.559 1.00 29.64 124 ASN B C 1
ATOM 3116 O O . ASN B 1 124 ? 47.717 91.646 65.557 1.00 31.13 124 ASN B O 1
ATOM 3121 N N . LYS B 1 125 ? 45.906 92.089 66.825 1.00 28.90 125 LYS B N 1
ATOM 3122 C CA . LYS B 1 125 ? 45.474 93.239 66.052 1.00 29.92 125 LYS B CA 1
ATOM 3123 C C . LYS B 1 125 ? 45.931 94.482 66.802 1.00 31.64 125 LYS B C 1
ATOM 3124 O O . LYS B 1 125 ? 45.715 94.573 68.012 1.00 31.08 125 LYS B O 1
ATOM 3130 N N . GLU B 1 126 ? 46.540 95.427 66.085 1.00 33.01 126 GLU B N 1
ATOM 3131 C CA . GLU B 1 126 ? 46.982 96.703 66.665 1.00 33.15 126 GLU B CA 1
ATOM 3132 C C . GLU B 1 126 ? 45.800 97.429 67.287 1.00 34.68 126 GLU B C 1
ATOM 3133 O O . GLU B 1 126 ? 44.770 97.615 66.634 1.00 38.00 126 GLU B O 1
ATOM 3135 N N . GLY B 1 127 ? 45.946 97.813 68.553 1.00 35.16 127 GLY B N 1
ATOM 3136 C CA . GLY B 1 127 ? 44.888 98.507 69.293 1.00 36.03 127 GLY B CA 1
ATOM 3137 C C . GLY B 1 127 ? 44.078 97.637 70.236 1.00 35.40 127 GLY B C 1
ATOM 3138 O O . GLY B 1 127 ? 43.308 98.162 71.042 1.00 37.68 127 GLY B O 1
ATOM 3139 N N . GLY B 1 128 ? 44.250 96.315 70.144 1.00 33.82 128 GLY B N 1
ATOM 3140 C CA . GLY B 1 128 ? 43.517 95.362 70.969 1.00 31.18 128 GLY B CA 1
ATOM 3141 C C . GLY B 1 128 ? 42.793 94.360 70.094 1.00 29.10 128 GLY B C 1
ATOM 3142 O O . GLY B 1 128 ? 42.421 94.675 68.967 1.00 28.14 128 GLY B O 1
ATOM 3143 N N . GLY B 1 129 ? 42.602 93.158 70.627 1.00 26.70 129 GLY B N 1
ATOM 3144 C CA . GLY B 1 129 ? 41.901 92.079 69.924 1.00 25.50 129 GLY B CA 1
ATOM 3145 C C . GLY B 1 129 ? 42.782 91.246 69.005 1.00 23.82 129 GLY B C 1
ATOM 3146 O O . GLY B 1 129 ? 44.019 91.349 69.016 1.00 23.39 129 GLY B O 1
ATOM 3147 N N . PHE B 1 130 ? 42.125 90.416 68.202 1.00 22.42 130 PHE B N 1
ATOM 3148 C CA . PHE B 1 130 ? 42.801 89.410 67.386 1.00 22.61 130 PHE B CA 1
ATOM 3149 C C . PHE B 1 130 ? 42.178 89.409 65.992 1.00 22.06 130 PHE B C 1
ATOM 3150 O O . PHE B 1 130 ? 40.997 89.726 65.835 1.00 21.31 130 PHE B O 1
ATOM 3158 N N . GLU B 1 131 ? 42.992 89.126 64.978 1.00 22.11 131 GLU B N 1
ATOM 3159 C CA . GLU B 1 131 ? 42.496 89.021 63.607 1.00 21.87 131 GLU B CA 1
ATOM 3160 C C . GLU B 1 131 ? 43.288 88.002 62.819 1.00 20.52 131 GLU B C 1
ATOM 3161 O O . GLU B 1 131 ? 44.413 87.675 63.185 1.00 19.49 131 GLU B O 1
ATOM 3167 N N . PRO B 1 132 ? 42.698 87.481 61.730 1.00 20.56 132 PRO B N 1
ATOM 3168 C CA . PRO B 1 132 ? 43.500 86.691 60.814 1.00 20.26 132 PRO B CA 1
ATOM 3169 C C . PRO B 1 132 ? 44.590 87.541 60.143 1.00 20.36 132 PRO B C 1
ATOM 3170 O O . PRO B 1 132 ? 44.321 88.677 59.737 1.00 20.04 132 PRO B O 1
ATOM 3174 N N . LYS B 1 133 ? 45.792 86.986 60.051 1.00 22.17 133 LYS B N 1
ATOM 3175 C CA . LYS B 1 133 ? 46.894 87.602 59.296 1.00 24.33 133 LYS B CA 1
ATOM 3176 C C . LYS B 1 133 ? 47.125 86.875 57.985 1.00 25.08 133 LYS B C 1
ATOM 3177 O O . LYS B 1 133 ? 47.430 87.508 56.973 1.00 24.69 133 LYS B O 1
ATOM 3183 N N . PHE B 1 134 ? 46.996 85.551 57.993 1.00 24.83 134 PHE B N 1
ATOM 3184 C CA . PHE B 1 134 ? 46.923 84.829 56.720 1.00 26.99 134 PHE B CA 1
ATOM 3185 C C . PHE B 1 134 ? 46.189 83.509 56.810 1.00 24.98 134 PHE B C 1
ATOM 3186 O O . PHE B 1 134 ? 45.976 82.960 57.899 1.00 23.59 134 PHE B O 1
ATOM 3194 N N . ILE B 1 135 ? 45.820 83.015 55.634 1.00 23.24 135 ILE B N 1
ATOM 3195 C CA . ILE B 1 135 ? 45.040 81.801 55.498 1.00 22.85 135 ILE B CA 1
ATOM 3196 C C . ILE B 1 135 ? 45.753 80.847 54.541 1.00 22.20 135 ILE B C 1
ATOM 3197 O O . ILE B 1 135 ? 46.138 81.242 53.430 1.00 23.56 135 ILE B O 1
ATOM 3202 N N . VAL B 1 136 ? 45.909 79.610 54.990 1.00 21.15 136 VAL B N 1
ATOM 3203 C CA . VAL B 1 136 ? 46.617 78.559 54.260 1.00 21.34 136 VAL B CA 1
ATOM 3204 C C . VAL B 1 136 ? 45.638 77.448 53.887 1.00 18.72 136 VAL B C 1
ATOM 3205 O O . VAL B 1 136 ? 45.011 76.847 54.754 1.00 18.33 136 VAL B O 1
ATOM 3209 N N . SER B 1 137 ? 45.509 77.163 52.594 1.00 18.32 137 SER B N 1
ATOM 3210 C CA . SER B 1 137 ? 44.615 76.084 52.153 1.00 17.82 137 SER B CA 1
ATOM 3211 C C . SER B 1 137 ? 45.373 74.939 51.474 1.00 18.78 137 SER B C 1
ATOM 3212 O O . SER B 1 137 ? 46.376 75.164 50.786 1.00 19.26 137 SER B O 1
ATOM 3215 N N . LYS B 1 138 ? 44.875 73.728 51.692 1.00 17.88 138 LYS B N 1
ATOM 3216 C CA . LYS B 1 138 ? 45.425 72.490 51.146 1.00 18.82 138 LYS B CA 1
ATOM 3217 C C . LYS B 1 138 ? 44.290 71.521 50.881 1.00 19.70 138 LYS B C 1
ATOM 3218 O O . LYS B 1 138 ? 43.289 71.533 51.603 1.00 18.42 138 LYS B O 1
ATOM 3224 N N . GLU B 1 139 ? 44.435 70.644 49.889 1.00 20.13 139 GLU B N 1
ATOM 3225 C CA . GLU B 1 139 ? 43.483 69.537 49.784 1.00 21.69 139 GLU B CA 1
ATOM 3226 C C . GLU B 1 139 ? 43.625 68.667 51.026 1.00 22.21 139 GLU B C 1
ATOM 3227 O O . GLU B 1 139 ? 44.747 68.440 51.495 1.00 21.63 139 GLU B O 1
ATOM 3233 N N . GLN B 1 140 ? 42.492 68.218 51.589 1.00 22.57 140 GLN B N 1
ATOM 3234 C CA . GLN B 1 140 ? 42.503 67.392 52.791 1.00 24.41 140 GLN B CA 1
ATOM 3235 C C . GLN B 1 140 ? 43.292 66.112 52.517 1.00 25.89 140 GLN B C 1
ATOM 3236 O O . GLN B 1 140 ? 43.221 65.565 51.428 1.00 29.13 140 GLN B O 1
ATOM 3242 N N . GLY B 1 141 ? 44.056 65.658 53.501 1.00 28.97 141 GLY B N 1
ATOM 3243 C CA . GLY B 1 141 ? 44.969 64.523 53.311 1.00 30.46 141 GLY B CA 1
ATOM 3244 C C . GLY B 1 141 ? 46.372 64.886 52.837 1.00 32.21 141 GLY B C 1
ATOM 3245 O O . GLY B 1 141 ? 47.311 64.107 53.046 1.00 37.25 141 GLY B O 1
ATOM 3246 N N . THR B 1 142 ? 46.535 66.059 52.225 1.00 29.50 142 THR B N 1
ATOM 3247 C CA . THR B 1 142 ? 47.787 66.445 51.580 1.00 28.97 142 THR B CA 1
ATOM 3248 C C . THR B 1 142 ? 48.518 67.525 52.343 1.00 29.39 142 THR B C 1
ATOM 3249 O O . THR B 1 142 ? 47.970 68.202 53.217 1.00 29.55 142 THR B O 1
ATOM 3253 N N . ASP B 1 143 ? 49.772 67.701 51.968 1.00 30.27 143 ASP B N 1
ATOM 3254 C CA . ASP B 1 143 ? 50.589 68.775 52.499 1.00 31.06 143 ASP B CA 1
ATOM 3255 C C . ASP B 1 143 ? 50.985 69.783 51.407 1.00 28.98 143 ASP B C 1
ATOM 3256 O O . ASP B 1 143 ? 52.036 70.412 51.498 1.00 32.01 143 ASP B O 1
ATOM 3261 N N . VAL B 1 144 ? 50.149 69.944 50.381 1.00 26.96 144 VAL B N 1
ATOM 3262 C CA . VAL B 1 144 ? 50.455 70.817 49.250 1.00 26.00 144 VAL B CA 1
ATOM 3263 C C . VAL B 1 144 ? 49.563 72.053 49.324 1.00 26.04 144 VAL B C 1
ATOM 3264 O O . VAL B 1 144 ? 48.344 71.947 49.218 1.00 25.04 144 VAL B O 1
ATOM 3268 N N . LYS B 1 145 ? 50.174 73.215 49.529 1.00 25.78 145 LYS B N 1
ATOM 3269 C CA . LYS B 1 145 ? 49.428 74.473 49.606 1.00 27.24 145 LYS B CA 1
ATOM 3270 C C . LYS B 1 145 ? 48.888 74.817 48.222 1.00 26.65 145 LYS B C 1
ATOM 3271 O O . LYS B 1 145 ? 49.604 74.747 47.225 1.00 27.23 145 LYS B O 1
ATOM 3277 N N . LYS B 1 146 ? 47.611 75.161 48.158 1.00 25.24 146 LYS B N 1
ATOM 3278 C CA . LYS B 1 146 ? 46.930 75.345 46.895 1.00 25.65 146 LYS B CA 1
ATOM 3279 C C . LYS B 1 146 ? 45.650 76.145 47.108 1.00 24.11 146 LYS B C 1
ATOM 3280 O O . LYS B 1 146 ? 44.961 75.930 48.110 1.00 21.14 146 LYS B O 1
ATOM 3286 N N . PRO B 1 147 ? 45.319 77.051 46.167 1.00 23.25 147 PRO B N 1
ATOM 3287 C CA . PRO B 1 147 ? 44.063 77.785 46.291 1.00 22.51 147 PRO B CA 1
ATOM 3288 C C . PRO B 1 147 ? 42.841 76.867 46.218 1.00 22.63 147 PRO B C 1
ATOM 3289 O O . PRO B 1 147 ? 42.873 75.839 45.545 1.00 21.32 147 PRO B O 1
ATOM 3293 N N . VAL B 1 148 ? 41.777 77.233 46.930 1.00 20.90 148 VAL B N 1
ATOM 3294 C CA . VAL B 1 148 ? 40.572 76.413 46.997 1.00 20.61 148 VAL B CA 1
ATOM 3295 C C . VAL B 1 148 ? 39.735 76.546 45.717 1.00 21.57 148 VAL B C 1
ATOM 3296 O O . VAL B 1 148 ? 39.097 77.582 45.486 1.00 21.48 148 VAL B O 1
ATOM 3300 N N . ASN B 1 149 ? 39.758 75.500 44.887 1.00 22.28 149 ASN B N 1
ATOM 3301 C CA . ASN B 1 149 ? 38.974 75.425 43.649 1.00 24.02 149 ASN B CA 1
ATOM 3302 C C . ASN B 1 149 ? 38.144 74.144 43.677 1.00 22.78 149 ASN B C 1
ATOM 3303 O O . ASN B 1 149 ? 38.670 73.087 44.055 1.00 23.20 149 ASN B O 1
ATOM 3308 N N . PHE B 1 150 ? 36.860 74.243 43.323 1.00 20.17 150 PHE B N 1
ATOM 3309 C CA . PHE B 1 150 ? 35.999 73.086 43.107 1.00 18.85 150 PHE B CA 1
ATOM 3310 C C . PHE B 1 150 ? 35.656 72.946 41.645 1.00 19.64 150 PHE B C 1
ATOM 3311 O O . PHE B 1 150 ? 35.180 73.887 41.031 1.00 18.96 150 PHE B O 1
ATOM 3319 N N . ASN B 1 151 ? 35.860 71.748 41.111 1.00 19.89 151 ASN B N 1
ATOM 3320 C CA . ASN B 1 151 ? 35.512 71.439 39.739 1.00 21.41 151 ASN B CA 1
ATOM 3321 C C . ASN B 1 151 ? 34.237 70.588 39.668 1.00 20.70 151 ASN B C 1
ATOM 3322 O O . ASN B 1 151 ? 34.185 69.509 40.249 1.00 20.40 151 ASN B O 1
ATOM 3327 N N . ASN B 1 152 ? 33.212 71.082 38.971 1.00 19.09 152 ASN B N 1
ATOM 3328 C CA . ASN B 1 152 ? 32.023 70.289 38.690 1.00 19.56 152 ASN B CA 1
ATOM 3329 C C . ASN B 1 152 ? 31.974 69.944 37.199 1.00 18.79 152 ASN B C 1
ATOM 3330 O O . ASN B 1 152 ? 32.683 70.529 36.393 1.00 17.88 152 ASN B O 1
ATOM 3334 N N . SER B 1 153 ? 31.149 68.978 36.852 1.00 20.43 153 SER B N 1
ATOM 3335 C CA . SER B 1 153 ? 30.879 68.654 35.451 1.00 20.46 153 SER B CA 1
ATOM 3336 C C . SER B 1 153 ? 29.414 68.351 35.287 1.00 19.38 153 SER B C 1
ATOM 3337 O O . SER B 1 153 ? 28.685 68.038 36.248 1.00 20.69 153 SER B O 1
ATOM 3340 N N . PHE B 1 154 ? 28.951 68.449 34.054 1.00 20.47 154 PHE B N 1
ATOM 3341 C CA . PHE B 1 154 ? 27.619 67.998 33.755 1.00 20.74 154 PHE B CA 1
ATOM 3342 C C . PHE B 1 154 ? 27.596 67.282 32.412 1.00 20.50 154 PHE B C 1
ATOM 3343 O O . PHE B 1 154 ? 28.415 67.564 31.526 1.00 20.02 154 PHE B O 1
ATOM 3351 N N . ALA B 1 155 ? 26.634 66.372 32.299 1.00 21.80 155 ALA B N 1
ATOM 3352 C CA . ALA B 1 155 ? 26.463 65.514 31.135 1.00 21.45 155 ALA B CA 1
ATOM 3353 C C . ALA B 1 155 ? 25.416 66.106 30.197 1.00 22.00 155 ALA B C 1
ATOM 3354 O O . ALA B 1 155 ? 24.496 66.799 30.627 1.00 21.96 155 ALA B O 1
ATOM 3356 N N . THR B 1 156 ? 25.585 65.831 28.911 1.00 21.85 156 THR B N 1
ATOM 3357 C CA . THR B 1 156 ? 24.598 66.143 27.892 1.00 21.10 156 THR B CA 1
ATOM 3358 C C . THR B 1 156 ? 24.235 64.824 27.237 1.00 21.27 156 THR B C 1
ATOM 3359 O O . THR B 1 156 ? 24.902 63.797 27.465 1.00 19.53 156 THR B O 1
ATOM 3363 N N . THR B 1 157 ? 23.185 64.861 26.431 1.00 19.61 157 THR B N 1
ATOM 3364 C CA . THR B 1 157 ? 22.657 63.655 25.805 1.00 19.59 157 THR B CA 1
ATOM 3365 C C . THR B 1 157 ? 22.233 63.986 24.386 1.00 19.57 157 THR B C 1
ATOM 3366 O O . THR B 1 157 ? 22.677 64.991 23.822 1.00 18.86 157 THR B O 1
ATOM 3370 N N . SER B 1 158 ? 21.439 63.107 23.788 1.00 20.20 158 SER B N 1
ATOM 3371 C CA . SER B 1 158 ? 21.082 63.270 22.385 1.00 20.75 158 SER B CA 1
ATOM 3372 C C . SER B 1 158 ? 19.780 62.603 22.065 1.00 20.44 158 SER B C 1
ATOM 3373 O O . SER B 1 158 ? 19.275 61.777 22.837 1.00 19.39 158 SER B O 1
ATOM 3376 N N . LEU B 1 159 ? 19.231 63.010 20.921 1.00 21.13 159 LEU B N 1
ATOM 3377 C CA . LEU B 1 159 ? 18.034 62.436 20.345 1.00 21.63 159 LEU B CA 1
ATOM 3378 C C . LEU B 1 159 ? 18.213 62.348 18.835 1.00 22.17 159 LEU B C 1
ATOM 3379 O O . LEU B 1 159 ? 18.571 63.326 18.184 1.00 21.52 159 LEU B O 1
ATOM 3384 N N . LYS B 1 160 ? 17.992 61.160 18.298 1.00 21.40 160 LYS B N 1
ATOM 3385 C CA . LYS B 1 160 ? 17.914 60.956 16.870 1.00 21.73 160 LYS B CA 1
ATOM 3386 C C . LYS B 1 160 ? 16.496 60.500 16.585 1.00 21.49 160 LYS B C 1
ATOM 3387 O O . LYS B 1 160 ? 15.930 59.734 17.346 1.00 19.54 160 LYS B O 1
ATOM 3393 N N . VAL B 1 161 ? 15.914 61.016 15.505 1.00 22.59 161 VAL B N 1
ATOM 3394 C CA . VAL B 1 161 ? 14.568 60.618 15.089 1.00 22.22 161 VAL B CA 1
ATOM 3395 C C . VAL B 1 161 ? 14.677 60.209 13.642 1.00 22.63 161 VAL B C 1
ATOM 3396 O O . VAL B 1 161 ? 15.120 61.003 12.824 1.00 20.57 161 VAL B O 1
ATOM 3400 N N . LYS B 1 162 ? 14.239 58.988 13.326 1.00 22.89 162 LYS B N 1
ATOM 3401 C CA . LYS B 1 162 ? 14.388 58.423 11.988 1.00 24.89 162 LYS B CA 1
ATOM 3402 C C . LYS B 1 162 ? 13.074 57.809 11.519 1.00 24.88 162 LYS B C 1
ATOM 3403 O O . LYS B 1 162 ? 12.297 57.250 12.321 1.00 26.07 162 LYS B O 1
ATOM 3409 N N . LYS B 1 163 ? 12.813 57.960 10.222 1.00 25.55 163 LYS B N 1
ATOM 3410 C CA . LYS B 1 163 ? 11.609 57.418 9.601 1.00 26.41 163 LYS B CA 1
ATOM 3411 C C . LYS B 1 163 ? 11.982 56.145 8.854 1.00 26.79 163 LYS B C 1
ATOM 3412 O O . LYS B 1 163 ? 13.017 56.072 8.175 1.00 26.71 163 LYS B O 1
ATOM 3418 N N . ASN B 1 164 ? 11.131 55.147 9.021 1.00 28.32 164 ASN B N 1
ATOM 3419 C CA . ASN B 1 164 ? 11.267 53.872 8.355 1.00 30.31 164 ASN B CA 1
ATOM 3420 C C . ASN B 1 164 ? 9.943 53.554 7.662 1.00 29.64 164 ASN B C 1
ATOM 3421 O O . ASN B 1 164 ? 8.908 53.399 8.309 1.00 27.86 164 ASN B O 1
ATOM 3426 N N . VAL B 1 165 ? 9.979 53.511 6.336 1.00 31.56 165 VAL B N 1
ATOM 3427 C CA . VAL B 1 165 ? 8.821 53.128 5.554 1.00 31.68 165 VAL B CA 1
ATOM 3428 C C . VAL B 1 165 ? 9.069 51.711 5.071 1.00 31.01 165 VAL B C 1
ATOM 3429 O O . VAL B 1 165 ? 10.152 51.396 4.580 1.00 28.55 165 VAL B O 1
ATOM 3433 N N . SER B 1 166 ? 8.050 50.872 5.228 1.00 33.56 166 SER B N 1
ATOM 3434 C CA . SER B 1 166 ? 8.134 49.442 4.934 1.00 35.70 166 SER B CA 1
ATOM 3435 C C . SER B 1 166 ? 6.796 48.956 4.376 1.00 37.64 166 SER B C 1
ATOM 3436 O O . SER B 1 166 ? 5.809 49.712 4.326 1.00 36.04 166 SER B O 1
ATOM 3439 N N . GLY B 1 167 ? 6.770 47.685 3.983 1.00 42.09 167 GLY B N 1
ATOM 3440 C CA . GLY B 1 167 ? 5.586 47.084 3.373 1.00 42.89 167 GLY B CA 1
ATOM 3441 C C . GLY B 1 167 ? 5.659 47.162 1.857 1.00 46.18 167 GLY B C 1
ATOM 3442 O O . GLY B 1 167 ? 6.439 47.939 1.292 1.00 44.25 167 GLY B O 1
ATOM 3443 N N . ASN B 1 168 ? 4.853 46.338 1.195 1.00 48.15 168 ASN B N 1
ATOM 3444 C CA . ASN B 1 168 ? 4.897 46.227 -0.265 1.00 48.81 168 ASN B CA 1
ATOM 3445 C C . ASN B 1 168 ? 4.456 47.499 -1.018 1.00 45.01 168 ASN B C 1
ATOM 3446 O O . ASN B 1 168 ? 4.920 47.725 -2.139 1.00 44.48 168 ASN B O 1
ATOM 3451 N N . THR B 1 169 ? 3.586 48.316 -0.413 1.00 42.95 169 THR B N 1
ATOM 3452 C CA . THR B 1 169 ? 3.185 49.621 -0.998 1.00 40.82 169 THR B CA 1
ATOM 3453 C C . THR B 1 169 ? 3.565 50.848 -0.131 1.00 42.07 169 THR B C 1
ATOM 3454 O O . THR B 1 169 ? 3.008 51.948 -0.313 1.00 40.39 169 THR B O 1
ATOM 3458 N N . GLY B 1 170 ? 4.507 50.676 0.799 1.00 40.53 170 GLY B N 1
ATOM 3459 C CA . GLY B 1 170 ? 5.024 51.806 1.565 1.00 39.91 170 GLY B CA 1
ATOM 3460 C C . GLY B 1 170 ? 5.690 52.797 0.627 1.00 40.06 170 GLY B C 1
ATOM 3461 O O . GLY B 1 170 ? 6.582 52.419 -0.148 1.00 38.99 170 GLY B O 1
ATOM 3462 N N . GLU B 1 171 ? 5.243 54.055 0.685 1.00 38.93 171 GLU B N 1
ATOM 3463 C CA . GLU B 1 171 ? 5.741 55.109 -0.210 1.00 37.99 171 GLU B CA 1
ATOM 3464 C C . GLU B 1 171 ? 7.165 55.500 0.162 1.00 37.55 171 GLU B C 1
ATOM 3465 O O . GLU B 1 171 ? 7.381 56.246 1.119 1.00 35.28 171 GLU B O 1
ATOM 3471 N N . LEU B 1 172 ? 8.129 54.994 -0.603 1.00 36.48 172 LEU B N 1
ATOM 3472 C CA . LEU B 1 172 ? 9.553 55.166 -0.301 1.00 36.88 172 LEU B CA 1
ATOM 3473 C C . LEU B 1 172 ? 10.140 56.571 -0.554 1.00 37.95 172 LEU B C 1
ATOM 3474 O O . LEU B 1 172 ? 11.335 56.793 -0.285 1.00 37.60 172 LEU B O 1
ATOM 3476 N N . GLN B 1 173 ? 9.341 57.498 -1.099 1.00 38.23 173 GLN B N 1
ATOM 3477 C CA . GLN B 1 173 ? 9.752 58.913 -1.249 1.00 37.90 173 GLN B CA 1
ATOM 3478 C C . GLN B 1 173 ? 8.828 59.925 -0.568 1.00 36.38 173 GLN B C 1
ATOM 3479 O O . GLN B 1 173 ? 9.130 61.119 -0.581 1.00 36.23 173 GLN B O 1
ATOM 3485 N N . LYS B 1 174 ? 7.722 59.469 0.027 1.00 34.98 174 LYS B N 1
ATOM 3486 C CA . LYS B 1 174 ? 6.775 60.360 0.683 1.00 35.94 174 LYS B CA 1
ATOM 3487 C C . LYS B 1 174 ? 7.418 61.022 1.898 1.00 34.83 174 LYS B C 1
ATOM 3488 O O . LYS B 1 174 ? 8.100 60.359 2.681 1.00 32.72 174 LYS B O 1
ATOM 3494 N N . GLU B 1 175 ? 7.183 62.323 2.043 1.00 33.19 175 GLU B N 1
ATOM 3495 C CA . GLU B 1 175 ? 7.607 63.071 3.222 1.00 31.64 175 GLU B CA 1
ATOM 3496 C C . GLU B 1 175 ? 6.526 62.954 4.274 1.00 30.86 175 GLU B C 1
ATOM 3497 O O . GLU B 1 175 ? 5.343 63.173 3.984 1.00 30.14 175 GLU B O 1
ATOM 3503 N N . PHE B 1 176 ? 6.942 62.611 5.495 1.00 27.80 176 PHE B N 1
ATOM 3504 C CA . PHE B 1 176 ? 6.057 62.563 6.642 1.00 26.66 176 PHE B CA 1
ATOM 3505 C C . PHE B 1 176 ? 6.389 63.786 7.502 1.00 27.05 176 PHE B C 1
ATOM 3506 O O . PHE B 1 176 ? 7.553 64.154 7.631 1.00 25.87 176 PHE B O 1
ATOM 3514 N N . ASP B 1 177 ? 5.346 64.404 8.043 1.00 29.97 177 ASP B N 1
ATOM 3515 C CA . ASP B 1 177 ? 5.453 65.636 8.821 1.00 31.60 177 ASP B CA 1
ATOM 3516 C C . ASP B 1 177 ? 5.592 65.310 10.302 1.00 30.78 177 ASP B C 1
ATOM 3517 O O . ASP B 1 177 ? 4.805 64.519 10.844 1.00 28.70 177 ASP B O 1
ATOM 3522 N N . PHE B 1 178 ? 6.597 65.918 10.938 1.00 28.20 178 PHE B N 1
ATOM 3523 C CA . PHE B 1 178 ? 6.900 65.678 12.345 1.00 28.49 178 PHE B CA 1
ATOM 3524 C C . PHE B 1 178 ? 6.970 66.991 13.083 1.00 28.97 178 PHE B C 1
ATOM 3525 O O . PHE B 1 178 ? 7.341 68.007 12.495 1.00 27.30 178 PHE B O 1
ATOM 3533 N N . THR B 1 179 ? 6.641 66.953 14.373 1.00 29.03 179 THR B N 1
ATOM 3534 C CA . THR B 1 179 ? 7.057 68.000 15.303 1.00 29.23 179 THR B CA 1
ATOM 3535 C C . THR B 1 179 ? 7.896 67.412 16.440 1.00 27.31 179 THR B C 1
ATOM 3536 O O . THR B 1 179 ? 7.679 66.294 16.866 1.00 25.05 179 THR B O 1
ATOM 3540 N N . LEU B 1 180 ? 8.884 68.183 16.875 1.00 28.33 180 LEU B N 1
ATOM 3541 C CA . LEU B 1 180 ? 9.677 67.896 18.073 1.00 28.59 180 LEU B CA 1
ATOM 3542 C C . LEU B 1 180 ? 9.379 69.048 19.004 1.00 28.64 180 LEU B C 1
ATOM 3543 O O . LEU B 1 180 ? 9.420 70.201 18.575 1.00 28.24 180 LEU B O 1
ATOM 3548 N N . THR B 1 181 ? 9.078 68.736 20.258 1.00 27.49 181 THR B N 1
ATOM 3549 C CA . THR B 1 181 ? 8.929 69.745 21.292 1.00 27.33 181 THR B CA 1
ATOM 3550 C C . THR B 1 181 ? 9.794 69.396 22.496 1.00 26.68 181 THR B C 1
ATOM 3551 O O . THR B 1 181 ? 9.625 68.338 23.086 1.00 24.83 181 THR B O 1
ATOM 3555 N N . LEU B 1 182 ? 10.743 70.285 22.794 1.00 25.21 182 LEU B N 1
ATOM 3556 C CA . LEU B 1 182 ? 11.570 70.237 23.999 1.00 24.85 182 LEU B CA 1
ATOM 3557 C C . LEU B 1 182 ? 10.907 71.111 25.046 1.00 26.88 182 LEU B C 1
ATOM 3558 O O . LEU B 1 182 ? 10.705 72.298 24.797 1.00 28.39 182 LEU B O 1
ATOM 3563 N N . ASN B 1 183 ? 10.558 70.531 26.195 1.00 28.26 183 ASN B N 1
ATOM 3564 C CA . ASN B 1 183 ? 9.938 71.286 27.293 1.00 30.10 183 ASN B CA 1
ATOM 3565 C C . ASN B 1 183 ? 10.960 71.797 28.295 1.00 31.29 183 ASN B C 1
ATOM 3566 O O . ASN B 1 183 ? 11.985 71.159 28.528 1.00 29.28 183 ASN B O 1
ATOM 3571 N N . GLU B 1 184 ? 10.673 72.956 28.881 1.00 33.02 184 GLU B N 1
ATOM 3572 C CA . GLU B 1 184 ? 11.564 73.566 29.861 1.00 33.64 184 GLU B CA 1
ATOM 3573 C C . GLU B 1 184 ? 11.522 72.790 31.165 1.00 31.91 184 GLU B C 1
ATOM 3574 O O . GLU B 1 184 ? 10.585 72.030 31.429 1.00 31.74 184 GLU B O 1
ATOM 3580 N N . SER B 1 185 ? 12.555 72.994 31.970 1.00 31.29 185 SER B N 1
ATOM 3581 C CA . SER B 1 185 ? 12.632 72.455 33.322 1.00 28.68 185 SER B CA 1
ATOM 3582 C C . SER B 1 185 ? 13.087 73.584 34.242 1.00 28.48 185 SER B C 1
ATOM 3583 O O . SER B 1 185 ? 13.377 74.689 33.795 1.00 26.30 185 SER B O 1
ATOM 3586 N N . THR B 1 186 ? 13.187 73.291 35.532 1.00 31.92 186 THR B N 1
ATOM 3587 C CA . THR B 1 186 ? 13.749 74.264 36.464 1.00 32.22 186 THR B CA 1
ATOM 3588 C C . THR B 1 186 ? 15.186 74.681 36.067 1.00 30.18 186 THR B C 1
ATOM 3589 O O . THR B 1 186 ? 15.587 75.813 36.316 1.00 27.71 186 THR B O 1
ATOM 3593 N N . ASN B 1 187 ? 15.929 73.793 35.404 1.00 27.35 187 ASN B N 1
ATOM 3594 C CA . ASN B 1 187 ? 17.324 74.047 35.067 1.00 26.73 187 ASN B CA 1
ATOM 3595 C C . ASN B 1 187 ? 17.611 74.503 33.635 1.00 25.18 187 ASN B C 1
ATOM 3596 O O . ASN B 1 187 ? 18.737 74.920 33.344 1.00 21.90 187 ASN B O 1
ATOM 3601 N N . PHE B 1 188 ? 16.617 74.403 32.743 1.00 24.53 188 PHE B N 1
ATOM 3602 C CA . PHE B 1 188 ? 16.776 74.773 31.334 1.00 24.60 188 PHE B CA 1
ATOM 3603 C C . PHE B 1 188 ? 15.547 75.521 30.845 1.00 26.00 188 PHE B C 1
ATOM 3604 O O . PHE B 1 188 ? 14.471 74.933 30.669 1.00 25.77 188 PHE B O 1
ATOM 3612 N N . LYS B 1 189 ? 15.732 76.822 30.640 1.00 24.68 189 LYS B N 1
ATOM 3613 C CA . LYS B 1 189 ? 14.626 77.763 30.437 1.00 24.71 189 LYS B CA 1
ATOM 3614 C C . LYS B 1 189 ? 14.095 77.730 29.007 1.00 24.47 189 LYS B C 1
ATOM 3615 O O . LYS B 1 189 ? 14.844 77.460 28.064 1.00 24.76 189 LYS B O 1
ATOM 3617 N N . LYS B 1 190 ? 12.810 78.049 28.861 1.00 25.35 190 LYS B N 1
ATOM 3618 C CA . LYS B 1 190 ? 12.192 78.373 27.559 1.00 25.33 190 LYS B CA 1
ATOM 3619 C C . LYS B 1 190 ? 13.012 79.384 26.770 1.00 24.64 190 LYS B C 1
ATOM 3620 O O . LYS B 1 190 ? 13.565 80.309 27.345 1.00 24.18 190 LYS B O 1
ATOM 3622 N N . ASP B 1 191 ? 13.077 79.188 25.455 1.00 23.69 191 ASP B N 1
ATOM 3623 C CA . ASP B 1 191 ? 13.786 80.045 24.496 1.00 24.48 191 ASP B CA 1
ATOM 3624 C C . ASP B 1 191 ? 15.285 79.848 24.418 1.00 23.63 191 ASP B C 1
ATOM 3625 O O . ASP B 1 191 ? 15.914 80.424 23.554 1.00 24.24 191 ASP B O 1
ATOM 3630 N N . GLN B 1 192 ? 15.859 79.003 25.274 1.00 23.50 192 GLN B N 1
ATOM 3631 C CA . GLN B 1 192 ? 17.239 78.589 25.087 1.00 23.98 192 GLN B CA 1
ATOM 3632 C C . GLN B 1 192 ? 17.291 77.743 23.826 1.00 22.74 192 GLN B C 1
ATOM 3633 O O . GLN B 1 192 ? 16.329 77.105 23.507 1.00 23.18 192 GLN B O 1
ATOM 3639 N N . ILE B 1 193 ? 18.413 77.789 23.116 1.00 25.90 193 ILE B N 1
ATOM 3640 C CA . ILE B 1 193 ? 18.571 77.158 21.811 1.00 27.17 193 ILE B CA 1
ATOM 3641 C C . ILE B 1 193 ? 19.398 75.866 21.887 1.00 27.64 193 ILE B C 1
ATOM 3642 O O . ILE B 1 193 ? 20.412 75.823 22.580 1.00 25.70 193 ILE B O 1
ATOM 3647 N N . VAL B 1 194 ? 18.972 74.845 21.133 1.00 27.49 194 VAL B N 1
ATOM 3648 C CA . VAL B 1 194 ? 19.712 73.575 20.946 1.00 28.44 194 VAL B CA 1
ATOM 3649 C C . VAL B 1 194 ? 19.802 73.298 19.451 1.00 29.66 194 VAL B C 1
ATOM 3650 O O . VAL B 1 194 ? 18.818 73.514 18.746 1.00 32.01 194 VAL B O 1
ATOM 3654 N N . SER B 1 195 ? 20.953 72.810 18.973 1.00 29.87 195 SER B N 1
ATOM 3655 C CA . SER B 1 195 ? 21.203 72.636 17.536 1.00 30.43 195 SER B CA 1
ATOM 3656 C C . SER B 1 195 ? 20.666 71.309 16.986 1.00 29.01 195 SER B C 1
ATOM 3657 O O . SER B 1 195 ? 20.897 70.266 17.567 1.00 27.06 195 SER B O 1
ATOM 3660 N N . LEU B 1 196 ? 19.962 71.360 15.858 1.00 29.67 196 LEU B N 1
ATOM 3661 C CA . LEU B 1 196 ? 19.417 70.150 15.227 1.00 28.85 196 LEU B CA 1
ATOM 3662 C C . LEU B 1 196 ? 20.056 70.024 13.862 1.00 29.91 196 LEU B C 1
ATOM 3663 O O . LEU B 1 196 ? 20.167 71.018 13.133 1.00 30.45 196 LEU B O 1
ATOM 3668 N N . GLN B 1 197 ? 20.472 68.808 13.512 1.00 29.11 197 GLN B N 1
ATOM 3669 C CA . GLN B 1 197 ? 21.061 68.538 12.218 1.00 30.13 197 GLN B CA 1
ATOM 3670 C C . GLN B 1 197 ? 20.150 67.655 11.359 1.00 29.90 197 GLN B C 1
ATOM 3671 O O . GLN B 1 197 ? 19.514 66.717 11.865 1.00 26.97 197 GLN B O 1
ATOM 3677 N N . LYS B 1 198 ? 20.085 67.979 10.066 1.00 30.54 198 LYS B N 1
ATOM 3678 C CA . LYS B 1 198 ? 19.440 67.135 9.056 1.00 31.73 198 LYS B CA 1
ATOM 3679 C C . LYS B 1 198 ? 20.297 67.161 7.799 1.00 34.67 198 LYS B C 1
ATOM 3680 O O . LYS B 1 198 ? 20.388 68.194 7.127 1.00 35.17 198 LYS B O 1
ATOM 3686 N N . GLY B 1 199 ? 20.939 66.037 7.496 1.00 37.41 199 GLY B N 1
ATOM 3687 C CA . GLY B 1 199 ? 21.933 65.984 6.430 1.00 38.94 199 GLY B CA 1
ATOM 3688 C C . GLY B 1 199 ? 23.164 66.762 6.861 1.00 42.59 199 GLY B C 1
ATOM 3689 O O . GLY B 1 199 ? 23.655 66.577 7.977 1.00 42.92 199 GLY B O 1
ATOM 3690 N N . ASN B 1 200 ? 23.641 67.649 5.989 1.00 46.22 200 ASN B N 1
ATOM 3691 C CA . ASN B 1 200 ? 24.778 68.525 6.291 1.00 48.34 200 ASN B CA 1
ATOM 3692 C C . ASN B 1 200 ? 24.369 69.922 6.790 1.00 48.16 200 ASN B C 1
ATOM 3693 O O . ASN B 1 200 ? 25.219 70.804 6.914 1.00 47.38 200 ASN B O 1
ATOM 3698 N N . GLU B 1 201 ? 23.087 70.112 7.106 1.00 47.78 201 GLU B N 1
ATOM 3699 C CA . GLU B 1 201 ? 22.558 71.421 7.494 1.00 49.60 201 GLU B CA 1
ATOM 3700 C C . GLU B 1 201 ? 22.156 71.444 8.977 1.00 46.94 201 GLU B C 1
ATOM 3701 O O . GLU B 1 201 ? 21.455 70.541 9.449 1.00 45.57 201 GLU B O 1
ATOM 3707 N N . LYS B 1 202 ? 22.610 72.474 9.699 1.00 43.33 202 LYS B N 1
ATOM 3708 C CA . LYS B 1 202 ? 22.235 72.689 11.103 1.00 38.58 202 LYS B CA 1
ATOM 3709 C C . LYS B 1 202 ? 21.101 73.707 11.207 1.00 38.22 202 LYS B C 1
ATOM 3710 O O . LYS B 1 202 ? 21.062 74.680 10.445 1.00 34.91 202 LYS B O 1
ATOM 3712 N N . PHE B 1 203 ? 20.192 73.473 12.156 1.00 35.74 203 PHE B N 1
ATOM 3713 C CA . PHE B 1 203 ? 19.049 74.338 12.423 1.00 35.21 203 PHE B CA 1
ATOM 3714 C C . PHE B 1 203 ? 18.951 74.622 13.920 1.00 33.47 203 PHE B C 1
ATOM 3715 O O . PHE B 1 203 ? 19.430 73.839 14.745 1.00 32.42 203 PHE B O 1
ATOM 3723 N N . GLU B 1 204 ? 18.303 75.736 14.254 1.00 30.05 204 GLU B N 1
ATOM 3724 C CA . GLU B 1 204 ? 18.129 76.141 15.643 1.00 29.30 204 GLU B CA 1
ATOM 3725 C C . GLU B 1 204 ? 16.757 75.686 16.143 1.00 27.89 204 GLU B C 1
ATOM 3726 O O . GLU B 1 204 ? 15.741 75.919 15.481 1.00 28.04 204 GLU B O 1
ATOM 3732 N N . VAL B 1 205 ? 16.741 75.015 17.299 1.00 26.64 205 VAL B N 1
ATOM 3733 C CA . VAL B 1 205 ? 15.495 74.638 17.981 1.00 25.88 205 VAL B CA 1
ATOM 3734 C C . VAL B 1 205 ? 15.412 75.388 19.311 1.00 28.23 205 VAL B C 1
ATOM 3735 O O . VAL B 1 205 ? 16.364 75.369 20.094 1.00 27.70 205 VAL B O 1
ATOM 3739 N N . LYS B 1 206 ? 14.281 76.041 19.565 1.00 27.99 206 LYS B N 1
ATOM 3740 C CA . LYS B 1 206 ? 14.055 76.762 20.818 1.00 29.05 206 LYS B CA 1
ATOM 3741 C C . LYS B 1 206 ? 13.320 75.872 21.802 1.00 26.44 206 LYS B C 1
ATOM 3742 O O . LYS B 1 206 ? 12.288 75.306 21.453 1.00 26.84 206 LYS B O 1
ATOM 3748 N N . ILE B 1 207 ? 13.828 75.767 23.037 1.00 24.70 207 ILE B N 1
ATOM 3749 C CA . ILE B 1 207 ? 13.092 75.088 24.101 1.00 24.04 207 ILE B CA 1
ATOM 3750 C C . ILE B 1 207 ? 11.762 75.810 24.288 1.00 25.65 207 ILE B C 1
ATOM 3751 O O . ILE B 1 207 ? 11.733 77.044 24.382 1.00 25.42 207 ILE B O 1
ATOM 3756 N N . GLY B 1 208 ? 10.672 75.052 24.324 1.00 26.41 208 GLY B N 1
ATOM 3757 C CA . GLY B 1 208 ? 9.345 75.621 24.491 1.00 27.91 208 GLY B CA 1
ATOM 3758 C C . GLY B 1 208 ? 8.531 75.818 23.214 1.00 28.20 208 GLY B C 1
ATOM 3759 O O . GLY B 1 208 ? 7.312 75.975 23.309 1.00 29.61 208 GLY B O 1
ATOM 3760 N N . THR B 1 209 ? 9.184 75.793 22.045 1.00 28.13 209 THR B N 1
ATOM 3761 C CA . THR B 1 209 ? 8.537 76.009 20.724 1.00 26.03 209 THR B CA 1
ATOM 3762 C C . THR B 1 209 ? 8.610 74.731 19.866 1.00 25.96 209 THR B C 1
ATOM 3763 O O . THR B 1 209 ? 9.712 74.360 19.431 1.00 24.87 209 THR B O 1
ATOM 3767 N N . PRO B 1 210 ? 7.452 74.075 19.587 1.00 25.58 210 PRO B N 1
ATOM 3768 C CA . PRO B 1 210 ? 7.432 72.960 18.618 1.00 25.52 210 PRO B CA 1
ATOM 3769 C C . PRO B 1 210 ? 8.224 73.250 17.326 1.00 26.73 210 PRO B C 1
ATOM 3770 O O . PRO B 1 210 ? 8.076 74.334 16.741 1.00 25.71 210 PRO B O 1
ATOM 3774 N N . TYR B 1 211 ? 9.082 72.312 16.923 1.00 25.31 211 TYR B N 1
ATOM 3775 C CA . TYR B 1 211 ? 9.905 72.458 15.729 1.00 26.62 211 TYR B CA 1
ATOM 3776 C C . TYR B 1 211 ? 9.437 71.469 14.683 1.00 27.19 211 TYR B C 1
ATOM 3777 O O . TYR B 1 211 ? 9.545 70.259 14.882 1.00 25.68 211 TYR B O 1
ATOM 3786 N N . LYS B 1 212 ? 8.941 71.997 13.566 1.00 27.87 212 LYS B N 1
ATOM 3787 C CA . LYS B 1 212 ? 8.480 71.184 12.453 1.00 29.47 212 LYS B CA 1
ATOM 3788 C C . LYS B 1 212 ? 9.639 70.758 11.563 1.00 28.85 212 LYS B C 1
ATOM 3789 O O . LYS B 1 212 ? 10.512 71.566 11.217 1.00 30.00 212 LYS B O 1
ATOM 3795 N N . PHE B 1 213 ? 9.655 69.479 11.206 1.00 27.75 213 PHE B N 1
ATOM 3796 C CA . PHE B 1 213 ? 10.574 68.959 10.213 1.00 27.69 213 PHE B CA 1
ATOM 3797 C C . PHE B 1 213 ? 9.875 67.863 9.419 1.00 26.87 213 PHE B C 1
ATOM 3798 O O . PHE B 1 213 ? 8.747 67.458 9.749 1.00 26.97 213 PHE B O 1
ATOM 3806 N N . LYS B 1 214 ? 10.545 67.405 8.367 1.00 27.45 214 LYS B N 1
ATOM 3807 C CA . LYS B 1 214 ? 10.015 66.343 7.501 1.00 27.54 214 LYS B CA 1
ATOM 3808 C C . LYS B 1 214 ? 11.040 65.272 7.220 1.00 26.52 214 LYS B C 1
ATOM 3809 O O . LYS B 1 214 ? 12.215 65.570 6.978 1.00 26.34 214 LYS B O 1
ATOM 3815 N N . LEU B 1 215 ? 10.584 64.021 7.216 1.00 24.26 215 LEU B N 1
ATOM 3816 C CA . LEU B 1 215 ? 11.432 62.889 6.937 1.00 23.80 215 LEU B CA 1
ATOM 3817 C C . LEU B 1 215 ? 10.782 62.009 5.870 1.00 24.01 215 LEU B C 1
ATOM 3818 O O . LEU B 1 215 ? 9.588 61.747 5.937 1.00 24.25 215 LEU B O 1
ATOM 3823 N N . LYS B 1 216 ? 11.590 61.598 4.899 1.00 25.90 216 LYS B N 1
ATOM 3824 C CA . LYS B 1 216 ? 11.266 60.506 3.983 1.00 29.30 216 LYS B CA 1
ATOM 3825 C C . LYS B 1 216 ? 11.864 59.236 4.565 1.00 29.37 216 LYS B C 1
ATOM 3826 O O . LYS B 1 216 ? 12.538 59.292 5.597 1.00 29.49 216 LYS B O 1
ATOM 3832 N N . ASN B 1 217 ? 11.646 58.101 3.899 1.00 29.11 217 ASN B N 1
ATOM 3833 C CA . ASN B 1 217 ? 12.258 56.830 4.306 1.00 28.12 217 ASN B CA 1
ATOM 3834 C C . ASN B 1 217 ? 13.779 56.904 4.454 1.00 27.50 217 ASN B C 1
ATOM 3835 O O . ASN B 1 217 ? 14.507 57.339 3.547 1.00 26.54 217 ASN B O 1
ATOM 3840 N N . GLY B 1 218 ? 14.256 56.473 5.620 1.00 26.99 218 GLY B N 1
ATOM 3841 C CA . GLY B 1 218 ? 15.678 56.434 5.903 1.00 27.06 218 GLY B CA 1
ATOM 3842 C C . GLY B 1 218 ? 16.272 57.746 6.387 1.00 26.43 218 GLY B C 1
ATOM 3843 O O . GLY B 1 218 ? 17.434 57.778 6.787 1.00 27.23 218 GLY B O 1
ATOM 3844 N N . GLU B 1 219 ? 15.500 58.829 6.345 1.00 26.92 219 GLU B N 1
ATOM 3845 C CA . GLU B 1 219 ? 16.029 60.131 6.711 1.00 25.58 219 GLU B CA 1
ATOM 3846 C C . GLU B 1 219 ? 15.838 60.311 8.211 1.00 24.66 219 GLU B C 1
ATOM 3847 O O . GLU B 1 219 ? 14.905 59.753 8.821 1.00 24.48 219 GLU B O 1
ATOM 3853 N N . SER B 1 220 ? 16.697 61.138 8.790 1.00 24.55 220 SER B N 1
ATOM 3854 C CA . SER B 1 220 ? 16.641 61.413 10.216 1.00 23.70 220 SER B CA 1
ATOM 3855 C C . SER B 1 220 ? 17.052 62.843 10.548 1.00 23.75 220 SER B C 1
ATOM 3856 O O . SER B 1 220 ? 17.733 63.508 9.768 1.00 24.12 220 SER B O 1
ATOM 3859 N N . ILE B 1 221 ? 16.651 63.278 11.736 1.00 22.96 221 ILE B N 1
ATOM 3860 C CA . ILE B 1 221 ? 17.245 64.458 12.372 1.00 21.41 221 ILE B CA 1
ATOM 3861 C C . ILE B 1 221 ? 17.959 64.005 13.635 1.00 22.52 221 ILE B C 1
ATOM 3862 O O . ILE B 1 221 ? 17.635 62.941 14.193 1.00 22.25 221 ILE B O 1
ATOM 3867 N N . GLN B 1 222 ? 18.932 64.803 14.082 1.00 22.62 222 GLN B N 1
ATOM 3868 C CA . GLN B 1 222 ? 19.550 64.553 15.376 1.00 24.28 222 GLN B CA 1
ATOM 3869 C C . GLN B 1 222 ? 20.033 65.810 16.088 1.00 23.33 222 GLN B C 1
ATOM 3870 O O . GLN B 1 222 ? 20.541 66.751 15.467 1.00 24.78 222 GLN B O 1
ATOM 3876 N N . LEU B 1 223 ? 19.883 65.776 17.402 1.00 22.44 223 LEU B N 1
ATOM 3877 C CA . LEU B 1 223 ? 20.332 66.833 18.296 1.00 22.11 223 LEU B CA 1
ATOM 3878 C C . LEU B 1 223 ? 21.399 66.192 19.153 1.00 20.71 223 LEU B C 1
ATOM 3879 O O . LEU B 1 223 ? 21.097 65.329 19.957 1.00 20.27 223 LEU B O 1
ATOM 3884 N N . ASP B 1 224 ? 22.641 66.616 18.971 1.00 22.11 224 ASP B N 1
ATOM 3885 C CA . ASP B 1 224 ? 23.796 65.930 19.554 1.00 23.83 224 ASP B CA 1
ATOM 3886 C C . ASP B 1 224 ? 24.142 66.364 20.964 1.00 23.71 224 ASP B C 1
ATOM 3887 O O . ASP B 1 224 ? 24.908 65.677 21.633 1.00 23.35 224 ASP B O 1
ATOM 3892 N N . LYS B 1 225 ? 23.653 67.528 21.377 1.00 23.94 225 LYS B N 1
ATOM 3893 C CA . LYS B 1 225 ? 24.113 68.174 22.606 1.00 24.56 225 LYS B CA 1
ATOM 3894 C C . LYS B 1 225 ? 22.914 68.630 23.423 1.00 23.56 225 LYS B C 1
ATOM 3895 O O . LYS B 1 225 ? 22.805 69.801 23.810 1.00 22.60 225 LYS B O 1
ATOM 3901 N N . LEU B 1 226 ? 22.021 67.678 23.691 1.00 24.70 226 LEU B N 1
ATOM 3902 C CA . LEU B 1 226 ? 20.766 67.914 24.393 1.00 24.41 226 LEU B CA 1
ATOM 3903 C C . LEU B 1 226 ? 20.954 67.976 25.931 1.00 23.69 226 LEU B C 1
ATOM 3904 O O . LEU B 1 226 ? 21.699 67.185 26.493 1.00 24.03 226 LEU B O 1
ATOM 3909 N N . PRO B 1 227 ? 20.262 68.906 26.619 1.00 22.25 227 PRO B N 1
ATOM 3910 C CA . PRO B 1 227 ? 20.277 68.909 28.097 1.00 21.87 227 PRO B CA 1
ATOM 3911 C C . PRO B 1 227 ? 19.698 67.663 28.737 1.00 21.81 227 PRO B C 1
ATOM 3912 O O . PRO B 1 227 ? 18.745 67.074 28.218 1.00 20.65 227 PRO B O 1
ATOM 3916 N N . VAL B 1 228 ? 20.274 67.287 29.877 1.00 22.31 228 VAL B N 1
ATOM 3917 C CA . VAL B 1 228 ? 19.807 66.172 30.668 1.00 22.46 228 VAL B CA 1
ATOM 3918 C C . VAL B 1 228 ? 18.839 66.786 31.660 1.00 23.88 228 VAL B C 1
ATOM 3919 O O . VAL B 1 228 ? 19.150 67.809 32.264 1.00 24.22 228 VAL B O 1
ATOM 3923 N N . GLY B 1 229 ? 17.676 66.172 31.807 1.00 24.66 229 GLY B N 1
ATOM 3924 C CA . GLY B 1 229 ? 16.694 66.541 32.820 1.00 26.44 229 GLY B CA 1
ATOM 3925 C C . GLY B 1 229 ? 15.474 67.295 32.314 1.00 28.48 229 GLY B C 1
ATOM 3926 O O . GLY B 1 229 ? 14.587 67.628 33.108 1.00 30.13 229 GLY B O 1
ATOM 3927 N N . ILE B 1 230 ? 15.428 67.591 31.012 1.00 28.13 230 ILE B N 1
ATOM 3928 C CA . ILE B 1 230 ? 14.209 68.123 30.384 1.00 26.70 230 ILE B CA 1
ATOM 3929 C C . ILE B 1 230 ? 13.324 66.963 29.903 1.00 28.09 230 ILE B C 1
ATOM 3930 O O . ILE B 1 230 ? 13.690 65.786 30.062 1.00 29.22 230 ILE B O 1
ATOM 3935 N N . THR B 1 231 ? 12.159 67.285 29.346 1.00 26.01 231 THR B N 1
ATOM 3936 C CA . THR B 1 231 ? 11.354 66.289 28.641 1.00 26.38 231 THR B CA 1
ATOM 3937 C C . THR B 1 231 ? 11.158 66.696 27.204 1.00 24.99 231 THR B C 1
ATOM 3938 O O . THR B 1 231 ? 11.287 67.859 26.861 1.00 23.68 231 THR B O 1
ATOM 3942 N N . TYR B 1 232 ? 10.844 65.719 26.363 1.00 24.77 232 TYR B N 1
ATOM 3943 C CA . TYR B 1 232 ? 10.501 66.002 24.981 1.00 24.36 232 TYR B CA 1
ATOM 3944 C C . TYR B 1 232 ? 9.345 65.130 24.522 1.00 25.31 232 TYR B C 1
ATOM 3945 O O . TYR B 1 232 ? 9.030 64.118 25.128 1.00 24.80 232 TYR B O 1
ATOM 3954 N N . LYS B 1 233 ? 8.714 65.570 23.438 1.00 27.30 233 LYS B N 1
ATOM 3955 C CA . LYS B 1 233 ? 7.678 64.825 22.742 1.00 28.37 233 LYS B CA 1
ATOM 3956 C C . LYS B 1 233 ? 8.017 64.849 21.264 1.00 26.29 233 LYS B C 1
ATOM 3957 O O . LYS B 1 233 ? 8.444 65.866 20.739 1.00 26.53 233 LYS B O 1
ATOM 3963 N N . VAL B 1 234 ? 7.860 63.704 20.613 1.00 26.52 234 VAL B N 1
ATOM 3964 C CA . VAL B 1 234 ? 7.950 63.606 19.169 1.00 25.11 234 VAL B CA 1
ATOM 3965 C C . VAL B 1 234 ? 6.616 63.073 18.670 1.00 26.59 234 VAL B C 1
ATOM 3966 O O . VAL B 1 234 ? 6.069 62.102 19.226 1.00 23.78 234 VAL B O 1
ATOM 3970 N N . ASN B 1 235 ? 6.108 63.707 17.617 1.00 27.94 235 ASN B N 1
ATOM 3971 C CA . ASN B 1 235 ? 4.834 63.332 17.034 1.00 31.12 235 ASN B CA 1
ATOM 3972 C C . ASN B 1 235 ? 4.915 63.327 15.509 1.00 30.67 235 ASN B C 1
ATOM 3973 O O . ASN B 1 235 ? 5.711 64.061 14.927 1.00 29.50 235 ASN B O 1
ATOM 3978 N N . GLU B 1 236 ? 4.135 62.449 14.880 1.00 32.72 236 GLU B N 1
ATOM 3979 C CA . GLU B 1 236 ? 4.028 62.378 13.415 1.00 34.48 236 GLU B CA 1
ATOM 3980 C C . GLU B 1 236 ? 2.592 62.724 13.059 1.00 37.43 236 GLU B C 1
ATOM 3981 O O . GLU B 1 236 ? 1.668 62.113 13.584 1.00 36.87 236 GLU B O 1
ATOM 3987 N N . MET B 1 237 ? 2.423 63.690 12.152 1.00 39.89 237 MET B N 1
ATOM 3988 C CA . MET B 1 237 ? 1.124 64.316 11.894 1.00 43.33 237 MET B CA 1
ATOM 3989 C C . MET B 1 237 ? 0.100 63.331 11.339 1.00 43.71 237 MET B C 1
ATOM 3990 O O . MET B 1 237 ? -1.028 63.262 11.835 1.00 43.85 237 MET B O 1
ATOM 3995 N N . GLU B 1 238 ? 0.515 62.556 10.339 1.00 43.00 238 GLU B N 1
ATOM 3996 C CA . GLU B 1 238 ? -0.369 61.617 9.651 1.00 45.73 238 GLU B CA 1
ATOM 3997 C C . GLU B 1 238 ? -0.135 60.170 10.072 1.00 43.99 238 GLU B C 1
ATOM 3998 O O . GLU B 1 238 ? -0.185 59.256 9.244 1.00 44.49 238 GLU B O 1
ATOM 4004 N N . ALA B 1 239 ? 0.082 59.964 11.370 1.00 44.55 239 ALA B N 1
ATOM 4005 C CA . ALA B 1 239 ? 0.312 58.629 11.918 1.00 44.17 239 ALA B CA 1
ATOM 4006 C C . ALA B 1 239 ? -0.983 57.835 11.817 1.00 44.53 239 ALA B C 1
ATOM 4007 O O . ALA B 1 239 ? -2.044 58.348 12.169 1.00 45.87 239 ALA B O 1
ATOM 4009 N N . ASN B 1 240 ? -0.881 56.608 11.306 1.00 45.99 240 ASN B N 1
ATOM 4010 C CA . ASN B 1 240 ? -2.019 55.699 11.109 1.00 46.60 240 ASN B CA 1
ATOM 4011 C C . ASN B 1 240 ? -3.092 56.213 10.126 1.00 48.36 240 ASN B C 1
ATOM 4012 O O . ASN B 1 240 ? -4.288 55.952 10.306 1.00 48.99 240 ASN B O 1
ATOM 4017 N N . LYS B 1 241 ? -2.645 56.916 9.080 1.00 48.16 241 LYS B N 1
ATOM 4018 C CA . LYS B 1 241 ? -3.521 57.448 8.031 1.00 46.08 241 LYS B CA 1
ATOM 4019 C C . LYS B 1 241 ? -3.139 56.877 6.656 1.00 47.20 241 LYS B C 1
ATOM 4020 O O . LYS B 1 241 ? -1.971 56.554 6.410 1.00 43.20 241 LYS B O 1
ATOM 4022 N N . ASP B 1 242 ? -4.142 56.734 5.782 1.00 46.39 242 ASP B N 1
ATOM 4023 C CA . ASP B 1 242 ? -3.969 56.268 4.396 1.00 46.27 242 ASP B CA 1
ATOM 4024 C C . ASP B 1 242 ? -3.349 54.876 4.224 1.00 44.78 242 ASP B C 1
ATOM 4025 O O . ASP B 1 242 ? -2.569 54.635 3.300 1.00 41.87 242 ASP B O 1
ATOM 4030 N N . GLY B 1 243 ? -3.739 53.951 5.095 1.00 45.08 243 GLY B N 1
ATOM 4031 C CA . GLY B 1 243 ? -3.280 52.565 5.009 1.00 45.41 243 GLY B CA 1
ATOM 4032 C C . GLY B 1 243 ? -1.957 52.297 5.690 1.00 45.78 243 GLY B C 1
ATOM 4033 O O . GLY B 1 243 ? -1.345 51.252 5.455 1.00 44.10 243 GLY B O 1
ATOM 4034 N N . TYR B 1 244 ? -1.517 53.226 6.541 1.00 43.73 244 TYR B N 1
ATOM 4035 C CA . TYR B 1 244 ? -0.264 53.058 7.269 1.00 40.30 244 TYR B CA 1
ATOM 4036 C C . TYR B 1 244 ? -0.530 52.560 8.679 1.00 39.53 244 TYR B C 1
ATOM 4037 O O . TYR B 1 244 ? -1.446 53.036 9.342 1.00 39.80 244 TYR B O 1
ATOM 4046 N N . LYS B 1 245 ? 0.235 51.549 9.091 1.00 40.64 245 LYS B N 1
ATOM 4047 C CA . LYS B 1 245 ? 0.394 51.209 10.503 1.00 39.10 245 LYS B CA 1
ATOM 4048 C C . LYS B 1 245 ? 1.613 51.999 10.964 1.00 36.81 245 LYS B C 1
ATOM 4049 O O . LYS B 1 245 ? 2.707 51.823 10.406 1.00 36.59 245 LYS B O 1
ATOM 4051 N N . THR B 1 246 ? 1.402 52.895 11.929 1.00 35.49 246 THR B N 1
ATOM 4052 C CA . THR B 1 246 ? 2.470 53.731 12.490 1.00 35.81 246 THR B CA 1
ATOM 4053 C C . THR B 1 246 ? 2.775 53.293 13.919 1.00 34.80 246 THR B C 1
ATOM 4054 O O . THR B 1 246 ? 1.888 53.287 14.780 1.00 36.77 246 THR B O 1
ATOM 4058 N N . THR B 1 247 ? 4.029 52.903 14.136 1.00 34.29 247 THR B N 1
ATOM 4059 C CA . THR B 1 247 ? 4.557 52.579 15.456 1.00 33.34 247 THR B CA 1
ATOM 4060 C C . THR B 1 247 ? 5.922 53.245 15.613 1.00 30.81 247 THR B C 1
ATOM 4061 O O . THR B 1 247 ? 6.568 53.596 14.622 1.00 31.65 247 THR B O 1
ATOM 4065 N N . ALA B 1 248 ? 6.344 53.423 16.859 1.00 28.02 248 ALA B N 1
ATOM 4066 C CA . ALA B 1 248 ? 7.636 54.021 17.150 1.00 26.58 248 ALA B CA 1
ATOM 4067 C C . ALA B 1 248 ? 8.336 53.227 18.240 1.00 26.53 248 ALA B C 1
ATOM 4068 O O . ALA B 1 248 ? 7.686 52.725 19.162 1.00 27.99 248 ALA B O 1
ATOM 4070 N N . SER B 1 249 ? 9.652 53.115 18.101 1.00 25.52 249 SER B N 1
ATOM 4071 C CA A SER B 1 249 ? 10.503 52.445 19.075 0.42 25.61 249 SER B CA 1
ATOM 4072 C CA B SER B 1 249 ? 10.501 52.446 19.078 0.58 25.96 249 SER B CA 1
ATOM 4073 C C . SER B 1 249 ? 11.574 53.408 19.586 1.00 25.96 249 SER B C 1
ATOM 4074 O O . SER B 1 249 ? 12.177 54.139 18.794 1.00 25.30 249 SER B O 1
ATOM 4079 N N . LEU B 1 250 ? 11.825 53.385 20.900 1.00 24.28 250 LEU B N 1
ATOM 4080 C CA . LEU B 1 250 ? 12.894 54.172 21.523 1.00 23.09 250 LEU B CA 1
ATOM 4081 C C . LEU B 1 250 ? 13.997 53.228 21.987 1.00 23.80 250 LEU B C 1
ATOM 4082 O O . LEU B 1 250 ? 13.768 52.414 22.892 1.00 23.26 250 LEU B O 1
ATOM 4087 N N . LYS B 1 251 ? 15.167 53.320 21.340 1.00 23.16 251 LYS B N 1
ATOM 4088 C CA . LYS B 1 251 ? 16.382 52.651 21.801 1.00 24.21 251 LYS B CA 1
ATOM 4089 C C . LYS B 1 251 ? 17.230 53.654 22.596 1.00 23.43 251 LYS B C 1
ATOM 4090 O O . LYS B 1 251 ? 17.418 54.797 22.164 1.00 23.09 251 LYS B O 1
ATOM 4096 N N . GLU B 1 252 ? 17.742 53.214 23.746 1.00 21.94 252 GLU B N 1
ATOM 4097 C CA . GLU B 1 252 ? 18.557 54.060 24.623 1.00 22.43 252 GLU B CA 1
ATOM 4098 C C . GLU B 1 252 ? 19.930 53.473 24.825 1.00 21.80 252 GLU B C 1
ATOM 4099 O O . GLU B 1 252 ? 20.066 52.271 25.089 1.00 20.92 252 GLU B O 1
ATOM 4105 N N . GLY B 1 253 ? 20.930 54.303 24.607 1.00 21.68 253 GLY B N 1
ATOM 4106 C CA . GLY B 1 253 ? 22.308 53.944 24.737 1.00 22.68 253 GLY B CA 1
ATOM 4107 C C . GLY B 1 253 ? 22.672 52.732 23.961 1.00 24.28 253 GLY B C 1
ATOM 4108 O O . GLY B 1 253 ? 23.434 51.930 24.402 1.00 25.05 253 GLY B O 1
ATOM 4109 N N . ASP B 1 254 ? 22.084 52.568 22.796 1.00 24.83 254 ASP B N 1
ATOM 4110 C CA . ASP B 1 254 ? 22.333 51.343 21.972 1.00 27.08 254 ASP B CA 1
ATOM 4111 C C . ASP B 1 254 ? 22.171 50.014 22.740 1.00 26.18 254 ASP B C 1
ATOM 4112 O O . ASP B 1 254 ? 22.916 49.123 22.560 1.00 26.69 254 ASP B O 1
ATOM 4117 N N . GLY B 1 255 ? 21.169 49.932 23.591 1.00 26.12 255 GLY B N 1
ATOM 4118 C CA . GLY B 1 255 ? 20.879 48.767 24.340 1.00 27.44 255 GLY B CA 1
ATOM 4119 C C . GLY B 1 255 ? 19.405 48.572 24.528 1.00 27.43 255 GLY B C 1
ATOM 4120 O O . GLY B 1 255 ? 18.721 48.078 23.676 1.00 26.47 255 GLY B O 1
ATOM 4121 N N . GLN B 1 256 ? 18.915 49.029 25.655 1.00 29.24 256 GLN B N 1
ATOM 4122 C CA . GLN B 1 256 ? 17.526 48.833 25.974 1.00 31.69 256 GLN B CA 1
ATOM 4123 C C . GLN B 1 256 ? 16.600 49.478 24.989 1.00 31.52 256 GLN B C 1
ATOM 4124 O O . GLN B 1 256 ? 16.822 50.548 24.567 1.00 30.13 256 GLN B O 1
ATOM 4130 N N . SER B 1 257 ? 15.541 48.783 24.640 1.00 31.29 257 SER B N 1
ATOM 4131 C CA . SER B 1 257 ? 14.563 49.339 23.708 1.00 32.11 257 SER B CA 1
ATOM 4132 C C . SER B 1 257 ? 13.127 49.172 24.199 1.00 32.46 257 SER B C 1
ATOM 4133 O O . SER B 1 257 ? 12.831 48.228 24.927 1.00 33.22 257 SER B O 1
ATOM 4136 N N . LYS B 1 258 ? 12.242 50.083 23.786 1.00 31.14 258 LYS B N 1
ATOM 4137 C CA . LYS B 1 258 ? 10.821 50.009 24.156 1.00 31.57 258 LYS B CA 1
ATOM 4138 C C . LYS B 1 258 ? 9.936 50.710 23.125 1.00 31.89 258 LYS B C 1
ATOM 4139 O O . LYS B 1 258 ? 10.431 51.514 22.335 1.00 29.71 258 LYS B O 1
ATOM 4145 N N . MET B 1 259 ? 8.639 50.395 23.132 1.00 31.66 259 MET B N 1
ATOM 4146 C CA . MET B 1 259 ? 7.672 51.098 22.274 1.00 32.61 259 MET B CA 1
ATOM 4147 C C . MET B 1 259 ? 7.541 52.519 22.792 1.00 30.52 259 MET B C 1
ATOM 4148 O O . MET B 1 259 ? 7.411 52.723 23.989 1.00 31.25 259 MET B O 1
ATOM 4153 N N . TYR B 1 260 ? 7.601 53.494 21.885 1.00 28.99 260 TYR B N 1
ATOM 4154 C CA . TYR B 1 260 ? 7.347 54.889 22.215 1.00 27.65 260 TYR B CA 1
ATOM 4155 C C . TYR B 1 260 ? 5.993 55.308 21.661 1.00 27.68 260 TYR B C 1
ATOM 4156 O O . TYR B 1 260 ? 5.741 55.190 20.462 1.00 28.73 260 TYR B O 1
ATOM 4165 N N . GLN B 1 261 ? 5.122 55.785 22.543 1.00 30.22 261 GLN B N 1
ATOM 4166 C CA . GLN B 1 261 ? 3.825 56.323 22.153 1.00 31.67 261 GLN B CA 1
ATOM 4167 C C . GLN B 1 261 ? 4.044 57.724 21.597 1.00 31.22 261 GLN B C 1
ATOM 4168 O O . GLN B 1 261 ? 4.624 58.579 22.271 1.00 29.65 261 GLN B O 1
ATOM 4174 N N . LEU B 1 262 ? 3.604 57.964 20.363 1.00 30.60 262 LEU B N 1
ATOM 4175 C CA . LEU B 1 262 ? 3.788 59.279 19.754 1.00 30.68 262 LEU B CA 1
ATOM 4176 C C . LEU B 1 262 ? 3.089 60.345 20.589 1.00 31.19 262 LEU B C 1
ATOM 4177 O O . LEU B 1 262 ? 2.026 60.094 21.168 1.00 30.82 262 LEU B O 1
ATOM 4182 N N . ASP B 1 263 ? 3.741 61.507 20.691 1.00 32.27 263 ASP B N 1
ATOM 4183 C CA . ASP B 1 263 ? 3.278 62.665 21.467 1.00 34.04 263 ASP B CA 1
ATOM 4184 C C . ASP B 1 263 ? 3.292 62.488 23.015 1.00 33.94 263 ASP B C 1
ATOM 4185 O O . ASP B 1 263 ? 2.768 63.346 23.730 1.00 33.52 263 ASP B O 1
ATOM 4190 N N . MET B 1 264 ? 3.906 61.414 23.527 1.00 32.30 264 MET B N 1
ATOM 4191 C CA . MET B 1 264 ? 4.021 61.176 24.983 1.00 32.05 264 MET B CA 1
ATOM 4192 C C . MET B 1 264 ? 5.347 61.737 25.500 1.00 31.02 264 MET B C 1
ATOM 4193 O O . MET B 1 264 ? 6.377 61.656 24.819 1.00 28.32 264 MET B O 1
ATOM 4198 N N . GLU B 1 265 ? 5.323 62.297 26.708 1.00 30.03 265 GLU B N 1
ATOM 4199 C CA . GLU B 1 265 ? 6.521 62.906 27.295 1.00 30.77 265 GLU B CA 1
ATOM 4200 C C . GLU B 1 265 ? 7.602 61.865 27.594 1.00 28.51 265 GLU B C 1
ATOM 4201 O O . GLU B 1 265 ? 7.307 60.819 28.172 1.00 29.47 265 GLU B O 1
ATOM 4207 N N . GLN B 1 266 ? 8.829 62.158 27.163 1.00 28.02 266 GLN B N 1
ATOM 4208 C CA . GLN B 1 266 ? 10.015 61.345 27.476 1.00 27.18 266 GLN B CA 1
ATOM 4209 C C . GLN B 1 266 ? 11.025 62.244 28.168 1.00 26.11 266 GLN B C 1
ATOM 4210 O O . GLN B 1 266 ? 11.420 63.262 27.617 1.00 26.09 266 GLN B O 1
ATOM 4216 N N . LYS B 1 267 ? 11.454 61.854 29.366 1.00 25.92 267 LYS B N 1
ATOM 4217 C CA . LYS B 1 267 ? 12.485 62.582 30.092 1.00 26.25 267 LYS B CA 1
ATOM 4218 C C . LYS B 1 267 ? 13.866 62.265 29.533 1.00 25.34 267 LYS B C 1
ATOM 4219 O O . LYS B 1 267 ? 14.158 61.112 29.234 1.00 26.84 267 LYS B O 1
ATOM 4225 N N . THR B 1 268 ? 14.705 63.281 29.405 1.00 22.43 268 THR B N 1
ATOM 4226 C CA . THR B 1 268 ? 16.079 63.089 28.959 1.00 23.12 268 THR B CA 1
ATOM 4227 C C . THR B 1 268 ? 16.997 62.747 30.154 1.00 23.33 268 THR B C 1
ATOM 4228 O O . THR B 1 268 ? 17.011 63.464 31.157 1.00 23.88 268 THR B O 1
ATOM 4232 N N . ASP B 1 269 ? 17.754 61.661 30.016 1.00 23.14 269 ASP B N 1
ATOM 4233 C CA . ASP B 1 269 ? 18.791 61.244 30.983 1.00 23.02 269 ASP B CA 1
ATOM 4234 C C . ASP B 1 269 ? 20.098 61.008 30.224 1.00 23.71 269 ASP B C 1
ATOM 4235 O O . ASP B 1 269 ? 20.229 61.444 29.090 1.00 22.48 269 ASP B O 1
ATOM 4240 N N . GLU B 1 270 ? 21.077 60.335 30.824 1.00 24.44 270 GLU B N 1
ATOM 4241 C CA . GLU B 1 270 ? 22.380 60.208 30.164 1.00 24.73 270 GLU B CA 1
ATOM 4242 C C . GLU B 1 270 ? 22.348 59.354 28.881 1.00 23.66 270 GLU B C 1
ATOM 4243 O O . GLU B 1 270 ? 23.069 59.668 27.933 1.00 26.20 270 GLU B O 1
ATOM 4249 N N . SER B 1 271 ? 21.476 58.344 28.816 1.00 21.14 271 SER B N 1
ATOM 4250 C CA . SER B 1 271 ? 21.444 57.432 27.658 1.00 20.10 271 SER B CA 1
ATOM 4251 C C . SER B 1 271 ? 20.937 58.129 26.387 1.00 20.32 271 SER B C 1
ATOM 4252 O O . SER B 1 271 ? 19.819 58.682 26.400 1.00 18.25 271 SER B O 1
ATOM 4255 N N . ALA B 1 272 ? 21.754 58.089 25.326 1.00 19.58 272 ALA B N 1
ATOM 4256 C CA . ALA B 1 272 ? 21.398 58.662 24.016 1.00 20.17 272 ALA B CA 1
ATOM 4257 C C . ALA B 1 272 ? 20.123 58.014 23.513 1.00 20.00 272 ALA B C 1
ATOM 4258 O O . ALA B 1 272 ? 19.999 56.787 23.591 1.00 19.46 272 ALA B O 1
ATOM 4260 N N . ASP B 1 273 ? 19.200 58.828 22.989 1.00 18.96 273 ASP B N 1
ATOM 4261 C CA . ASP B 1 273 ? 17.916 58.337 22.503 1.00 20.08 273 ASP B CA 1
ATOM 4262 C C . ASP B 1 273 ? 17.930 58.194 20.980 1.00 20.89 273 ASP B C 1
ATOM 4263 O O . ASP B 1 273 ? 18.441 59.059 20.268 1.00 21.83 273 ASP B O 1
ATOM 4268 N N . GLU B 1 274 ? 17.398 57.080 20.486 1.00 22.03 274 GLU B N 1
ATOM 4269 C CA . GLU B 1 274 ? 17.118 56.914 19.062 1.00 24.92 274 GLU B CA 1
ATOM 4270 C C . GLU B 1 274 ? 15.682 56.448 18.890 1.00 23.51 274 GLU B C 1
ATOM 4271 O O . GLU B 1 274 ? 15.354 55.349 19.314 1.00 23.07 274 GLU B O 1
ATOM 4277 N N . ILE B 1 275 ? 14.839 57.284 18.280 1.00 22.55 275 ILE B N 1
ATOM 4278 C CA . ILE B 1 275 ? 13.455 56.905 17.992 1.00 23.13 275 ILE B CA 1
ATOM 4279 C C . ILE B 1 275 ? 13.350 56.586 16.514 1.00 24.18 275 ILE B C 1
ATOM 4280 O O . ILE B 1 275 ? 13.750 57.399 15.671 1.00 22.46 275 ILE B O 1
ATOM 4285 N N . VAL B 1 276 ? 12.853 55.382 16.215 1.00 23.53 276 VAL B N 1
ATOM 4286 C CA . VAL B 1 276 ? 12.514 54.990 14.850 1.00 25.31 276 VAL B CA 1
ATOM 4287 C C . VAL B 1 276 ? 10.995 54.918 14.740 1.00 25.31 276 VAL B C 1
ATOM 4288 O O . VAL B 1 276 ? 10.351 54.202 15.486 1.00 23.23 276 VAL B O 1
ATOM 4292 N N . VAL B 1 277 ? 10.438 55.695 13.817 1.00 26.34 277 VAL B N 1
ATOM 4293 C CA . VAL B 1 277 ? 9.017 55.735 13.583 1.00 25.88 277 VAL B CA 1
ATOM 4294 C C . VAL B 1 277 ? 8.831 54.959 12.286 1.00 27.32 277 VAL B C 1
ATOM 4295 O O . VAL B 1 277 ? 9.353 55.353 11.232 1.00 26.44 277 VAL B O 1
ATOM 4299 N N . THR B 1 278 ? 8.153 53.819 12.395 1.00 28.64 278 THR B N 1
ATOM 4300 C CA . THR B 1 278 ? 7.904 52.958 11.253 1.00 28.80 278 THR B CA 1
ATOM 4301 C C . THR B 1 278 ? 6.530 53.301 10.716 1.00 28.99 278 THR B C 1
ATOM 4302 O O . THR B 1 278 ? 5.574 53.442 11.492 1.00 27.98 278 THR B O 1
ATOM 4306 N N . ASN B 1 279 ? 6.463 53.489 9.396 1.00 30.28 279 ASN B N 1
ATOM 4307 C CA . ASN B 1 279 ? 5.207 53.630 8.670 1.00 31.27 279 ASN B CA 1
ATOM 4308 C C . ASN B 1 279 ? 5.097 52.472 7.691 1.00 32.36 279 ASN B C 1
ATOM 4309 O O . ASN B 1 279 ? 5.808 52.422 6.684 1.00 30.78 279 ASN B O 1
ATOM 4313 N N . LYS B 1 280 ? 4.218 51.531 8.022 1.00 37.08 280 LYS B N 1
ATOM 4314 C CA . LYS B 1 280 ? 4.085 50.269 7.301 1.00 38.39 280 LYS B CA 1
ATOM 4315 C C . LYS B 1 280 ? 2.781 50.261 6.510 1.00 37.56 280 LYS B C 1
ATOM 4316 O O . LYS B 1 280 ? 1.715 50.500 7.078 1.00 35.42 280 LYS B O 1
ATOM 4322 N N . ARG B 1 281 ? 2.872 49.995 5.210 1.00 38.26 281 ARG B N 1
ATOM 4323 C CA . ARG B 1 281 ? 1.681 49.727 4.396 1.00 38.86 281 ARG B CA 1
ATOM 4324 C C . ARG B 1 281 ? 1.956 48.627 3.383 1.00 40.42 281 ARG B C 1
ATOM 4325 O O . ARG B 1 281 ? 2.883 48.737 2.579 1.00 40.19 281 ARG B O 1
ATOM 4333 N N . ASP B 1 282 ? 1.124 47.588 3.402 1.00 43.45 282 ASP B N 1
ATOM 4334 C CA . ASP B 1 282 ? 1.273 46.492 2.452 1.00 47.65 282 ASP B CA 1
ATOM 4335 C C . ASP B 1 282 ? 0.580 46.818 1.139 1.00 49.17 282 ASP B C 1
ATOM 4336 O O . ASP B 1 282 ? 1.013 46.285 0.116 1.00 51.99 282 ASP B O 1
#

Secondary structure (DSSP, 8-state):
--EESSSEEEEEEE-TT---TTSPPP-EEEEEEEEE-TT--SB-TT-PBEEEPP-TT---EEEEE-TT--GGG--EEEEEEGGGS---SSEEEEEEEEE-----TTEE-----EEEEEEEEEPTTSSEEEEEEEEEETT---B--EEEE-EE-EEEEEEEEEEESTT--TTPPEEEEEEEEP-SSS-TT-EEEEEETTEEEEEETTS-EEEEE-TT-EEEEEEEETT-EEEEEETTTT-TT-EEEEEEEETTS--EE--TT--EE--SS-EEEEEEEE--/--EESSSEEEEEEE-TT---TTSPPP-EEEEEEEEE-TT--SB-TT-PBEEEPP-TT---EEEEE-TT--GGG--EEEEEEGGGS---SSEEEEEEEEE-----TTEE-----EEEEEEEEEPTTSSEEEEEEEEEETT---B--EEEE-EE-EEEEEEEEEEESTT--TT--EEEEEEEEP-SSS-TT-EEEEEETTEEEEEETTS-EEEEE-TT-EEEEEEEETT-EEEEEETTTT-TT-EEEEEEEETTS-EEE--TT--EE--SSPEEEEEEEE--

B-factor: mean 25.79, std 9.08, range [9.27, 60.09]

Organism: Streptococcus pyogenes (NCBI:txid1314)

Solvent-accessible surface area: 27637 Å² total; per-residue (Å²): 112,9,71,33,102,90,19,19,8,70,0,27,0,13,1,92,97,10,103,48,87,71,16,8,0,2,92,7,89,1,27,0,67,17,67,33,19,97,120,11,85,46,141,30,192,122,44,51,75,21,53,60,6,52,63,127,35,28,99,81,43,86,7,58,2,61,5,109,16,56,14,112,51,32,22,50,18,18,83,0,66,0,69,143,8,126,7,95,13,66,0,0,3,59,0,28,0,6,12,87,115,39,141,27,51,14,18,88,11,26,108,47,76,8,28,0,11,0,67,3,12,99,91,174,89,48,43,58,52,9,73,90,2,13,3,43,54,87,84,60,120,85,108,73,61,1,46,0,54,1,42,31,38,53,12,28,0,68,0,63,0,52,9,44,42,95,67,9,75,106,140,56,83,2,59,1,20,0,24,0,37,87,25,107,26,6,67,113,78,46,57,2,21,1,60,61,59,165,82,111,50,94,0,79,0,21,64,74,43,161,17,91,0,71,54,43,58,28,1,54,0,75,61,1,4,6,16,0,31,0,71,0,32,3,106,35,33,100,41,103,61,7,57,17,92,10,35,5,76,36,37,153,37,159,71,94,143,12,103,40,69,110,91,40,122,4,62,111,35,48,4,78,1,45,0,39,0,28,59,151,114,8,74,31,98,72,18,74,6,92,0,89,0,22,0,94,89,10,102,51,85,89,16,8,0,3,107,8,81,1,28,0,60,13,71,36,18,96,117,7,89,55,67,35,115,140,60,43,41,25,77,54,8,47,57,116,49,17,98,103,32,98,8,57,2,55,7,113,15,58,12,140,53,34,84,62,68,18,82,0,32,0,77,117,8,127,6,100,17,82,0,1,4,66,0,34,0,3,14,34,141,31,138,24,86,15,19,88,13,23,90,80,73,2,28,0,11,0,52,3,16,105,98,104,95,51,43,75,55,10,80,82,2,11,3,35,31,54,84,60,118,86,106,77,60,1,57,0,55,1,36,32,36,51,10,27,0,62,0,72,0,54,16,37,36,139,69,17,68,54,141,56,78,3,52,2,25,0,22,0,38,107,32,113,23,5,43,43,86,49,68,3,38,1,74,60,60,162,109,75,74,138,1,90,1,43,59,76,44,169,16,96,0,75,60,43,64,28,0,64,0,75,68,0,4,5,14,1,32,0,61,0,38,3,80,87,31,102,29,106,58,12,54,13,87,6,45,0,53,15,34,75,1,95,57,105,134,9,103,36,72,105,106,22,108,2,63,88,24,49,7,45,0,44,0,33,0,55,61,111

Nearest PDB structures (foldseek):
  6bbw-assembly2_B  TM=9.970E-01  e=9.157E-52  Streptococcus pyogenes
  8f5n-assembly1_A  TM=9.858E-01  e=2.486E-40  Streptococcus pyogenes
  6n0a-assembly1_A  TM=9.835E-01  e=1.884E-39  Streptococcus pyogenes
  6n0a-assembly2_B  TM=9.836E-01  e=1.502E-38  Streptococcus pyogenes
  8f70-assembly1_A  TM=9.784E-01  e=6.199E-38  Streptococcus pyogenes

CATH classification: 2.60.40.3050 (+1 more: 2.60.40.1140)

Radius of gyration: 31.17 Å; Cα contacts (8 Å, |Δi|>4): 1507; chains: 2; bounding box: 64×80×87 Å

Sequence (560 aa):
AGVSENAKLIVKKTFDSYTDNEVLMPKADYTFKVEADSSTASGKTKDGLEIKPGIVNGLTEQIISYTNTDKPDSKVKSTEFDFSKVVFPGIGVYRYIVSEKQGDVEGITYDTKKWTTVDVYVGNKEGGGFEPKFIVSKEEQGTDVKKPVNFNNSFATTSLKVKKNVSGNTGELQKEFDFTTLTLNESTNFKKDQIVSLQKGNEKFEVKIGTPYKFKLKNGESIQLDKLPVGITYKVNEMEANKDGYKTTASLKEGDGQSKMYQLDMEQKTDEESADEIVVTNKRDAGVSENAKLIVKKTFDSYTDNEVLMPKADYTFKVEADSTASGKTKDGLEIKPGIVNGLTEQIISYTNTDKPDSKVKSTEFDFSKVVFPGIGVYRYIVSEKQGDVEGITYDTKKWTVDVYVGNKEGGGFEPKFIVSKEQGTDVKKPVNFNNSFATTSLKVKKNVSGNTGELQKEFDFTLTLNESTNFKKDQIVSLQKGNEKFEVKIGTPYKFKLKNGESIQLDKLPVGITYKVNEMEANKDGYKTTASSLKEGDGQSKMYQLDMEQKTDESADEIVVTNKRD

Foldseek 3Di:
DQKDQFQKAKAKEAAVPFDDQLFFDWFDKKKKDKAWPCPWADADPVGFTTETADCVQWDIDMDTDARPDGNVRGMDIDMTGRQSPFDQDFHWHKIKMAIDDDDDAFKDWFGWIKIKIFGKDADPPGGIGGRMIFIDTPVDPDTDGHYTHMHGDFAKEKEAEAEAEPPTDQFDKWKKKKAWAADPTRHFQRWFWKDWPNDIDTDTHPDIDMDIHGHGTMMMGGRHHAFIKMAMATDQAPPPQWPKFKWKDWAPDDIDGDDHRDIDGGHRTYIYMYIYTYHD/DQKFQFQKAKAKEAAVPFDDQQFFDWWDKKKKAKFWPCPWFDADPVRFTTHTADCVQHGIDIDTDARVDGNVNGMDIDMTGRVSPFDQAFHWHKIKMAIDDDDDAFKDWFGWIKIKIFGKDADPPGGIGGRMIGIDTPPDDDTDGHYIYMHGAFAKEKEAEAEEEPPGDQFDKWKKKKAWAADPTRDFQRWFWKDWDNDIDIDTHPDIDMDIHGHGTMMMTGGHDAFIKMFMAIDQDPHDQWPKWKKKDWQNDDIDTDDHRDIDGGHRTYIYMYIYTYHD